Protein 4XVX (pdb70)

Structure (mmCIF, N/CA/C/O backbone):
data_4XVX
#
_entry.id   4XVX
#
_cell.length_a   139.104
_cell.length_b   139.104
_cell.length_c   253.093
_cell.angle_alpha   90.00
_cell.angle_beta   90.00
_cell.angle_gamma   120.00
#
_symmetry.space_group_name_H-M   'H 3 2'
#
loop_
_entity.id
_entity.type
_entity.pdbx_description
1 polymer 'Acyl-[acyl-carrier-protein] dehydrogenase MbtN'
2 non-polymer 3,6,9,12,15,18-HEXAOXAICOSANE-1,20-DIOL
3 non-polymer 'DIHYDROFLAVINE-ADENINE DINUCLEOTIDE'
4 non-polymer 'HEXAETHYLENE GLYCOL'
5 water water
#
loop_
_atom_site.group_PDB
_atom_site.id
_atom_site.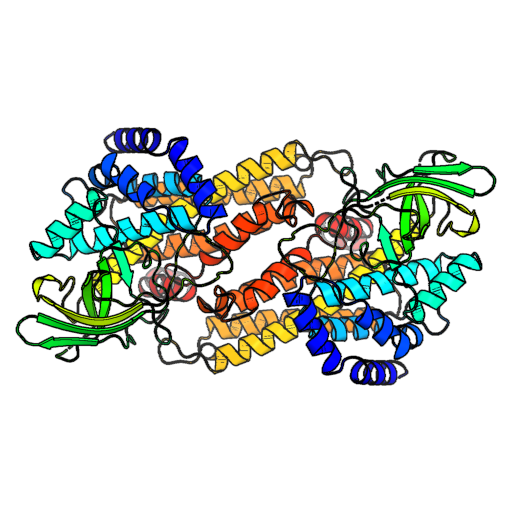type_symbol
_atom_site.label_atom_id
_atom_site.label_alt_id
_atom_site.label_comp_id
_atom_site.label_asym_id
_atom_site.label_entity_id
_atom_site.label_seq_id
_atom_site.pdbx_PDB_ins_code
_atom_site.Cartn_x
_atom_site.Cartn_y
_atom_site.Cartn_z
_atom_site.occupancy
_atom_site.B_iso_or_equiv
_atom_site.auth_seq_id
_atom_site.auth_comp_id
_atom_site.auth_asym_id
_atom_site.auth_atom_id
_atom_site.pdbx_PDB_model_num
ATOM 1 N N . SER A 1 8 ? 75.883 27.651 47.097 1.00 61.42 5 SER A N 1
ATOM 2 C CA . SER A 1 8 ? 76.767 28.664 46.515 1.00 61.17 5 SER A CA 1
ATOM 3 C C . SER A 1 8 ? 77.484 28.167 45.263 1.00 63.42 5 SER A C 1
ATOM 4 O O . SER A 1 8 ? 77.490 28.891 44.274 1.00 62.57 5 SER A O 1
ATOM 7 N N . ASP A 1 9 ? 78.062 26.939 45.280 1.00 58.58 6 ASP A N 1
ATOM 8 C CA . ASP A 1 9 ? 78.616 26.326 44.070 1.00 57.21 6 ASP A CA 1
ATOM 9 C C . ASP A 1 9 ? 77.377 25.976 43.219 1.00 58.76 6 ASP A C 1
ATOM 10 O O . ASP A 1 9 ? 77.395 26.165 42.003 1.00 58.29 6 ASP A O 1
ATOM 15 N N . LEU A 1 10 ? 76.271 25.585 43.901 1.00 53.99 7 LEU A N 1
ATOM 16 C CA . LEU A 1 10 ? 74.960 25.303 43.326 1.00 53.54 7 LEU A CA 1
ATOM 17 C C . LEU A 1 10 ? 74.328 26.576 42.746 1.00 57.94 7 LEU A C 1
ATOM 18 O O . LEU A 1 10 ? 73.808 26.524 41.631 1.00 57.82 7 LEU A O 1
ATOM 23 N N . ASP A 1 11 ? 74.400 27.720 43.473 1.00 55.09 8 ASP A N 1
ATOM 24 C CA . ASP A 1 11 ? 73.885 29.012 42.980 1.00 55.49 8 ASP A CA 1
ATOM 25 C C . ASP A 1 11 ? 74.598 29.425 41.678 1.00 56.86 8 ASP A C 1
ATOM 26 O O . ASP A 1 11 ? 73.960 29.961 40.772 1.00 56.40 8 ASP A O 1
ATOM 31 N N . ASP A 1 12 ? 75.914 29.125 41.585 1.00 51.95 9 ASP A N 1
ATOM 32 C CA . ASP A 1 12 ? 76.749 29.361 40.410 1.00 51.71 9 ASP A CA 1
ATOM 33 C C . ASP A 1 12 ? 76.352 28.377 39.294 1.00 54.45 9 ASP A C 1
ATOM 34 O O . ASP A 1 12 ? 76.279 28.776 38.136 1.00 54.81 9 ASP A O 1
ATOM 39 N N . PHE A 1 13 ? 76.069 27.104 39.649 1.00 49.51 10 PHE A N 1
ATOM 40 C CA . PHE A 1 13 ? 75.599 26.101 38.691 1.00 47.77 10 PHE A CA 1
ATOM 41 C C . PHE A 1 13 ? 74.251 26.527 38.097 1.00 50.32 10 PHE A C 1
ATOM 42 O O . PHE A 1 13 ? 74.106 26.510 36.880 1.00 50.64 10 PHE A O 1
ATOM 50 N N . ARG A 1 14 ? 73.322 27.013 38.935 1.00 46.33 11 ARG A N 1
ATOM 51 C CA . ARG A 1 14 ? 72.022 27.528 38.472 1.00 46.96 11 ARG A CA 1
ATOM 52 C C . ARG A 1 14 ? 72.208 28.706 37.502 1.00 53.59 11 ARG A C 1
ATOM 53 O O . ARG A 1 14 ? 71.518 28.768 36.481 1.00 54.43 11 ARG A O 1
ATOM 61 N N . GLY A 1 15 ? 73.131 29.624 37.855 1.00 49.85 12 GLY A N 1
ATOM 62 C CA . GLY A 1 15 ? 73.504 30.792 37.057 1.00 47.93 12 GLY A CA 1
ATOM 63 C C . GLY A 1 15 ? 74.049 30.358 35.716 1.00 49.15 12 GLY A C 1
ATOM 64 O O . GLY A 1 15 ? 73.668 30.912 34.676 1.00 49.07 12 GLY A O 1
ATOM 65 N N . LEU A 1 16 ? 74.879 29.289 35.727 1.00 44.46 13 LEU A N 1
ATOM 66 C CA . LEU A 1 16 ? 75.430 28.694 34.506 1.00 44.10 13 LEU A CA 1
ATOM 67 C C . LEU A 1 16 ? 74.314 28.082 33.611 1.00 48.71 13 LEU A C 1
ATOM 68 O O . LEU A 1 16 ? 74.299 28.318 32.392 1.00 49.97 13 LEU A O 1
ATOM 73 N N . LEU A 1 17 ? 73.384 27.317 34.222 1.00 43.37 14 LEU A N 1
ATOM 74 C CA . LEU A 1 17 ? 72.242 26.713 33.525 1.00 42.37 14 LEU A CA 1
ATOM 75 C C . LEU A 1 17 ? 71.366 27.788 32.877 1.00 46.27 14 LEU A C 1
ATOM 76 O O . LEU A 1 17 ? 70.973 27.633 31.723 1.00 45.87 14 LEU A O 1
ATOM 81 N N . ALA A 1 18 ? 71.118 28.900 33.592 1.00 42.98 15 ALA A N 1
ATOM 82 C CA . ALA A 1 18 ? 70.321 30.031 33.098 1.00 43.52 15 ALA A CA 1
ATOM 83 C C . ALA A 1 18 ? 70.931 30.696 31.826 1.00 48.86 15 ALA A C 1
ATOM 84 O O . ALA A 1 18 ? 70.200 31.194 30.962 1.00 47.36 15 ALA A O 1
ATOM 86 N N . LYS A 1 19 ? 72.270 30.673 31.727 1.00 46.93 16 LYS A N 1
ATOM 87 C CA . LYS A 1 19 ? 73.051 31.227 30.621 1.00 46.79 16 LYS A CA 1
ATOM 88 C C . LYS A 1 19 ? 73.065 30.248 29.437 1.00 49.57 16 LYS A C 1
ATOM 89 O O . LYS A 1 19 ? 72.935 30.679 28.291 1.00 48.10 16 LYS A O 1
ATOM 95 N N . ALA A 1 20 ? 73.232 28.937 29.715 1.00 46.85 17 ALA A N 1
ATOM 96 C CA . ALA A 1 20 ? 73.270 27.907 28.682 1.00 46.94 17 ALA A CA 1
ATOM 97 C C . ALA A 1 20 ? 71.899 27.600 28.083 1.00 53.98 17 ALA A C 1
ATOM 98 O O . ALA A 1 20 ? 71.794 27.436 26.869 1.00 55.01 17 ALA A O 1
ATOM 100 N N . PHE A 1 21 ? 70.847 27.544 28.916 1.00 52.46 18 PHE A N 1
ATOM 101 C CA . PHE A 1 21 ? 69.467 27.273 28.482 1.00 52.28 18 PHE A CA 1
ATOM 102 C C . PHE A 1 21 ? 68.806 28.571 28.031 1.00 60.65 18 PHE A C 1
ATOM 103 O O . PHE A 1 21 ? 67.953 29.133 28.732 1.00 60.44 18 PHE A O 1
ATOM 111 N N A ASP A 1 22 ? 69.230 29.057 26.854 0.50 59.03 19 ASP A N 1
ATOM 112 N N B ASP A 1 22 ? 69.232 29.056 26.853 0.50 59.06 19 ASP A N 1
ATOM 113 C CA A ASP A 1 22 ? 68.760 30.308 26.250 0.50 59.53 19 ASP A CA 1
ATOM 114 C CA B ASP A 1 22 ? 68.770 30.306 26.242 0.50 59.58 19 ASP A CA 1
ATOM 115 C C A ASP A 1 22 ? 67.751 30.072 25.112 0.50 64.80 19 ASP A C 1
ATOM 116 C C B ASP A 1 22 ? 67.759 30.070 25.106 0.50 64.82 19 ASP A C 1
ATOM 117 O O A ASP A 1 22 ? 67.354 28.929 24.876 0.50 64.59 19 ASP A O 1
ATOM 118 O O B ASP A 1 22 ? 67.368 28.926 24.866 0.50 64.60 19 ASP A O 1
ATOM 127 N N . GLU A 1 23 ? 67.348 31.154 24.412 1.00 62.04 20 GLU A N 1
ATOM 128 C CA . GLU A 1 23 ? 66.395 31.137 23.287 1.00 62.37 20 GLU A CA 1
ATOM 129 C C . GLU A 1 23 ? 66.797 30.209 22.122 1.00 65.42 20 GLU A C 1
ATOM 130 O O . GLU A 1 23 ? 65.902 29.642 21.488 1.00 65.68 20 GLU A O 1
ATOM 136 N N . ARG A 1 24 ? 68.110 30.024 21.861 1.00 60.59 21 ARG A N 1
ATOM 137 C CA . ARG A 1 24 ? 68.555 29.136 20.784 1.00 60.27 21 ARG A CA 1
ATOM 138 C C . ARG A 1 24 ? 68.391 27.662 21.154 1.00 61.41 21 ARG A C 1
ATOM 139 O O . ARG A 1 24 ? 68.242 26.832 20.261 1.00 60.86 21 ARG A O 1
ATOM 147 N N . VAL A 1 25 ? 68.425 27.344 22.464 1.00 55.81 22 VAL A N 1
ATOM 148 C CA . VAL A 1 25 ? 68.211 25.988 22.982 1.00 54.25 22 VAL A CA 1
ATOM 149 C C . VAL A 1 25 ? 66.719 25.684 22.836 1.00 56.80 22 VAL A C 1
ATOM 150 O O . VAL A 1 25 ? 66.367 24.602 22.365 1.00 55.24 22 VAL A O 1
ATOM 154 N N . VAL A 1 26 ? 65.856 26.678 23.163 1.00 54.20 23 VAL A N 1
ATOM 155 C CA . VAL A 1 26 ? 64.400 26.613 22.994 1.00 54.45 23 VAL A CA 1
ATOM 156 C C . VAL A 1 26 ? 64.088 26.413 21.480 1.00 59.39 23 VAL A C 1
ATOM 157 O O . VAL A 1 26 ? 63.279 25.537 21.132 1.00 58.67 23 VAL A O 1
ATOM 161 N N . ALA A 1 27 ? 64.805 27.161 20.596 1.00 56.64 24 ALA A N 1
ATOM 162 C CA . ALA A 1 27 ? 64.676 27.060 19.136 1.00 57.21 24 ALA A CA 1
ATOM 163 C C . ALA A 1 27 ? 65.173 25.703 18.616 1.00 62.25 24 ALA A C 1
ATOM 164 O O . ALA A 1 27 ? 64.538 25.134 17.733 1.00 62.03 24 ALA A O 1
ATOM 166 N N . TRP A 1 28 ? 66.263 25.160 19.195 1.00 59.47 25 TRP A N 1
ATOM 167 C CA . TRP A 1 28 ? 66.786 23.856 18.793 1.00 60.52 25 TRP A CA 1
ATOM 168 C C . TRP A 1 28 ? 65.806 22.749 19.146 1.00 62.53 25 TRP A C 1
ATOM 169 O O . TRP A 1 28 ? 65.676 21.784 18.392 1.00 61.55 25 TRP A O 1
ATOM 180 N N . THR A 1 29 ? 65.111 22.912 20.285 1.00 57.97 26 THR A N 1
ATOM 181 C CA . THR A 1 29 ? 64.127 21.982 20.821 1.00 57.25 26 THR A CA 1
ATOM 182 C C . THR A 1 29 ? 62.929 21.919 19.897 1.00 60.42 26 THR A C 1
ATOM 183 O O . THR A 1 29 ? 62.524 20.820 19.524 1.00 59.79 26 THR A O 1
ATOM 187 N N . ALA A 1 30 ? 62.393 23.093 19.513 1.00 57.14 27 ALA A N 1
ATOM 188 C CA . ALA A 1 30 ? 61.233 23.249 18.638 1.00 57.09 27 ALA A CA 1
ATOM 189 C C . ALA A 1 30 ? 61.474 22.629 17.269 1.00 60.72 27 ALA A C 1
ATOM 190 O O . ALA A 1 30 ? 60.579 21.965 16.734 1.00 60.30 27 ALA A O 1
ATOM 192 N N . GLU A 1 31 ? 62.692 22.820 16.722 1.00 57.24 28 GLU A N 1
ATOM 193 C CA . GLU A 1 31 ? 63.100 22.279 15.426 1.00 57.29 28 GLU A CA 1
ATOM 194 C C . GLU A 1 31 ? 63.302 20.787 15.524 1.00 61.16 28 GLU A C 1
ATOM 195 O O . GLU A 1 31 ? 62.913 20.067 14.602 1.00 62.20 28 GLU A O 1
ATOM 201 N N . ALA A 1 32 ? 63.860 20.309 16.658 1.00 55.93 29 ALA A N 1
ATOM 202 C CA . ALA A 1 32 ? 64.061 18.876 16.902 1.00 54.90 29 ALA A CA 1
ATOM 203 C C . ALA A 1 32 ? 62.729 18.152 16.936 1.00 56.11 29 ALA A C 1
ATOM 204 O O . ALA A 1 32 ? 62.641 17.055 16.397 1.00 57.11 29 ALA A O 1
ATOM 206 N N . GLU A 1 33 ? 61.694 18.770 17.546 1.00 49.73 30 GLU A N 1
ATOM 207 C CA . GLU A 1 33 ? 60.342 18.214 17.613 1.00 49.06 30 GLU A CA 1
ATOM 208 C C . GLU A 1 33 ? 59.729 18.062 16.214 1.00 53.31 30 GLU A C 1
ATOM 209 O O . GLU A 1 33 ? 59.173 16.999 15.908 1.00 52.20 30 GLU A O 1
ATOM 215 N N . ALA A 1 34 ? 59.878 19.109 15.367 1.00 49.86 31 ALA A N 1
ATOM 216 C CA . ALA A 1 34 ? 59.402 19.138 13.984 1.00 50.01 31 ALA A CA 1
ATOM 217 C C . ALA A 1 34 ? 60.104 18.100 13.099 1.00 54.10 31 ALA A C 1
ATOM 218 O O . ALA A 1 34 ? 59.452 17.451 12.277 1.00 54.86 31 ALA A O 1
ATOM 220 N N . GLN A 1 35 ? 61.409 17.913 13.303 1.00 49.85 32 GLN A N 1
ATOM 221 C CA . GLN A 1 35 ? 62.237 16.987 12.525 1.00 49.81 32 GLN A CA 1
ATOM 222 C C . GLN A 1 35 ? 62.286 15.562 13.060 1.00 53.15 32 GLN A C 1
ATOM 223 O O . GLN A 1 35 ? 62.693 14.650 12.331 1.00 51.95 32 GLN A O 1
ATOM 229 N N . GLU A 1 36 ? 61.920 15.378 14.341 1.00 49.77 33 GLU A N 1
ATOM 230 C CA . GLU A 1 36 ? 61.953 14.098 15.048 1.00 49.70 33 GLU A CA 1
ATOM 231 C C . GLU A 1 36 ? 63.3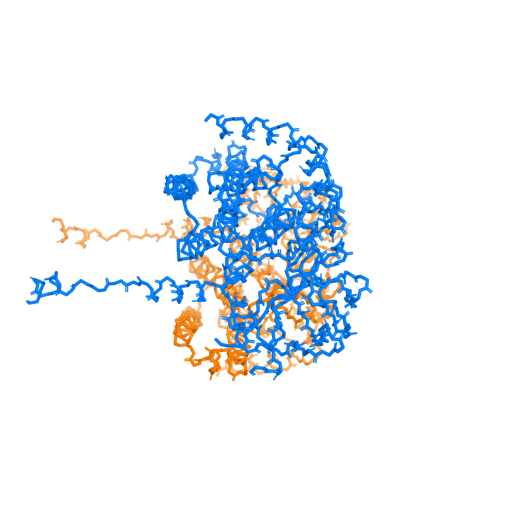62 13.517 15.078 1.00 52.82 33 GLU A C 1
ATOM 232 O O . GLU A 1 36 ? 63.577 12.342 14.772 1.00 51.90 33 GLU A O 1
ATOM 238 N N . ARG A 1 37 ? 64.336 14.382 15.421 1.00 50.53 34 ARG A N 1
ATOM 239 C CA . ARG A 1 37 ? 65.756 14.019 15.536 1.00 49.92 34 ARG A CA 1
ATOM 240 C C . ARG A 1 37 ? 66.472 14.856 16.581 1.00 52.17 34 ARG A C 1
ATOM 241 O O . ARG A 1 37 ? 66.188 16.055 16.735 1.00 49.89 34 ARG A O 1
ATOM 249 N N . PHE A 1 38 ? 67.385 14.208 17.316 1.00 48.82 35 PHE A N 1
ATOM 250 C CA . PHE A 1 38 ? 68.169 14.880 18.341 1.00 49.02 35 PHE A CA 1
ATOM 251 C C . PHE A 1 38 ? 69.198 15.849 17.729 1.00 53.75 35 PHE A C 1
ATOM 252 O O . PHE A 1 38 ? 70.022 15.434 16.913 1.00 50.75 35 PHE A O 1
ATOM 260 N N . PRO A 1 39 ? 69.163 17.132 18.160 1.00 53.62 36 PRO A N 1
ATOM 261 C CA . PRO A 1 39 ? 70.152 18.107 17.675 1.00 54.05 36 PRO A CA 1
ATOM 262 C C . PRO A 1 39 ? 71.488 17.919 18.401 1.00 59.73 36 PRO A C 1
ATOM 263 O O . PRO A 1 39 ? 71.621 18.298 19.564 1.00 59.93 36 PRO A O 1
ATOM 267 N N . ARG A 1 40 ? 72.475 17.320 17.724 1.00 57.05 37 ARG A N 1
ATOM 268 C CA . ARG A 1 40 ? 73.817 17.106 18.283 1.00 57.11 37 ARG A CA 1
ATOM 269 C C . ARG A 1 40 ? 74.436 18.412 18.864 1.00 61.88 37 ARG A C 1
ATOM 270 O O . ARG A 1 40 ? 75.107 18.373 19.903 1.00 61.35 37 ARG A O 1
ATOM 278 N N . GLN A 1 41 ? 74.160 19.560 18.207 1.00 58.40 38 GLN A N 1
ATOM 279 C CA . GLN A 1 41 ? 74.632 20.882 18.617 1.00 57.88 38 GLN A CA 1
ATOM 280 C C . GLN A 1 41 ? 74.251 21.249 20.060 1.00 60.42 38 GLN A C 1
ATOM 281 O O . GLN A 1 41 ? 74.969 22.045 20.651 1.00 59.83 38 GLN A O 1
ATOM 287 N N . LEU A 1 42 ? 73.148 20.673 20.624 1.00 55.95 39 LEU A N 1
ATOM 288 C CA . LEU A 1 42 ? 72.750 20.930 22.008 1.00 54.61 39 LEU A CA 1
ATOM 289 C C . LEU A 1 42 ? 73.791 20.384 22.982 1.00 53.85 39 LEU A C 1
ATOM 290 O O . LEU A 1 42 ? 74.206 21.132 23.865 1.00 53.51 39 LEU A O 1
ATOM 295 N N . ILE A 1 43 ? 74.219 19.105 22.813 1.00 46.77 40 ILE A N 1
ATOM 296 C CA . ILE A 1 43 ? 75.228 18.470 23.668 1.00 45.71 40 ILE A CA 1
ATOM 297 C C . ILE A 1 43 ? 76.571 19.254 23.555 1.00 52.30 40 ILE A C 1
ATOM 298 O O . ILE A 1 43 ? 77.200 19.569 24.571 1.00 50.34 40 ILE A O 1
ATOM 303 N N . GLU A 1 44 ? 76.950 19.624 22.312 1.00 51.69 41 GLU A N 1
ATOM 304 C CA . GLU A 1 44 ? 78.162 20.386 22.005 1.00 52.12 41 GLU A CA 1
ATOM 305 C C . GLU A 1 44 ? 78.091 21.749 22.690 1.00 54.32 41 GLU A C 1
ATOM 306 O O . GLU A 1 44 ? 79.062 22.135 23.337 1.00 53.71 41 GLU A O 1
ATOM 312 N N . HIS A 1 45 ? 76.925 22.438 22.598 1.00 49.16 42 HIS A N 1
ATOM 313 C CA . HIS A 1 45 ? 76.665 23.721 23.245 1.00 49.03 42 HIS A CA 1
ATOM 314 C C . HIS A 1 45 ? 76.751 23.590 24.759 1.00 53.42 42 HIS A C 1
ATOM 315 O O . HIS A 1 45 ? 77.402 24.431 25.375 1.00 54.71 42 HIS A O 1
ATOM 322 N N . LEU A 1 46 ? 76.115 22.552 25.359 1.00 48.47 43 LEU A N 1
ATOM 323 C CA . LEU A 1 46 ? 76.140 22.353 26.813 1.00 47.91 43 LEU A CA 1
ATOM 324 C C . LEU A 1 46 ? 77.547 22.063 27.284 1.00 51.66 43 LEU A C 1
ATOM 325 O O . LEU A 1 46 ? 77.948 22.570 28.333 1.00 50.45 43 LEU A O 1
ATOM 330 N N . GLY A 1 47 ? 78.299 21.322 26.461 1.00 49.66 44 GLY A N 1
ATOM 331 C CA . GLY A 1 47 ? 79.696 21.004 26.704 1.00 49.98 44 GLY A CA 1
ATOM 332 C C . GLY A 1 47 ? 80.547 22.261 26.685 1.00 54.93 44 GLY A C 1
ATOM 333 O O . GLY A 1 47 ? 81.210 22.591 27.671 1.00 55.83 44 GLY A O 1
ATOM 334 N N . VAL A 1 48 ? 80.472 23.005 25.581 1.00 50.62 45 VAL A N 1
ATOM 335 C CA . VAL A 1 48 ? 81.176 24.271 25.357 1.00 50.03 45 VAL A CA 1
ATOM 336 C C . VAL A 1 48 ? 80.884 25.284 26.488 1.00 53.94 45 VAL A C 1
ATOM 337 O O . VAL A 1 48 ? 81.807 25.948 26.963 1.00 53.45 45 VAL A O 1
ATOM 341 N N . CYS A 1 49 ? 79.623 25.339 26.959 1.00 49.77 46 CYS A N 1
ATOM 342 C CA . CYS A 1 49 ? 79.193 26.226 28.038 1.00 48.75 46 CYS A CA 1
ATOM 343 C C . CYS A 1 49 ? 79.785 25.868 29.394 1.00 46.45 46 CYS A C 1
ATOM 344 O O . CYS A 1 49 ? 79.743 26.706 30.295 1.00 44.47 46 CYS A O 1
ATOM 347 N N . GLY A 1 50 ? 80.330 24.649 29.517 1.00 40.42 47 GLY A N 1
ATOM 348 C CA . GLY A 1 50 ? 80.910 24.122 30.745 1.00 39.93 47 GLY A CA 1
ATOM 349 C C . GLY A 1 50 ? 79.902 23.503 31.705 1.00 46.09 47 GLY A C 1
ATOM 350 O O . GLY A 1 50 ? 80.217 23.287 32.878 1.00 44.20 47 GLY A O 1
ATOM 351 N N . VAL A 1 51 ? 78.679 23.167 31.198 1.00 44.38 48 VAL A N 1
ATOM 352 C CA . VAL A 1 51 ? 77.581 22.549 31.966 1.00 43.14 48 VAL A CA 1
ATOM 353 C C . VAL A 1 51 ? 77.987 21.190 32.543 1.00 45.57 48 VAL A C 1
ATOM 354 O O . VAL A 1 51 ? 77.855 20.995 33.746 1.00 45.36 48 VAL A O 1
ATOM 358 N N . PHE A 1 52 ? 78.491 20.266 31.710 1.00 41.31 49 PHE A N 1
ATOM 359 C CA . PHE A 1 52 ? 78.907 18.959 32.226 1.00 41.15 49 PHE A CA 1
ATOM 360 C C . PHE A 1 52 ? 80.140 19.104 33.096 1.00 47.78 49 PHE A C 1
ATOM 361 O O . PHE A 1 52 ? 80.228 18.446 34.126 1.00 48.63 49 PHE A O 1
ATOM 369 N N . ASP A 1 53 ? 81.064 20.011 32.714 1.00 45.64 50 ASP A N 1
ATOM 370 C CA . ASP A 1 53 ? 82.286 20.253 33.478 1.00 44.93 50 ASP A CA 1
ATOM 371 C C . ASP A 1 53 ? 81.998 20.795 34.878 1.00 45.38 50 ASP A C 1
ATOM 372 O O . ASP A 1 53 ? 82.534 20.276 35.857 1.00 44.93 50 ASP A O 1
ATOM 377 N N . ALA A 1 54 ? 81.115 21.790 34.977 1.00 39.87 51 ALA A N 1
ATOM 378 C CA . ALA A 1 54 ? 80.736 22.359 36.268 1.00 39.48 51 ALA A CA 1
ATOM 379 C C . ALA A 1 54 ? 79.995 21.314 37.120 1.00 44.73 51 ALA A C 1
ATOM 380 O O . ALA A 1 54 ? 80.164 21.292 38.343 1.00 42.93 51 ALA A O 1
ATOM 382 N N . LYS A 1 55 ? 79.188 20.433 36.468 1.00 41.96 52 LYS A N 1
ATOM 383 C CA . LYS A 1 55 ? 78.446 19.400 37.175 1.00 41.64 52 LYS A CA 1
ATOM 384 C C . LYS A 1 55 ? 79.386 18.363 37.753 1.00 46.63 52 LYS A C 1
ATOM 385 O O . LYS A 1 55 ? 79.230 17.984 38.919 1.00 46.42 52 LYS A O 1
ATOM 391 N N . TRP A 1 56 ? 80.346 17.888 36.930 1.00 42.78 53 TRP A N 1
ATOM 392 C CA . TRP A 1 56 ? 81.259 16.817 37.327 1.00 42.44 53 TRP A CA 1
ATOM 393 C C . TRP A 1 56 ? 82.481 17.241 38.116 1.00 47.34 53 TRP A C 1
ATOM 394 O O . TRP A 1 56 ? 83.002 16.425 38.902 1.00 45.53 53 TRP A O 1
ATOM 405 N N . ALA A 1 57 ? 82.982 18.482 37.855 1.00 45.19 54 ALA A N 1
ATOM 406 C CA . ALA A 1 57 ? 84.202 19.031 38.461 1.00 45.83 54 ALA A CA 1
ATOM 407 C C . ALA A 1 57 ? 85.301 17.952 38.391 1.00 50.70 54 ALA A C 1
ATOM 408 O O . ALA A 1 57 ? 85.524 17.400 37.305 1.00 49.62 54 ALA A O 1
ATOM 410 N N . THR A 1 58 ? 85.903 17.579 39.535 1.00 49.07 55 THR A N 1
ATOM 411 C CA . THR A 1 58 ? 86.950 16.544 39.602 1.00 49.21 55 THR A CA 1
ATOM 412 C C . THR A 1 58 ? 86.443 15.255 40.324 1.00 54.77 55 THR A C 1
ATOM 413 O O . THR A 1 58 ? 87.226 14.323 40.584 1.00 55.49 55 THR A O 1
ATOM 417 N N . ASP A 1 59 ? 85.129 15.206 40.610 1.00 50.95 56 ASP A N 1
ATOM 418 C CA . ASP A 1 59 ? 84.464 14.105 41.319 1.00 51.43 56 ASP A CA 1
ATOM 419 C C . ASP A 1 59 ? 84.233 12.874 40.449 1.00 54.79 56 ASP A C 1
ATOM 420 O O . ASP A 1 59 ? 83.791 12.997 39.301 1.00 55.54 56 ASP A O 1
ATOM 425 N N . ALA A 1 60 ? 84.480 11.689 41.018 1.00 49.73 57 ALA A N 1
ATOM 426 C CA . ALA A 1 60 ? 84.230 10.409 40.353 1.00 48.81 57 ALA A CA 1
ATOM 427 C C . ALA A 1 60 ? 82.748 10.040 40.579 1.00 53.36 57 ALA A C 1
ATOM 428 O O . ALA A 1 60 ? 82.175 9.283 39.797 1.00 52.68 57 ALA A O 1
ATOM 430 N N . ARG A 1 61 ? 82.149 10.560 41.674 1.00 49.82 58 ARG A N 1
ATOM 431 C CA . ARG A 1 61 ? 80.759 10.306 42.034 1.00 48.87 58 ARG A CA 1
ATOM 432 C C . ARG A 1 61 ? 79.937 11.590 41.901 1.00 50.87 58 ARG A C 1
ATOM 433 O O . ARG A 1 61 ? 80.485 12.673 42.125 1.00 49.85 58 ARG A O 1
ATOM 441 N N . PRO A 1 62 ? 78.667 11.502 41.417 1.00 45.81 59 PRO A N 1
ATOM 442 C CA . PRO A 1 62 ? 77.916 12.725 41.113 1.00 44.29 59 PRO A CA 1
ATOM 443 C C . PRO A 1 62 ? 77.428 13.534 42.297 1.00 44.27 59 PRO A C 1
ATOM 444 O O . PRO A 1 62 ? 77.105 12.993 43.352 1.00 42.61 59 PRO A O 1
ATOM 448 N N . ASP A 1 63 ? 77.331 14.847 42.075 1.00 39.72 60 ASP A N 1
ATOM 449 C CA . ASP A 1 63 ? 76.758 15.785 43.003 1.00 38.77 60 ASP A CA 1
ATOM 450 C C . ASP A 1 63 ? 75.276 15.717 42.641 1.00 41.44 60 ASP A C 1
ATOM 451 O O . ASP A 1 63 ? 74.891 16.135 41.530 1.00 41.97 60 ASP A O 1
ATOM 456 N N . VAL A 1 64 ? 74.456 15.136 43.552 1.00 34.70 61 VAL A N 1
ATOM 457 C CA . VAL A 1 64 ? 73.028 14.925 43.325 1.00 32.97 61 VAL A CA 1
ATOM 458 C C . VAL A 1 64 ? 72.295 16.260 43.201 1.00 36.37 61 VAL A C 1
ATOM 459 O O . VAL A 1 64 ? 71.419 16.368 42.349 1.00 38.44 61 VAL A O 1
ATOM 463 N N . GLY A 1 65 ? 72.722 17.281 43.945 1.00 30.98 62 GLY A N 1
ATOM 464 C CA . GLY A 1 65 ? 72.130 18.611 43.855 1.00 31.41 62 GLY A CA 1
ATOM 465 C C . GLY A 1 65 ? 72.246 19.213 42.463 1.00 39.14 62 GLY A C 1
ATOM 466 O O . GLY A 1 65 ? 71.256 19.720 41.917 1.00 39.87 62 GLY A O 1
ATOM 467 N N . LYS A 1 66 ? 73.446 19.086 41.846 1.00 36.72 63 LYS A N 1
ATOM 468 C CA . LYS A 1 66 ? 73.690 19.622 40.508 1.00 36.07 63 LYS A CA 1
ATOM 469 C C . LYS A 1 66 ? 72.953 18.785 39.444 1.00 40.53 63 LYS A C 1
ATOM 470 O O . LYS A 1 66 ? 72.317 19.360 38.544 1.00 40.00 63 LYS A O 1
ATOM 476 N N . LEU A 1 67 ? 72.939 17.437 39.636 1.00 37.01 64 LEU A N 1
ATOM 477 C CA . LEU A 1 67 ? 72.214 16.469 38.813 1.00 36.91 64 LEU A CA 1
ATOM 478 C C . LEU A 1 67 ? 70.740 16.872 38.758 1.00 39.26 64 LEU A C 1
ATOM 479 O O . LEU A 1 67 ? 70.184 17.000 37.674 1.00 39.86 64 LEU A O 1
ATOM 484 N N . VAL A 1 68 ? 70.155 17.162 39.923 1.00 33.87 65 VAL A N 1
ATOM 485 C CA . VAL A 1 68 ? 68.758 17.560 40.060 1.00 33.40 65 VAL A CA 1
ATOM 486 C C . VAL A 1 68 ? 68.480 18.928 39.400 1.00 35.22 65 VAL A C 1
ATOM 487 O O . VAL A 1 68 ? 67.480 19.046 38.685 1.00 34.09 65 VAL A O 1
ATOM 491 N N . GLU A 1 69 ? 69.374 19.937 39.591 1.00 31.20 66 GLU A N 1
ATOM 492 C CA . GLU A 1 69 ? 69.193 21.263 38.970 1.00 31.39 66 GLU A CA 1
ATOM 493 C C . GLU A 1 69 ? 69.245 21.219 37.453 1.00 34.37 66 GLU A C 1
ATOM 494 O O . GLU A 1 69 ? 68.495 21.941 36.807 1.00 33.40 66 GLU A O 1
ATOM 500 N N . LEU A 1 70 ? 70.106 20.347 36.891 1.00 31.86 67 LEU A N 1
ATOM 501 C CA . LEU A 1 70 ? 70.212 20.163 35.444 1.00 31.99 67 LEU A CA 1
ATOM 502 C C . LEU A 1 70 ? 68.929 19.492 34.933 1.00 36.98 67 LEU A C 1
ATOM 503 O O . LEU A 1 70 ? 68.404 19.911 33.908 1.00 37.11 67 LEU A O 1
ATOM 508 N N . ALA A 1 71 ? 68.397 18.507 35.692 1.00 33.51 68 ALA A N 1
ATOM 509 C CA . ALA A 1 71 ? 67.155 17.803 35.348 1.00 33.28 68 ALA A CA 1
ATOM 510 C C . ALA A 1 71 ? 65.984 18.782 35.263 1.00 35.75 68 ALA A C 1
ATOM 511 O O . ALA A 1 71 ? 65.161 18.644 34.360 1.00 36.39 68 ALA A O 1
ATOM 513 N N . PHE A 1 72 ? 65.929 19.794 36.167 1.00 32.06 69 PHE A N 1
ATOM 514 C CA . PHE A 1 72 ? 64.869 20.803 36.150 1.00 31.42 69 PHE A CA 1
ATOM 515 C C . PHE A 1 72 ? 64.999 21.659 34.903 1.00 37.46 69 PHE A C 1
ATOM 516 O O . PHE A 1 72 ? 63.992 21.912 34.261 1.00 37.58 69 PHE A O 1
ATOM 524 N N . ALA A 1 73 ? 66.238 22.084 34.538 1.00 35.75 70 ALA A N 1
ATOM 525 C CA . ALA A 1 73 ? 66.503 22.885 33.323 1.00 35.02 70 ALA A CA 1
ATOM 526 C C . ALA A 1 73 ? 65.985 22.114 32.084 1.00 38.24 70 ALA A C 1
ATOM 527 O O . ALA A 1 73 ? 65.221 22.665 31.293 1.00 37.12 70 ALA A O 1
ATOM 529 N N . LEU A 1 74 ? 66.345 20.815 31.972 1.00 35.13 71 LEU A N 1
ATOM 530 C CA . LEU A 1 74 ? 65.912 19.950 30.873 1.00 35.23 71 LEU A CA 1
ATOM 531 C C . LEU A 1 74 ? 64.379 19.783 30.865 1.00 42.05 71 LEU A C 1
ATOM 532 O O . LEU A 1 74 ? 63.756 19.930 29.817 1.00 42.12 71 LEU A O 1
ATOM 537 N N . GLY A 1 75 ? 63.793 19.569 32.049 1.00 40.23 72 GLY A N 1
ATOM 538 C CA . GLY A 1 75 ? 62.357 19.421 32.248 1.00 39.75 72 GLY A CA 1
ATOM 539 C C . GLY A 1 75 ? 61.553 20.627 31.818 1.00 43.65 72 GLY A C 1
ATOM 540 O O . GLY A 1 75 ? 60.444 20.453 31.318 1.00 43.61 72 GLY A O 1
ATOM 541 N N . GLN A 1 76 ? 62.123 21.848 31.961 1.00 42.36 73 GLN A N 1
ATOM 542 C CA . GLN A 1 76 ? 61.486 23.114 31.576 1.00 44.38 73 GLN A CA 1
ATOM 543 C C . GLN A 1 76 ? 61.240 23.227 30.082 1.00 50.66 73 GLN A C 1
ATOM 544 O O . GLN A 1 76 ? 60.289 23.896 29.677 1.00 51.19 73 GLN A O 1
ATOM 550 N N . LEU A 1 77 ? 62.055 22.536 29.267 1.00 47.69 74 LEU A N 1
ATOM 551 C CA . LEU A 1 77 ? 61.893 22.486 27.807 1.00 47.53 74 LEU A CA 1
ATOM 552 C C . LEU A 1 77 ? 60.618 21.740 27.328 1.00 52.05 74 LEU A C 1
ATOM 553 O O . LEU A 1 77 ? 60.234 21.912 26.177 1.00 51.13 74 LEU A O 1
ATOM 558 N N . ALA A 1 78 ? 59.960 20.940 28.223 1.00 51.27 75 ALA A N 1
ATOM 559 C CA . ALA A 1 78 ? 58.746 20.110 27.994 1.00 50.97 75 ALA A CA 1
ATOM 560 C C . ALA A 1 78 ? 58.883 19.175 26.750 1.00 53.19 75 ALA A C 1
ATOM 561 O O . ALA A 1 78 ? 57.942 18.982 25.965 1.00 52.76 75 ALA A O 1
ATOM 563 N N . SER A 1 79 ? 60.088 18.586 26.605 1.00 47.33 76 SER A N 1
ATOM 564 C CA . SER A 1 79 ? 60.443 17.715 25.496 1.00 45.54 76 SER A CA 1
ATOM 565 C C . SER A 1 79 ? 61.197 16.500 25.994 1.00 45.73 76 SER A C 1
ATOM 566 O O . SER A 1 79 ? 62.386 16.600 26.270 1.00 44.63 76 SER A O 1
ATOM 569 N N . ALA A 1 80 ? 60.517 15.352 26.104 1.00 41.40 77 ALA A N 1
ATOM 570 C CA . ALA A 1 80 ? 61.134 14.111 26.563 1.00 41.39 77 ALA A CA 1
ATOM 571 C C . ALA A 1 80 ? 62.378 13.729 25.752 1.00 46.51 77 ALA A C 1
ATOM 572 O O . ALA A 1 80 ? 63.341 13.273 26.342 1.00 46.23 77 ALA A O 1
ATOM 574 N N . GLY A 1 81 ? 62.360 13.949 24.427 1.00 43.76 78 GLY A N 1
ATOM 575 C CA . GLY A 1 81 ? 63.470 13.590 23.546 1.00 43.16 78 GLY A CA 1
ATOM 576 C C . GLY A 1 81 ? 64.752 14.328 23.862 1.00 43.91 78 GLY A C 1
ATOM 577 O O . GLY A 1 81 ? 65.809 13.713 24.064 1.00 41.61 78 GLY A O 1
ATOM 578 N N . ILE A 1 82 ? 64.631 15.654 23.942 1.00 39.13 79 ILE A N 1
ATOM 579 C CA . ILE A 1 82 ? 65.730 16.552 24.257 1.00 39.12 79 ILE A CA 1
ATOM 580 C C . ILE A 1 82 ? 66.296 16.277 25.653 1.00 42.64 79 ILE A C 1
ATOM 581 O O . ILE A 1 82 ? 67.494 16.004 25.788 1.00 43.82 79 ILE A O 1
ATOM 586 N N . GLY A 1 83 ? 65.421 16.301 26.647 1.00 36.86 80 GLY A N 1
ATOM 587 C CA . GLY A 1 83 ? 65.787 16.106 28.036 1.00 36.51 80 GLY A CA 1
ATOM 588 C C . GLY A 1 83 ? 66.377 14.750 28.309 1.00 40.18 80 GLY A C 1
ATOM 589 O O . GLY A 1 83 ? 67.408 14.651 28.983 1.00 40.13 80 GLY A O 1
ATOM 590 N N . VAL A 1 84 ? 65.714 13.694 27.794 1.00 37.41 81 VAL A N 1
ATOM 591 C CA . VAL A 1 84 ? 66.187 12.320 27.981 1.00 36.94 81 VAL A CA 1
ATOM 592 C C . VAL A 1 84 ? 67.528 12.115 27.271 1.00 38.23 81 VAL A C 1
ATOM 593 O O . VAL A 1 84 ? 68.439 11.522 27.876 1.00 36.96 81 VAL A O 1
ATOM 597 N N . GLY A 1 85 ? 67.640 12.646 26.050 1.00 34.73 82 GLY A N 1
ATOM 598 C CA . GLY A 1 85 ? 68.862 12.602 25.253 1.00 35.89 82 GLY A CA 1
ATOM 599 C C . GLY A 1 85 ? 70.081 13.119 26.006 1.00 39.91 82 GLY A C 1
ATOM 600 O O . GLY A 1 85 ? 71.060 12.386 26.196 1.00 39.22 82 GLY A O 1
ATOM 601 N N . VAL A 1 86 ? 69.987 14.352 26.518 1.00 36.90 83 VAL A N 1
ATOM 602 C CA . VAL A 1 86 ? 71.065 14.957 27.320 1.00 37.63 83 VAL A CA 1
ATOM 603 C C . VAL A 1 86 ? 71.393 14.123 28.583 1.00 42.21 83 VAL A C 1
ATOM 604 O O . VAL A 1 86 ? 72.572 13.884 28.882 1.00 41.03 83 VAL A O 1
ATOM 608 N N . SER A 1 87 ? 70.343 13.698 29.314 1.00 38.68 84 SER A N 1
ATOM 609 C CA . SER A 1 87 ? 70.513 12.930 30.542 1.00 38.37 84 SER A CA 1
ATOM 610 C C . SER A 1 87 ? 71.179 11.606 30.305 1.00 40.70 84 SER A C 1
ATOM 611 O O . SER A 1 87 ? 71.939 11.169 31.161 1.00 40.74 84 SER A O 1
ATOM 614 N N . LEU A 1 88 ? 70.919 10.972 29.148 1.00 37.59 85 LEU A N 1
ATOM 615 C CA . LEU A 1 88 ? 71.539 9.694 28.804 1.00 37.66 85 LEU A CA 1
ATOM 616 C C . LEU A 1 88 ? 73.038 9.858 28.574 1.00 39.51 85 LEU A C 1
ATOM 617 O O . LEU A 1 88 ? 73.825 9.033 29.043 1.00 38.00 85 LEU A O 1
ATOM 622 N N . HIS A 1 89 ? 73.418 10.939 27.867 1.00 37.08 86 HIS A N 1
ATOM 623 C CA . HIS A 1 89 ? 74.811 11.279 27.582 1.00 38.45 86 HIS A CA 1
ATOM 624 C C . HIS A 1 89 ? 75.545 11.428 28.919 1.00 42.31 86 HIS A C 1
ATOM 625 O O . HIS A 1 89 ? 76.562 10.748 29.156 1.00 43.05 86 HIS A O 1
ATOM 632 N N . ASP A 1 90 ? 74.934 12.220 29.829 1.00 34.83 87 ASP A N 1
ATOM 633 C CA . ASP A 1 90 ? 75.435 12.499 31.159 1.00 33.85 87 ASP A CA 1
ATOM 634 C C . ASP A 1 90 ? 75.508 11.264 32.068 1.00 36.78 87 ASP A C 1
ATOM 635 O O . ASP A 1 90 ? 76.410 11.166 32.902 1.00 37.14 87 ASP A O 1
ATOM 640 N N . SER A 1 91 ? 74.602 10.304 31.886 1.00 33.99 88 SER A N 1
ATOM 641 C CA . SER A 1 91 ? 74.597 9.062 32.686 1.00 33.91 88 SER A CA 1
ATOM 642 C C . SER A 1 91 ? 75.727 8.120 32.246 1.00 38.87 88 SER A C 1
ATOM 643 O O . SER A 1 91 ? 76.260 7.375 33.068 1.00 38.49 88 SER A O 1
ATOM 646 N N . ALA A 1 92 ? 76.072 8.149 30.932 1.00 36.04 89 ALA A N 1
ATOM 647 C CA . ALA A 1 92 ? 77.158 7.379 30.340 1.00 35.39 89 ALA A CA 1
ATOM 648 C C . ALA A 1 92 ? 78.452 7.958 30.892 1.00 40.62 89 ALA A C 1
ATOM 649 O O . ALA A 1 92 ? 79.302 7.189 31.343 1.00 41.89 89 ALA A O 1
ATOM 651 N N . ILE A 1 93 ? 78.536 9.314 31.006 1.00 37.71 90 ILE A N 1
ATOM 652 C CA . ILE A 1 93 ? 79.656 10.014 31.655 1.00 36.94 90 ILE A CA 1
ATOM 653 C C . ILE A 1 93 ? 79.808 9.496 33.084 1.00 43.19 90 ILE A C 1
ATOM 654 O O . ILE A 1 93 ? 80.936 9.203 33.475 1.00 43.47 90 ILE A O 1
ATOM 659 N N . ALA A 1 94 ? 78.671 9.352 33.849 1.00 40.64 91 ALA A N 1
ATOM 660 C CA . ALA A 1 94 ? 78.691 8.854 35.234 1.00 40.38 91 ALA A CA 1
ATOM 661 C C . ALA A 1 94 ? 79.317 7.459 35.332 1.00 45.61 91 ALA A C 1
ATOM 662 O O . ALA A 1 94 ? 80.073 7.206 36.274 1.00 44.73 91 ALA A O 1
ATOM 664 N N . ILE A 1 95 ? 79.018 6.568 34.342 1.00 42.80 92 ILE A N 1
ATOM 665 C CA . ILE A 1 95 ? 79.561 5.209 34.303 1.00 42.20 92 ILE A CA 1
ATOM 666 C C . ILE A 1 95 ? 81.074 5.319 34.098 1.00 46.74 92 ILE A C 1
ATOM 667 O O . ILE A 1 95 ? 81.832 4.687 34.847 1.00 44.57 92 ILE A O 1
ATOM 672 N N . LEU A 1 96 ? 81.505 6.117 33.092 1.00 45.27 93 LEU A N 1
ATOM 673 C CA . LEU A 1 96 ? 82.948 6.295 32.803 1.00 46.42 93 LEU A CA 1
ATOM 674 C C . LEU A 1 96 ? 83.746 6.887 33.992 1.00 51.63 93 LEU A C 1
ATOM 675 O O . LEU A 1 96 ? 84.791 6.352 34.352 1.00 51.43 93 LEU A O 1
ATOM 680 N N . ARG A 1 97 ? 83.199 7.917 34.649 1.00 47.52 94 ARG A N 1
ATOM 681 C CA . ARG A 1 97 ? 83.815 8.570 35.799 1.00 46.68 94 ARG A CA 1
ATOM 682 C C . ARG A 1 97 ? 84.081 7.630 36.944 1.00 51.91 94 ARG A C 1
ATOM 683 O O . ARG A 1 97 ? 85.131 7.720 37.584 1.00 52.43 94 ARG A O 1
ATOM 691 N N . ARG A 1 98 ? 83.169 6.702 37.191 1.00 48.37 95 ARG A N 1
ATOM 692 C CA . ARG A 1 98 ? 83.357 5.771 38.292 1.00 47.37 95 ARG A CA 1
ATOM 693 C C . ARG A 1 98 ? 84.043 4.451 37.895 1.00 53.10 95 ARG A C 1
ATOM 694 O O . ARG A 1 98 ? 84.759 3.867 38.720 1.00 53.27 95 ARG A O 1
ATOM 702 N N . PHE A 1 99 ? 83.821 3.970 36.662 1.00 49.77 96 PHE A N 1
ATOM 703 C CA . PHE A 1 99 ? 84.301 2.644 36.267 1.00 50.08 96 PHE A CA 1
ATOM 704 C C . PHE A 1 99 ? 85.392 2.611 35.175 1.00 55.02 96 PHE A C 1
ATOM 705 O O . PHE A 1 99 ? 86.107 1.608 35.099 1.00 55.02 96 PHE A O 1
ATOM 713 N N . GLY A 1 100 ? 85.505 3.663 34.362 1.00 52.11 97 GLY A N 1
ATOM 714 C CA . GLY A 1 100 ? 86.520 3.759 33.311 1.00 53.73 97 GLY A CA 1
ATOM 715 C C . GLY A 1 100 ? 87.923 3.983 33.866 1.00 61.36 97 GLY A C 1
ATOM 716 O O . GLY A 1 100 ? 88.246 5.094 34.293 1.00 62.27 97 GLY A O 1
ATOM 717 N N . LYS A 1 101 ? 88.763 2.923 33.885 1.00 58.52 98 LYS A N 1
ATOM 718 C CA . LYS A 1 101 ? 90.117 2.974 34.457 1.00 58.33 98 LYS A CA 1
ATOM 719 C C . LYS A 1 101 ? 91.237 3.324 33.452 1.00 63.44 98 LYS A C 1
ATOM 720 O O . LYS A 1 101 ? 92.171 4.042 33.811 1.00 65.01 98 LYS A O 1
ATOM 726 N N . SER A 1 102 ? 91.144 2.824 32.216 1.00 58.22 99 SER A N 1
ATOM 727 C CA . SER A 1 102 ? 92.129 3.063 31.161 1.00 56.98 99 SER A CA 1
ATOM 728 C C . SER A 1 102 ? 92.184 4.535 30.739 1.00 59.71 99 SER A C 1
ATOM 729 O O . SER A 1 102 ? 91.177 5.232 30.843 1.00 58.35 99 SER A O 1
ATOM 732 N N . ASP A 1 103 ? 93.347 4.981 30.208 1.00 56.77 100 ASP A N 1
ATOM 733 C CA . ASP A 1 103 ? 93.543 6.338 29.683 1.00 56.80 100 ASP A CA 1
ATOM 734 C C . ASP A 1 103 ? 92.631 6.601 28.490 1.00 58.28 100 ASP A C 1
ATOM 735 O O . ASP A 1 103 ? 92.156 7.725 28.313 1.00 57.11 100 ASP A O 1
ATOM 740 N N . TYR A 1 104 ? 92.384 5.549 27.684 1.00 54.82 101 TYR A N 1
ATOM 741 C CA . TYR A 1 104 ? 91.479 5.556 26.538 1.00 54.38 101 TYR A CA 1
ATOM 742 C C . TYR A 1 104 ? 90.063 5.998 26.999 1.00 54.54 101 TYR A C 1
ATOM 743 O O . TYR A 1 104 ? 89.477 6.910 26.407 1.00 54.12 101 TYR A O 1
ATOM 752 N N . LEU A 1 105 ? 89.556 5.381 28.087 1.00 48.26 102 LEU A N 1
ATOM 753 C CA . LEU A 1 105 ? 88.221 5.669 28.647 1.00 47.62 102 LEU A CA 1
ATOM 754 C C . LEU A 1 105 ? 88.135 7.053 29.299 1.00 49.68 102 LEU A C 1
ATOM 755 O O . LEU A 1 105 ? 87.182 7.783 29.026 1.00 48.18 102 LEU A O 1
ATOM 760 N N . ARG A 1 106 ? 89.162 7.441 30.095 1.00 45.75 103 ARG A N 1
ATOM 761 C CA . ARG A 1 106 ? 89.237 8.776 30.704 1.00 45.31 103 ARG A CA 1
ATOM 762 C C . ARG A 1 106 ? 89.273 9.874 29.613 1.00 50.18 103 ARG A C 1
ATOM 763 O O . ARG A 1 106 ? 88.690 10.946 29.812 1.00 49.20 103 ARG A O 1
ATOM 771 N N . ASP A 1 107 ? 89.889 9.584 28.444 1.00 47.43 104 ASP A N 1
ATOM 772 C CA . ASP A 1 107 ? 89.921 10.543 27.355 1.00 48.37 104 ASP A CA 1
ATOM 773 C C . ASP A 1 107 ? 88.561 10.651 26.659 1.00 51.56 104 ASP A C 1
ATOM 774 O O . ASP A 1 107 ? 88.124 11.776 26.396 1.00 50.37 104 ASP A O 1
ATOM 779 N N . ILE A 1 108 ? 87.878 9.510 26.377 1.00 49.94 105 ILE A N 1
ATOM 780 C CA . ILE A 1 108 ? 86.538 9.582 25.769 1.00 51.16 105 ILE A CA 1
ATOM 781 C C . ILE A 1 108 ? 85.555 10.281 26.775 1.00 52.42 105 ILE A C 1
ATOM 782 O O . ILE A 1 108 ? 84.777 11.152 26.367 1.00 51.11 105 ILE A O 1
ATOM 787 N N . CYS A 1 109 ? 85.703 9.991 28.090 1.00 46.79 106 CYS A N 1
ATOM 788 C CA . CYS A 1 109 ? 84.961 10.658 29.160 1.00 47.37 106 CYS A CA 1
ATOM 789 C C . CYS A 1 109 ? 85.167 12.214 29.127 1.00 54.54 106 CYS A C 1
ATOM 790 O O . CYS A 1 109 ? 84.177 12.959 29.165 1.00 54.69 106 CYS A O 1
ATOM 793 N N . ASP A 1 110 ? 86.445 12.692 28.994 1.00 51.50 107 ASP A N 1
ATOM 794 C CA . ASP A 1 110 ? 86.781 14.125 28.895 1.00 51.09 107 ASP A CA 1
ATOM 795 C C . ASP A 1 110 ? 86.176 14.743 27.629 1.00 50.82 107 ASP A C 1
ATOM 796 O O . ASP A 1 110 ? 85.662 15.862 27.657 1.00 47.66 107 ASP A O 1
ATOM 801 N N . GLN A 1 111 ? 86.220 13.996 26.515 1.00 49.37 108 GLN A N 1
ATOM 802 C CA . GLN A 1 111 ? 85.616 14.410 25.238 1.00 49.61 108 GLN A CA 1
ATOM 803 C C . GLN A 1 111 ? 84.091 14.604 25.410 1.00 52.69 108 GLN A C 1
ATOM 804 O O . GLN A 1 111 ? 83.530 15.583 24.911 1.00 51.50 108 GLN A O 1
ATOM 810 N N . ALA A 1 112 ? 83.446 13.668 26.141 1.00 49.43 109 ALA A N 1
ATOM 811 C CA . ALA A 1 112 ? 82.021 13.689 26.461 1.00 48.80 109 ALA A CA 1
ATOM 812 C C . ALA A 1 112 ? 81.658 14.885 27.338 1.00 51.27 109 ALA A C 1
ATOM 813 O O . ALA A 1 112 ? 80.682 15.567 27.021 1.00 51.42 109 ALA A O 1
ATOM 815 N N . ILE A 1 113 ? 82.473 15.197 28.378 1.00 46.01 110 ILE A N 1
ATOM 816 C CA . ILE A 1 113 ? 82.255 16.367 29.242 1.00 45.44 110 ILE A CA 1
ATOM 817 C C . ILE A 1 113 ? 82.372 17.675 28.437 1.00 51.09 110 ILE A C 1
ATOM 818 O O . ILE A 1 113 ? 81.598 18.597 28.684 1.00 50.16 110 ILE A O 1
ATOM 823 N N . ARG A 1 114 ? 83.282 17.719 27.431 1.00 50.31 111 ARG A N 1
ATOM 824 C CA . ARG A 1 114 ? 83.482 18.872 26.533 1.00 51.23 111 ARG A CA 1
ATOM 825 C C . ARG A 1 114 ? 82.360 19.005 25.489 1.00 54.55 111 ARG A C 1
ATOM 826 O O . ARG A 1 114 ? 82.181 20.075 24.915 1.00 54.06 111 ARG A O 1
ATOM 834 N N . GLY A 1 115 ? 81.669 17.901 25.210 1.00 51.58 112 GLY A N 1
ATOM 835 C CA . GLY A 1 115 ? 80.636 17.837 24.184 1.00 51.38 112 GLY A CA 1
ATOM 836 C C . GLY A 1 115 ? 81.239 17.578 22.816 1.00 55.48 112 GLY A C 1
ATOM 837 O O . GLY A 1 115 ? 80.633 17.922 21.802 1.00 55.22 112 GLY A O 1
ATOM 838 N N . ALA A 1 116 ? 82.452 16.983 22.786 1.00 52.03 113 ALA A N 1
ATOM 839 C CA . ALA A 1 116 ? 83.202 16.611 21.581 1.00 52.00 113 ALA A CA 1
ATOM 840 C C . ALA A 1 116 ? 82.808 15.201 21.145 1.00 56.92 113 ALA A C 1
ATOM 841 O O . ALA A 1 116 ? 82.948 14.876 19.968 1.00 59.61 113 ALA A O 1
ATOM 843 N N . ALA A 1 117 ? 82.357 14.357 22.091 1.00 50.45 114 ALA A N 1
ATOM 844 C CA . ALA A 1 117 ? 81.905 12.995 21.824 1.00 48.93 114 ALA A CA 1
ATOM 845 C C . ALA A 1 117 ? 80.535 12.786 22.485 1.00 52.68 114 ALA A C 1
ATOM 846 O O . ALA A 1 117 ? 80.354 13.140 23.654 1.00 52.45 114 ALA A O 1
ATOM 848 N N . VAL A 1 118 ? 79.572 12.234 21.728 1.00 47.39 115 VAL A N 1
ATOM 849 C CA . VAL A 1 118 ? 78.247 11.933 22.231 1.00 46.37 115 VAL A CA 1
ATOM 850 C C . VAL A 1 118 ? 78.271 10.473 22.669 1.00 51.14 115 VAL A C 1
ATOM 851 O O . VAL A 1 118 ? 78.680 9.604 21.894 1.00 51.26 115 VAL A O 1
ATOM 855 N N . LEU A 1 119 ? 77.892 10.206 23.926 1.00 48.00 116 LEU A N 1
ATOM 856 C CA . LEU A 1 119 ? 77.808 8.829 24.434 1.00 47.18 116 LEU A CA 1
ATOM 857 C C . LEU A 1 119 ? 76.343 8.382 24.525 1.00 49.54 116 LEU A C 1
ATOM 858 O O . LEU A 1 119 ? 75.439 9.219 24.595 1.00 48.50 116 LEU A O 1
ATOM 863 N N . CYS A 1 120 ? 76.123 7.062 24.532 1.00 46.37 117 CYS A N 1
ATOM 864 C CA . CYS A 1 120 ? 74.808 6.450 24.643 1.00 46.45 117 CYS A CA 1
ATOM 865 C C . CYS A 1 120 ? 74.935 5.092 25.284 1.00 49.13 117 CYS A C 1
ATOM 866 O O . CYS A 1 120 ? 76.057 4.615 25.475 1.00 47.87 117 CYS A O 1
ATOM 869 N N . ILE A 1 121 ? 73.791 4.520 25.715 1.00 47.17 118 ILE A N 1
ATOM 870 C CA . ILE A 1 121 ? 73.710 3.246 26.443 1.00 47.01 118 ILE A CA 1
ATOM 871 C C . ILE A 1 121 ? 73.155 2.153 25.550 1.00 50.70 118 ILE A C 1
ATOM 872 O O . ILE A 1 121 ? 72.121 2.340 24.905 1.00 51.05 118 ILE A O 1
ATOM 877 N N . GLY A 1 122 ? 73.837 1.021 25.547 1.00 47.23 119 GLY A N 1
ATOM 878 C CA . GLY A 1 122 ? 73.433 -0.169 24.814 1.00 47.85 119 GLY A CA 1
ATOM 879 C C . GLY A 1 122 ? 73.232 -1.301 25.788 1.00 53.85 119 GLY A C 1
ATOM 880 O O . GLY A 1 122 ? 74.123 -2.125 25.967 1.00 53.84 119 GLY A O 1
ATOM 881 N N . ALA A 1 123 ? 72.090 -1.306 26.481 1.00 52.11 120 ALA A N 1
ATOM 882 C CA . ALA A 1 123 ? 71.780 -2.321 27.486 1.00 52.13 120 ALA A CA 1
ATOM 883 C C . ALA A 1 123 ? 70.669 -3.271 27.035 1.00 57.17 120 ALA A C 1
ATOM 884 O O . ALA A 1 123 ? 70.907 -4.481 26.937 1.00 58.77 120 ALA A O 1
ATOM 886 N N . SER A 1 124 ? 69.480 -2.732 26.723 1.00 52.79 121 SER A N 1
ATOM 887 C CA . SER A 1 124 ? 68.293 -3.491 26.334 1.00 52.02 121 SER A CA 1
ATOM 888 C C . SER A 1 124 ? 68.376 -4.235 25.008 1.00 55.52 121 SER A C 1
ATOM 889 O O . SER A 1 124 ? 68.940 -3.753 24.016 1.00 55.13 121 SER A O 1
ATOM 892 N N . GLU A 1 125 ? 67.768 -5.422 25.011 1.00 50.80 122 GLU A N 1
ATOM 893 C CA . GLU A 1 125 ? 67.675 -6.313 23.866 1.00 50.27 122 GLU A CA 1
ATOM 894 C C . GLU A 1 125 ? 66.241 -6.782 23.686 1.00 52.67 122 GLU A C 1
ATOM 895 O O . GLU A 1 125 ? 65.407 -6.565 24.570 1.00 50.33 122 GLU A O 1
ATOM 901 N N . GLU A 1 126 ? 65.978 -7.460 22.549 1.00 50.41 123 GLU A N 1
ATOM 902 C CA . GLU A 1 126 ? 64.696 -8.054 22.152 1.00 50.34 123 GLU A CA 1
ATOM 903 C C . GLU A 1 126 ? 64.176 -9.026 23.215 1.00 54.60 123 GLU A C 1
ATOM 904 O O . GLU A 1 126 ? 63.022 -8.911 23.614 1.00 52.60 123 GLU A O 1
ATOM 910 N N . SER A 1 127 ? 65.041 -9.932 23.710 1.00 54.27 124 SER A N 1
ATOM 911 C CA . SER A 1 127 ? 64.686 -10.916 24.739 1.00 55.83 124 SER A CA 1
ATOM 912 C C . SER A 1 127 ? 64.844 -10.349 26.141 1.00 63.41 124 SER A C 1
ATOM 913 O O . SER A 1 127 ? 63.891 -10.367 26.914 1.00 62.60 124 SER A O 1
ATOM 916 N N . GLY A 1 128 ? 66.043 -9.855 26.453 1.00 64.03 125 GLY A N 1
ATOM 917 C CA . GLY A 1 128 ? 66.350 -9.277 27.757 1.00 65.33 125 GLY A CA 1
ATOM 918 C C . GLY A 1 128 ? 66.215 -7.763 27.798 1.00 70.29 125 GLY A C 1
ATOM 919 O O . GLY A 1 128 ? 67.211 -7.052 27.621 1.00 70.12 125 GLY A O 1
ATOM 920 N N . GLY A 1 129 ? 64.988 -7.276 28.021 1.00 65.46 126 GLY A N 1
ATOM 921 C CA . GLY A 1 129 ? 64.716 -5.847 28.136 1.00 64.66 126 GLY A CA 1
ATOM 922 C C . GLY A 1 129 ? 64.892 -5.361 29.561 1.00 67.30 126 GLY A C 1
ATOM 923 O O . GLY A 1 129 ? 65.781 -4.551 29.840 1.00 66.27 126 GLY A O 1
ATOM 924 N N . SER A 1 130 ? 64.049 -5.878 30.482 1.00 62.97 127 SER A N 1
ATOM 925 C CA . SER A 1 130 ? 64.085 -5.554 31.912 1.00 62.36 127 SER A CA 1
ATOM 926 C C . SER A 1 130 ? 65.162 -6.376 32.642 1.00 67.04 127 SER A C 1
ATOM 927 O O . SER A 1 130 ? 65.794 -5.879 33.576 1.00 66.47 127 SER A O 1
ATOM 930 N N . ASP A 1 131 ? 65.324 -7.652 32.242 1.00 64.09 128 ASP A N 1
ATOM 931 C CA . ASP A 1 131 ? 66.285 -8.595 32.796 1.00 63.67 128 ASP A CA 1
ATOM 932 C C . ASP A 1 131 ? 67.574 -8.498 31.982 1.00 67.45 128 ASP A C 1
ATOM 933 O O . ASP A 1 131 ? 67.661 -9.051 30.888 1.00 67.56 128 ASP A O 1
ATOM 938 N N . LEU A 1 132 ? 68.555 -7.751 32.493 1.00 64.79 129 LEU A N 1
ATOM 939 C CA . LEU A 1 132 ? 69.836 -7.559 31.803 1.00 64.96 129 LEU A CA 1
ATOM 940 C C . LEU A 1 132 ? 70.810 -8.736 32.016 1.00 70.56 129 LEU A C 1
ATOM 941 O O . LEU A 1 132 ? 71.791 -8.846 31.280 1.00 70.01 129 LEU A O 1
ATOM 946 N N . GLN A 1 133 ? 70.496 -9.647 32.969 1.00 68.74 130 GLN A N 1
ATOM 947 C CA . GLN A 1 133 ? 71.261 -10.867 33.248 1.00 69.33 130 GLN A CA 1
ATOM 948 C C . GLN A 1 133 ? 71.179 -11.859 32.084 1.00 74.80 130 GLN A C 1
ATOM 949 O O . GLN A 1 133 ? 72.143 -12.591 31.845 1.00 74.43 130 GLN A O 1
ATOM 955 N N . ILE A 1 134 ? 70.040 -11.859 31.343 1.00 72.42 131 ILE A N 1
ATOM 956 C CA . ILE A 1 134 ? 69.811 -12.743 30.187 1.00 72.20 131 ILE A CA 1
ATOM 957 C C . ILE A 1 134 ? 70.223 -12.070 28.856 1.00 76.14 131 ILE A C 1
ATOM 958 O O . ILE A 1 134 ? 69.614 -12.321 27.806 1.00 76.45 131 ILE A O 1
ATOM 963 N N . VAL A 1 135 ? 71.300 -11.260 28.901 1.00 72.01 132 VAL A N 1
ATOM 964 C CA . VAL A 1 135 ? 71.863 -10.564 27.737 1.00 71.23 132 VAL A CA 1
ATOM 965 C C . VAL A 1 135 ? 72.513 -11.580 26.751 1.00 71.83 132 VAL A C 1
ATOM 966 O O . VAL A 1 135 ? 73.254 -12.471 27.170 1.00 70.41 132 VAL A O 1
ATOM 970 N N . GLU A 1 136 ? 72.168 -11.467 25.465 1.00 67.50 133 GLU A N 1
ATOM 971 C CA . GLU A 1 136 ? 72.674 -12.318 24.389 1.00 67.44 133 GLU A CA 1
ATOM 972 C C . GLU A 1 136 ? 73.976 -11.779 23.768 1.00 71.65 133 GLU A C 1
ATOM 973 O O . GLU A 1 136 ? 74.746 -12.571 23.212 1.00 71.79 133 GLU A O 1
ATOM 979 N N . THR A 1 137 ? 74.218 -10.439 23.863 1.00 66.73 134 THR A N 1
ATOM 980 C CA . THR A 1 137 ? 75.434 -9.779 23.386 1.00 65.19 134 THR A CA 1
ATOM 981 C C . THR A 1 137 ? 76.612 -10.382 24.133 1.00 66.92 134 THR A C 1
ATOM 982 O O . THR A 1 137 ? 76.601 -10.468 25.369 1.00 65.25 134 THR A O 1
ATOM 986 N N . GLU A 1 138 ? 77.585 -10.871 23.361 1.00 63.21 135 GLU A N 1
ATOM 987 C CA . GLU A 1 138 ? 78.756 -11.555 23.892 1.00 63.27 135 GLU A CA 1
ATOM 988 C C . GLU A 1 138 ? 80.050 -10.761 23.760 1.00 66.71 135 GLU A C 1
ATOM 989 O O . GLU A 1 138 ? 80.252 -10.047 22.766 1.00 65.04 135 GLU A O 1
ATOM 995 N N . ILE A 1 139 ? 80.933 -10.922 24.773 1.00 63.37 136 ILE A N 1
ATOM 996 C CA . ILE A 1 139 ? 82.271 -10.339 24.813 1.00 63.43 136 ILE A CA 1
ATOM 997 C C . ILE A 1 139 ? 83.328 -11.468 24.999 1.00 68.31 136 ILE A C 1
ATOM 998 O O . ILE A 1 139 ? 83.260 -12.249 25.959 1.00 67.07 136 ILE A O 1
ATOM 1003 N N . ARG A 1 140 ? 84.266 -11.574 24.040 1.00 66.43 137 ARG A N 1
ATOM 1004 C CA . ARG A 1 140 ? 85.320 -12.598 24.073 1.00 67.22 137 ARG A CA 1
ATOM 1005 C C . ARG A 1 140 ? 86.720 -12.022 23.835 1.00 70.05 137 ARG A C 1
ATOM 1006 O O . ARG A 1 140 ? 86.926 -11.274 22.879 1.00 67.22 137 ARG A O 1
ATOM 1014 N N . SER A 1 141 ? 87.680 -12.413 24.701 1.00 68.46 138 SER A N 1
ATOM 1015 C CA . SER A 1 141 ? 89.083 -12.027 24.622 1.00 69.45 138 SER A CA 1
ATOM 1016 C C . SER A 1 141 ? 89.746 -12.727 23.425 1.00 75.68 138 SER A C 1
ATOM 1017 O O . SER A 1 141 ? 89.713 -13.961 23.316 1.00 74.71 138 SER A O 1
ATOM 1020 N N . ARG A 1 142 ? 90.268 -11.910 22.491 1.00 74.21 139 ARG A N 1
ATOM 1021 C CA . ARG A 1 142 ? 90.940 -12.345 21.270 1.00 74.72 139 ARG A CA 1
ATOM 1022 C C . ARG A 1 142 ? 91.936 -11.270 20.818 1.00 79.14 139 ARG A C 1
ATOM 1023 O O . ARG A 1 142 ? 91.551 -10.108 20.648 1.00 79.19 139 ARG A O 1
ATOM 1031 N N . ASP A 1 143 ? 93.219 -11.681 20.644 1.00 74.93 140 ASP A N 1
ATOM 1032 C CA . ASP A 1 143 ? 94.365 -10.878 20.195 1.00 73.94 140 ASP A CA 1
ATOM 1033 C C . ASP A 1 143 ? 94.626 -9.637 21.066 1.00 75.56 140 ASP A C 1
ATOM 1034 O O . ASP A 1 143 ? 94.833 -8.535 20.542 1.00 73.88 140 ASP A O 1
ATOM 1039 N N . GLY A 1 144 ? 94.615 -9.840 22.386 1.00 71.95 141 GLY A N 1
ATOM 1040 C CA . GLY A 1 144 ? 94.850 -8.787 23.366 1.00 71.74 141 GLY A CA 1
ATOM 1041 C C . GLY A 1 14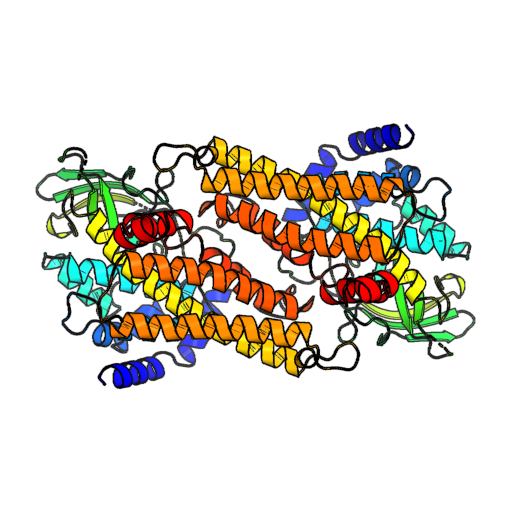4 ? 93.753 -7.747 23.450 1.00 75.80 141 GLY A C 1
ATOM 1042 O O . GLY A 1 144 ? 93.941 -6.711 24.091 1.00 75.97 141 GLY A O 1
ATOM 1043 N N . GLY A 1 145 ? 92.627 -8.024 22.786 1.00 71.47 142 GLY A N 1
ATOM 1044 C CA . GLY A 1 145 ? 91.445 -7.170 22.765 1.00 70.28 142 GLY A CA 1
ATOM 1045 C C . GLY A 1 145 ? 90.176 -7.951 23.035 1.00 70.49 142 GLY A C 1
ATOM 1046 O O . GLY A 1 145 ? 90.218 -9.008 23.676 1.00 69.50 142 GLY A O 1
ATOM 1047 N N . PHE A 1 146 ? 89.038 -7.436 22.537 1.00 64.37 143 PHE A N 1
ATOM 1048 C CA . PHE A 1 146 ? 87.728 -8.067 22.700 1.00 62.62 143 PHE A CA 1
ATOM 1049 C C . PHE A 1 146 ? 86.941 -8.149 21.417 1.00 66.13 143 PHE A C 1
ATOM 1050 O O . PHE A 1 146 ? 87.015 -7.267 20.569 1.00 65.24 143 PHE A O 1
ATOM 1058 N N . GLU A 1 147 ? 86.207 -9.234 21.268 1.00 63.03 144 GLU A N 1
ATOM 1059 C CA . GLU A 1 147 ? 85.317 -9.448 20.144 1.00 63.22 144 GLU A CA 1
ATOM 1060 C C . GLU A 1 147 ? 83.921 -9.253 20.742 1.00 66.21 144 GLU A C 1
ATOM 1061 O O . GLU A 1 147 ? 83.588 -9.872 21.761 1.00 65.02 144 GLU A O 1
ATOM 1067 N N . VAL A 1 148 ? 83.156 -8.314 20.186 1.00 62.43 145 VAL A N 1
ATOM 1068 C CA . VAL A 1 148 ? 81.822 -8.048 20.707 1.00 61.98 145 VAL A CA 1
ATOM 1069 C C . VAL A 1 148 ? 80.805 -8.251 19.586 1.00 65.55 145 VAL A C 1
ATOM 1070 O O . VAL A 1 148 ? 80.918 -7.688 18.486 1.00 64.14 145 VAL A O 1
ATOM 1074 N N . ARG A 1 149 ? 79.862 -9.149 19.863 1.00 62.66 146 ARG A N 1
ATOM 1075 C CA . ARG A 1 149 ? 78.824 -9.551 18.922 1.00 62.08 146 ARG A CA 1
ATOM 1076 C C . ARG A 1 149 ? 77.461 -9.579 19.599 1.00 60.93 146 ARG A C 1
ATOM 1077 O O . ARG A 1 149 ? 77.283 -10.231 20.637 1.00 59.86 146 ARG A O 1
ATOM 1085 N N . GLY A 1 150 ? 76.509 -8.900 18.979 1.00 53.68 147 GLY A N 1
ATOM 1086 C CA . GLY A 1 150 ? 75.145 -8.843 19.476 1.00 52.29 147 GLY A CA 1
ATOM 1087 C C . GLY A 1 150 ? 74.298 -7.786 18.808 1.00 54.31 147 GLY A C 1
ATOM 1088 O O . GLY A 1 150 ? 74.742 -7.080 17.890 1.00 51.55 147 GLY A O 1
ATOM 1089 N N . VAL A 1 151 ? 73.037 -7.706 19.252 1.00 50.50 148 VAL A N 1
ATOM 1090 C CA . VAL A 1 151 ? 72.063 -6.732 18.759 1.00 48.98 148 VAL A CA 1
ATOM 1091 C C . VAL A 1 151 ? 71.423 -6.052 19.973 1.00 52.97 148 VAL A C 1
ATOM 1092 O O . VAL A 1 151 ? 71.035 -6.721 20.937 1.00 52.12 148 VAL A O 1
ATOM 1096 N N . LYS A 1 152 ? 71.383 -4.721 19.958 1.00 48.95 149 LYS A N 1
ATOM 1097 C CA . LYS A 1 152 ? 70.744 -3.961 21.032 1.00 47.40 149 LYS A CA 1
ATOM 1098 C C . LYS A 1 152 ? 69.492 -3.346 20.455 1.00 49.04 149 LYS A C 1
ATOM 1099 O O . LYS A 1 152 ? 69.539 -2.799 19.354 1.00 49.46 149 LYS A O 1
ATOM 1105 N N . LYS A 1 153 ? 68.352 -3.537 21.131 1.00 44.23 150 LYS A N 1
ATOM 1106 C CA . LYS A 1 153 ? 67.065 -3.086 20.608 1.00 43.48 150 LYS A CA 1
ATOM 1107 C C . LYS A 1 153 ? 66.823 -1.602 20.695 1.00 45.49 150 LYS A C 1
ATOM 1108 O O . LYS A 1 153 ? 66.449 -1.003 19.689 1.00 45.29 150 LYS A O 1
ATOM 1114 N N . PHE A 1 154 ? 66.941 -1.019 21.885 1.00 41.00 151 PHE A N 1
ATOM 1115 C CA . PHE A 1 154 ? 66.580 0.385 22.047 1.00 40.73 151 PHE A CA 1
ATOM 1116 C C . PHE A 1 154 ? 67.786 1.193 22.387 1.00 46.73 151 PHE A C 1
ATOM 1117 O O . PHE A 1 154 ? 68.135 1.263 23.554 1.00 47.16 151 PHE A O 1
ATOM 1125 N N . VAL A 1 155 ? 68.461 1.766 21.389 1.00 43.02 152 VAL A N 1
ATOM 1126 C CA . VAL A 1 155 ? 69.656 2.560 21.685 1.00 41.78 152 VAL A CA 1
ATOM 1127 C C . VAL A 1 155 ? 69.331 3.983 21.321 1.00 42.26 152 VAL A C 1
ATOM 1128 O O . VAL A 1 155 ? 69.320 4.328 20.138 1.00 39.62 152 VAL A O 1
ATOM 1132 N N . SER A 1 156 ? 69.026 4.808 22.333 1.00 39.80 153 SER A N 1
ATOM 1133 C CA . SER A 1 156 ? 68.710 6.217 22.079 1.00 39.91 153 SER A CA 1
ATOM 1134 C C . SER A 1 156 ? 69.998 6.978 21.793 1.00 44.67 153 SER A C 1
ATOM 1135 O O . SER A 1 156 ? 71.051 6.665 22.353 1.00 43.59 153 SER A O 1
ATOM 1138 N N . LEU A 1 157 ? 69.913 7.956 20.893 1.00 43.52 154 LEU A N 1
ATOM 1139 C CA . LEU A 1 157 ? 71.030 8.759 20.387 1.00 44.55 154 LEU A CA 1
ATOM 1140 C C . LEU A 1 157 ? 71.996 7.985 19.444 1.00 48.20 154 LEU A C 1
ATOM 1141 O O . LEU A 1 157 ? 72.891 8.613 18.899 1.00 47.24 154 LEU A O 1
ATOM 1146 N N . SER A 1 158 ? 71.827 6.651 19.254 1.00 46.36 155 SER A N 1
ATOM 1147 C CA . SER A 1 158 ? 72.682 5.827 18.372 1.00 46.52 155 SER A CA 1
ATOM 1148 C C . SER A 1 158 ? 72.932 6.453 16.982 1.00 52.32 155 SER A C 1
ATOM 1149 O O . SER A 1 158 ? 74.096 6.450 16.589 1.00 53.12 155 SER A O 1
ATOM 1152 N N . PRO A 1 159 ? 71.950 7.100 16.277 1.00 48.26 156 PRO A N 1
ATOM 1153 C CA . PRO A 1 159 ? 72.274 7.745 14.993 1.00 48.10 156 PRO A CA 1
ATOM 1154 C C . PRO A 1 159 ? 73.310 8.882 15.054 1.00 53.96 156 PRO A C 1
ATOM 1155 O O . PRO A 1 159 ? 73.889 9.225 14.018 1.00 54.81 156 PRO A O 1
ATOM 1159 N N . ILE A 1 160 ? 73.533 9.486 16.246 1.00 49.27 157 ILE A N 1
ATOM 1160 C CA . ILE A 1 160 ? 74.491 10.595 16.408 1.00 48.25 157 ILE A CA 1
ATOM 1161 C C . ILE A 1 160 ? 75.634 10.292 17.401 1.00 52.63 157 ILE A C 1
ATOM 1162 O O . ILE A 1 160 ? 76.575 11.090 17.510 1.00 52.35 157 ILE A O 1
ATOM 1167 N N . ALA A 1 161 ? 75.550 9.169 18.133 1.00 49.42 158 ALA A N 1
ATOM 1168 C CA . ALA A 1 161 ? 76.557 8.814 19.130 1.00 49.35 158 ALA A CA 1
ATOM 1169 C C . ALA A 1 161 ? 77.939 8.516 18.530 1.00 54.49 158 ALA A C 1
ATOM 1170 O O . ALA A 1 161 ? 78.041 8.204 17.351 1.00 55.05 158 ALA A O 1
ATOM 1172 N N . ASP A 1 162 ? 78.998 8.673 19.338 1.00 50.11 159 ASP A N 1
ATOM 1173 C CA . ASP A 1 162 ? 80.377 8.425 18.938 1.00 49.00 159 ASP A CA 1
ATOM 1174 C C . ASP A 1 162 ? 80.824 7.159 19.605 1.00 51.71 159 ASP A C 1
ATOM 1175 O O . ASP A 1 162 ? 81.613 6.416 19.031 1.00 51.19 159 ASP A O 1
ATOM 1180 N N . HIS A 1 163 ? 80.294 6.885 20.802 1.00 48.74 160 HIS A N 1
ATOM 1181 C CA . HIS A 1 163 ? 80.570 5.649 21.546 1.00 49.21 160 HIS A CA 1
ATOM 1182 C C . HIS A 1 163 ? 79.292 5.138 22.226 1.00 52.50 160 HIS A C 1
ATOM 1183 O O . HIS A 1 163 ? 78.432 5.927 22.624 1.00 51.41 160 HIS A O 1
ATOM 1190 N N . ILE A 1 164 ? 79.176 3.808 22.327 1.00 49.02 161 ILE A N 1
ATOM 1191 C CA . ILE A 1 164 ? 78.049 3.100 22.927 1.00 47.99 161 ILE A CA 1
ATOM 1192 C C . ILE A 1 164 ? 78.584 2.283 24.101 1.00 52.19 161 ILE A C 1
ATOM 1193 O O . ILE A 1 164 ? 79.565 1.544 23.949 1.00 50.89 161 ILE A O 1
ATOM 1198 N N . MET A 1 165 ? 77.929 2.427 25.276 1.00 48.85 162 MET A N 1
ATOM 1199 C CA . MET A 1 165 ? 78.272 1.691 26.489 1.00 48.62 162 MET A CA 1
ATOM 1200 C C . MET A 1 165 ? 77.486 0.390 26.367 1.00 55.49 162 MET A C 1
ATOM 1201 O O . MET A 1 165 ? 76.283 0.369 26.613 1.00 56.71 162 MET A O 1
ATOM 1206 N N . VAL A 1 166 ? 78.152 -0.674 25.910 1.00 51.60 163 VAL A N 1
ATOM 1207 C CA . VAL A 1 166 ? 77.517 -1.957 25.630 1.00 50.77 163 VAL A CA 1
ATOM 1208 C C . VAL A 1 166 ? 77.587 -2.939 26.801 1.00 54.40 163 VAL A C 1
ATOM 1209 O O . VAL A 1 166 ? 78.677 -3.314 27.242 1.00 54.33 163 VAL A O 1
ATOM 1213 N N . VAL A 1 167 ? 76.406 -3.396 27.261 1.00 50.20 164 VAL A N 1
ATOM 1214 C CA . VAL A 1 167 ? 76.283 -4.415 28.306 1.00 49.84 164 VAL A CA 1
ATOM 1215 C C . VAL A 1 167 ? 76.431 -5.768 27.602 1.00 55.15 164 VAL A C 1
ATOM 1216 O O . VAL A 1 167 ? 75.733 -6.031 26.625 1.00 53.94 164 VAL A O 1
ATOM 1220 N N . ALA A 1 168 ? 77.415 -6.566 28.017 1.00 54.27 165 ALA A N 1
ATOM 1221 C CA . ALA A 1 168 ? 77.704 -7.837 27.362 1.00 55.70 165 ALA A CA 1
ATOM 1222 C C . ALA A 1 168 ? 77.963 -8.945 28.356 1.00 66.49 165 ALA A C 1
ATOM 1223 O O . ALA A 1 168 ? 78.279 -8.683 29.519 1.00 66.50 165 ALA A O 1
ATOM 1225 N N . ARG A 1 169 ? 77.802 -10.190 27.899 1.00 68.11 166 ARG A N 1
ATOM 1226 C CA . ARG A 1 169 ? 78.024 -11.393 28.695 1.00 69.88 166 ARG A CA 1
ATOM 1227 C C . ARG A 1 169 ? 79.357 -11.994 28.217 1.00 77.30 166 ARG A C 1
ATOM 1228 O O . ARG A 1 169 ? 79.513 -12.242 27.016 1.00 77.40 166 ARG A O 1
ATOM 1236 N N . SER A 1 170 ? 80.333 -12.171 29.128 1.00 75.72 167 SER A N 1
ATOM 1237 C CA . SER A 1 170 ? 81.640 -12.724 28.740 1.00 76.35 167 SER A CA 1
ATOM 1238 C C . SER A 1 170 ? 81.614 -14.221 28.491 1.00 81.01 167 SER A C 1
ATOM 1239 O O . SER A 1 170 ? 81.140 -14.985 29.331 1.00 79.84 167 SER A O 1
ATOM 1242 N N . VAL A 1 171 ? 82.130 -14.640 27.331 1.00 79.19 168 VAL A N 1
ATOM 1243 C CA . VAL A 1 171 ? 82.196 -16.059 26.958 1.00 79.72 168 VAL A CA 1
ATOM 1244 C C . VAL A 1 171 ? 83.296 -16.740 27.804 1.00 84.59 168 VAL A C 1
ATOM 1245 O O . VAL A 1 171 ? 83.087 -17.848 28.307 1.00 85.03 168 VAL A O 1
ATOM 1249 N N . ASP A 1 172 ? 84.417 -16.021 28.036 1.00 80.60 169 ASP A N 1
ATOM 1250 C CA . ASP A 1 172 ? 85.585 -16.483 28.797 1.00 80.21 169 ASP A CA 1
ATOM 1251 C C . ASP A 1 172 ? 85.367 -16.639 30.314 1.00 83.86 169 ASP A C 1
ATOM 1252 O O . ASP A 1 172 ? 86.281 -17.104 30.997 1.00 84.35 169 ASP A O 1
ATOM 1257 N N . HIS A 1 173 ? 84.193 -16.251 30.849 1.00 79.42 170 HIS A N 1
ATOM 1258 C CA . HIS A 1 173 ? 83.915 -16.354 32.288 1.00 92.75 170 HIS A CA 1
ATOM 1259 C C . HIS A 1 173 ? 82.682 -17.192 32.613 1.00 110.23 170 HIS A C 1
ATOM 1260 O O . HIS A 1 173 ? 81.923 -17.545 31.716 1.00 72.82 170 HIS A O 1
ATOM 1267 N N . GLY A 1 180 ? 78.633 -12.297 38.943 1.00 66.36 177 GLY A N 1
ATOM 1268 C CA . GLY A 1 180 ? 78.119 -12.957 37.749 1.00 66.40 177 GLY A CA 1
ATOM 1269 C C . GLY A 1 180 ? 79.091 -13.038 36.583 1.00 70.93 177 GLY A C 1
ATOM 1270 O O . GLY A 1 180 ? 80.278 -13.321 36.773 1.00 70.75 177 GLY A O 1
ATOM 1271 N N . ASN A 1 181 ? 78.584 -12.752 35.362 1.00 66.90 178 ASN A N 1
ATOM 1272 C CA . ASN A 1 181 ? 79.300 -12.822 34.085 1.00 66.07 178 ASN A CA 1
ATOM 1273 C C . ASN A 1 181 ? 79.132 -11.546 33.191 1.00 66.41 178 ASN A C 1
ATOM 1274 O O . ASN A 1 181 ? 79.693 -11.482 32.080 1.00 65.86 178 ASN A O 1
ATOM 1279 N N . VAL A 1 182 ? 78.354 -10.547 33.662 1.00 59.52 179 VAL A N 1
ATOM 1280 C CA . VAL A 1 182 ? 78.077 -9.334 32.873 1.00 57.47 179 VAL A CA 1
ATOM 1281 C C . VAL A 1 182 ? 79.263 -8.356 32.915 1.00 58.63 179 VAL A C 1
ATOM 1282 O O . VAL A 1 182 ? 79.877 -8.163 33.968 1.00 57.06 179 VAL A O 1
ATOM 1286 N N . ALA A 1 183 ? 79.560 -7.746 31.750 1.00 53.93 180 ALA A N 1
ATOM 1287 C CA . ALA A 1 183 ? 80.607 -6.752 31.530 1.00 53.64 180 ALA A CA 1
ATOM 1288 C C . ALA A 1 183 ? 80.044 -5.550 30.771 1.00 57.66 180 ALA A C 1
ATOM 1289 O O . ALA A 1 183 ? 78.993 -5.657 30.143 1.00 58.19 180 ALA A O 1
ATOM 1291 N N . VAL A 1 184 ? 80.739 -4.408 30.820 1.00 53.42 181 VAL A N 1
ATOM 1292 C CA . VAL A 1 184 ? 80.384 -3.223 30.039 1.00 52.71 181 VAL A CA 1
ATOM 1293 C C . VAL A 1 184 ? 81.624 -2.888 29.193 1.00 55.90 181 VAL A C 1
ATOM 1294 O O . VAL A 1 184 ? 82.742 -2.880 29.709 1.00 55.78 181 VAL A O 1
ATOM 1298 N N . VAL A 1 185 ? 81.419 -2.662 27.893 1.00 51.87 182 VAL A N 1
ATOM 1299 C CA . VAL A 1 185 ? 82.477 -2.352 26.947 1.00 50.80 182 VAL A CA 1
ATOM 1300 C C . VAL A 1 185 ? 82.090 -1.140 26.086 1.00 53.96 182 VAL A C 1
ATOM 1301 O O . VAL A 1 185 ? 80.952 -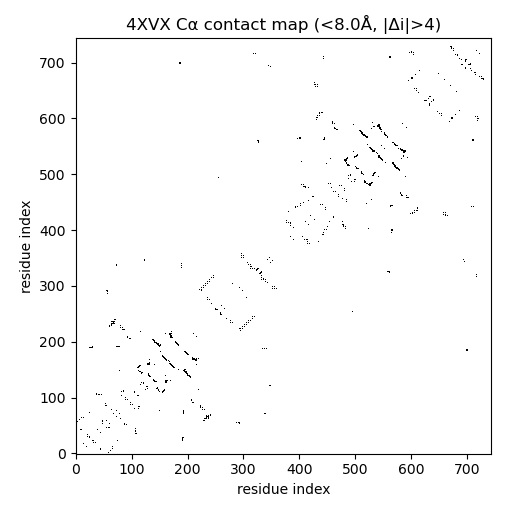1.041 25.619 1.00 52.93 182 VAL A O 1
ATOM 1305 N N . ALA A 1 186 ? 83.028 -0.209 25.900 1.00 51.53 183 ALA A N 1
ATOM 1306 C CA . ALA A 1 186 ? 82.771 0.969 25.071 1.00 52.27 183 ALA A CA 1
ATOM 1307 C C . ALA A 1 186 ? 83.124 0.630 23.611 1.00 58.10 183 ALA A C 1
ATOM 1308 O O . ALA A 1 186 ? 84.217 0.129 23.340 1.00 58.88 183 ALA A O 1
ATOM 1310 N N . VAL A 1 187 ? 82.174 0.834 22.687 1.00 54.77 184 VAL A N 1
ATOM 1311 C CA . VAL A 1 187 ? 82.364 0.525 21.276 1.00 54.18 184 VAL A CA 1
ATOM 1312 C C . VAL A 1 187 ? 82.198 1.801 20.448 1.00 58.83 184 VAL A C 1
ATOM 1313 O O . VAL A 1 187 ? 81.144 2.436 20.557 1.00 59.01 184 VAL A O 1
ATOM 1317 N N . PRO A 1 188 ? 83.171 2.159 19.569 1.00 55.18 185 PRO A N 1
ATOM 1318 C CA . PRO A 1 188 ? 82.986 3.354 18.708 1.00 55.27 185 PRO A CA 1
ATOM 1319 C C . PRO A 1 188 ? 81.882 3.148 17.660 1.00 61.68 185 PRO A C 1
ATOM 1320 O O . PRO A 1 188 ? 81.667 2.017 17.213 1.00 61.83 185 PRO A O 1
ATOM 1324 N N . ALA A 1 189 ? 81.183 4.238 17.296 1.00 59.85 186 ALA A N 1
ATOM 1325 C CA . ALA A 1 189 ? 80.060 4.286 16.347 1.00 60.74 186 ALA A CA 1
ATOM 1326 C C . ALA A 1 189 ? 80.378 3.714 14.965 1.00 65.81 186 ALA A C 1
ATOM 1327 O O . ALA A 1 189 ? 79.509 3.081 14.349 1.00 66.84 186 ALA A O 1
ATOM 1329 N N . ALA A 1 190 ? 81.612 3.956 14.476 1.00 61.21 187 ALA A N 1
ATOM 1330 C CA . ALA A 1 190 ? 82.121 3.477 13.195 1.00 60.69 187 ALA A CA 1
ATOM 1331 C C . ALA A 1 190 ? 82.209 1.950 13.151 1.00 63.81 187 ALA A C 1
ATOM 1332 O O . ALA A 1 190 ? 82.204 1.376 12.062 1.00 65.39 187 ALA A O 1
ATOM 1334 N N . GLN A 1 191 ? 82.293 1.302 14.326 1.00 57.46 188 GLN A N 1
ATOM 1335 C CA . GLN A 1 191 ? 82.390 -0.148 14.457 1.00 56.60 188 GLN A CA 1
ATOM 1336 C C . GLN A 1 191 ? 81.045 -0.869 14.721 1.00 59.69 188 GLN A C 1
ATOM 1337 O O . GLN A 1 191 ? 81.049 -2.065 15.051 1.00 58.60 188 GLN A O 1
ATOM 1343 N N . VAL A 1 192 ? 79.901 -0.144 14.576 1.00 55.36 189 VAL A N 1
ATOM 1344 C CA . VAL A 1 192 ? 78.543 -0.691 14.778 1.00 54.24 189 VAL A CA 1
ATOM 1345 C C . VAL A 1 192 ? 77.629 -0.355 13.593 1.00 57.39 189 VAL A C 1
ATOM 1346 O O . VAL A 1 192 ? 77.856 0.627 12.858 1.00 56.64 189 VAL A O 1
ATOM 1350 N N . SER A 1 193 ? 76.562 -1.153 13.444 1.00 52.64 190 SER A N 1
ATOM 1351 C CA . SER A 1 193 ? 75.579 -0.935 12.397 1.00 52.25 190 SER A CA 1
ATOM 1352 C C . SER A 1 193 ? 74.277 -0.417 13.029 1.00 55.10 190 SER A C 1
ATOM 1353 O O . SER A 1 193 ? 73.569 -1.149 13.740 1.00 53.52 190 SER A O 1
ATOM 1356 N N . VAL A 1 194 ? 74.016 0.883 12.826 1.00 51.28 191 VAL A N 1
ATOM 1357 C CA . VAL A 1 194 ? 72.845 1.537 13.389 1.00 50.65 191 VAL A CA 1
ATOM 1358 C C . VAL A 1 194 ? 71.699 1.378 12.413 1.00 53.79 191 VAL A C 1
ATOM 1359 O O . VAL A 1 194 ? 71.800 1.771 11.248 1.00 54.58 191 VAL A O 1
ATOM 1363 N N . GLN A 1 195 ? 70.609 0.783 12.892 1.00 48.31 192 GLN A N 1
ATOM 1364 C CA . GLN A 1 195 ? 69.421 0.556 12.089 1.00 47.16 192 GLN A CA 1
ATOM 1365 C C . GLN A 1 195 ? 68.611 1.841 11.911 1.00 48.55 192 GLN A C 1
ATOM 1366 O O . GLN A 1 195 ? 68.956 2.858 12.515 1.00 46.00 192 GLN A O 1
ATOM 1372 N N . THR A 1 196 ? 67.588 1.823 11.036 1.00 45.84 193 THR A N 1
ATOM 1373 C CA . THR A 1 196 ? 66.738 2.995 10.812 1.00 46.20 193 THR A CA 1
ATOM 1374 C C . THR A 1 196 ? 65.988 3.307 12.131 1.00 50.91 193 THR A C 1
ATOM 1375 O O . THR A 1 196 ? 65.494 2.359 12.766 1.00 52.01 193 THR A O 1
ATOM 1379 N N . PRO A 1 197 ? 65.941 4.587 12.597 1.00 45.43 194 PRO A N 1
ATOM 1380 C CA . PRO A 1 197 ? 65.241 4.883 13.861 1.00 44.33 194 PRO A CA 1
ATOM 1381 C C . PRO A 1 197 ? 63.763 4.522 13.822 1.00 45.60 194 PRO A C 1
ATOM 1382 O O . PRO A 1 197 ? 63.108 4.659 12.790 1.00 44.33 194 PRO A O 1
ATOM 1386 N N . TYR A 1 198 ? 63.268 4.008 14.955 1.00 42.70 195 TYR A N 1
ATOM 1387 C CA . TYR A 1 198 ? 61.879 3.586 15.132 1.00 41.27 195 TYR A CA 1
ATOM 1388 C C . TYR A 1 198 ? 60.934 4.759 15.083 1.00 43.24 195 TYR A C 1
ATOM 1389 O O . TYR A 1 198 ? 61.284 5.861 15.525 1.00 41.60 195 TYR A O 1
ATOM 1398 N N . ARG A 1 199 ? 59.715 4.494 14.576 1.00 38.82 196 ARG A N 1
ATOM 1399 C CA . ARG A 1 199 ? 58.583 5.400 14.623 1.00 37.84 196 ARG A CA 1
ATOM 1400 C C . ARG A 1 199 ? 58.012 5.042 16.012 1.00 40.66 196 ARG A C 1
ATOM 1401 O O . ARG A 1 199 ? 57.813 3.856 16.333 1.00 40.31 196 ARG A O 1
ATOM 1409 N N . LYS A 1 200 ? 57.921 6.029 16.883 1.00 36.56 197 LYS A N 1
ATOM 1410 C CA . LYS A 1 200 ? 57.485 5.775 18.261 1.00 36.39 197 LYS A CA 1
ATOM 1411 C C . LYS A 1 200 ? 56.196 6.513 18.595 1.00 38.50 197 LYS A C 1
ATOM 1412 O O . LYS A 1 200 ? 55.795 7.443 17.871 1.00 36.96 197 LYS A O 1
ATOM 1418 N N . VAL A 1 201 ? 55.557 6.117 19.706 1.00 34.00 198 VAL A N 1
ATOM 1419 C CA . VAL A 1 201 ? 54.318 6.763 20.184 1.00 33.09 198 VAL A CA 1
ATOM 1420 C C . VAL A 1 201 ? 54.549 8.283 20.451 1.00 36.55 198 VAL A C 1
ATOM 1421 O O . VAL A 1 201 ? 53.743 9.120 20.068 1.00 35.96 198 VAL A O 1
ATOM 1425 N N . GLY A 1 202 ? 55.672 8.606 21.052 1.00 34.12 199 GLY A N 1
ATOM 1426 C CA . GLY A 1 202 ? 56.077 9.973 21.359 1.00 34.38 199 GLY A CA 1
ATOM 1427 C C . GLY A 1 202 ? 57.588 10.065 21.429 1.00 39.03 199 GLY A C 1
ATOM 1428 O O . GLY A 1 202 ? 58.291 9.166 20.936 1.00 37.07 199 GLY A O 1
ATOM 1429 N N . ALA A 1 203 ? 58.096 11.132 22.098 1.00 38.00 200 ALA A N 1
ATOM 1430 C CA . ALA A 1 203 ? 59.531 11.418 22.283 1.00 38.09 200 ALA A CA 1
ATOM 1431 C C . ALA A 1 203 ? 60.232 11.395 20.916 1.00 45.38 200 ALA A C 1
ATOM 1432 O O . ALA A 1 203 ? 61.220 10.685 20.740 1.00 45.37 200 ALA A O 1
ATOM 1434 N N . GLY A 1 204 ? 59.654 12.143 19.970 1.00 43.66 201 GLY A N 1
ATOM 1435 C CA . GLY A 1 204 ? 60.112 12.298 18.588 1.00 43.95 201 GLY A CA 1
ATOM 1436 C C . GLY A 1 204 ? 61.610 12.484 18.444 1.00 47.36 201 GLY A C 1
ATOM 1437 O O . GLY A 1 204 ? 62.268 11.601 17.884 1.00 45.15 201 GLY A O 1
ATOM 1438 N N . PRO A 1 205 ? 62.202 13.548 19.069 1.00 44.58 202 PRO A N 1
ATOM 1439 C CA . PRO A 1 205 ? 63.657 13.748 18.949 1.00 44.13 202 PRO A CA 1
ATOM 1440 C C . PRO A 1 205 ? 64.524 12.746 19.702 1.00 47.02 202 PRO A C 1
ATOM 1441 O O . PRO A 1 205 ? 65.737 12.873 19.659 1.00 46.83 202 PRO A O 1
ATOM 1445 N N . LEU A 1 206 ? 63.942 11.752 20.372 1.00 44.17 203 LEU A N 1
ATOM 1446 C CA . LEU A 1 206 ? 64.763 10.735 21.031 1.00 44.04 203 LEU A CA 1
ATOM 1447 C C . LEU A 1 206 ? 65.007 9.644 19.993 1.00 51.84 203 LEU A C 1
ATOM 1448 O O . LEU A 1 206 ? 64.262 8.659 19.952 1.00 52.12 203 LEU A O 1
ATOM 1453 N N . ASP A 1 207 ? 66.005 9.872 19.105 1.00 50.19 204 ASP A N 1
ATOM 1454 C CA . ASP A 1 207 ? 66.385 8.966 18.014 1.00 51.11 204 ASP A CA 1
ATOM 1455 C C . ASP A 1 207 ? 66.767 7.625 18.611 1.00 53.70 204 ASP A C 1
ATOM 1456 O O . ASP A 1 207 ? 67.830 7.487 19.209 1.00 55.07 204 ASP A O 1
ATOM 1461 N N . THR A 1 208 ? 65.867 6.664 18.522 1.00 46.90 205 THR A N 1
ATOM 1462 C CA . THR A 1 208 ? 66.091 5.348 19.096 1.00 45.28 205 THR A CA 1
ATOM 1463 C C . THR A 1 208 ? 66.125 4.352 17.958 1.00 46.96 205 THR A C 1
ATOM 1464 O O . THR A 1 208 ? 65.253 4.390 17.085 1.00 46.29 205 THR A O 1
ATOM 1468 N N . ALA A 1 209 ? 67.137 3.472 17.958 1.00 42.38 206 ALA A N 1
ATOM 1469 C CA . ALA A 1 209 ? 67.285 2.456 16.923 1.00 42.58 206 ALA A CA 1
ATOM 1470 C C . ALA A 1 209 ? 67.938 1.218 17.447 1.00 47.18 206 ALA A C 1
ATOM 1471 O O . ALA A 1 209 ? 68.603 1.271 18.475 1.00 45.43 206 ALA A O 1
ATOM 1473 N N . ALA A 1 210 ? 67.763 0.089 16.726 1.00 47.11 207 ALA A N 1
ATOM 1474 C CA . ALA A 1 210 ? 68.460 -1.169 17.026 1.00 46.84 207 ALA A CA 1
ATOM 1475 C C . ALA A 1 210 ? 69.917 -0.986 16.549 1.00 51.48 207 ALA A C 1
ATOM 1476 O O . ALA A 1 210 ? 70.172 -0.226 15.614 1.00 50.47 207 ALA A O 1
ATOM 1478 N N . VAL A 1 211 ? 70.857 -1.632 17.217 1.00 50.67 208 VAL A N 1
ATOM 1479 C CA . VAL A 1 211 ? 72.271 -1.542 16.889 1.00 52.81 208 VAL A CA 1
ATOM 1480 C C . VAL A 1 211 ? 72.819 -2.962 16.768 1.00 59.94 208 VAL A C 1
ATOM 1481 O O . VAL A 1 211 ? 72.731 -3.739 17.723 1.00 59.71 208 VAL A O 1
ATOM 1485 N N . CYS A 1 212 ? 73.331 -3.307 15.574 1.00 59.51 209 CYS A N 1
ATOM 1486 C CA . CYS A 1 212 ? 73.921 -4.624 15.305 1.00 61.25 209 CYS A CA 1
ATOM 1487 C C . CYS A 1 212 ? 75.430 -4.474 15.413 1.00 61.95 209 CYS A C 1
ATOM 1488 O O . CYS A 1 212 ? 76.012 -3.605 14.759 1.00 60.75 209 CYS A O 1
ATOM 1491 N N . ILE A 1 213 ? 76.042 -5.263 16.302 1.00 57.54 210 ILE A N 1
ATOM 1492 C CA . ILE A 1 213 ? 77.477 -5.228 16.577 1.00 57.22 210 ILE A CA 1
ATOM 1493 C C . ILE A 1 213 ? 78.123 -6.544 16.183 1.00 63.09 210 ILE A C 1
ATOM 1494 O O . ILE A 1 213 ? 77.648 -7.612 16.564 1.00 63.20 210 ILE A O 1
ATOM 1499 N N . ASP A 1 214 ? 79.222 -6.449 15.431 1.00 61.18 211 ASP A N 1
ATOM 1500 C CA . ASP A 1 214 ? 80.058 -7.565 14.983 1.00 61.56 211 ASP A CA 1
ATOM 1501 C C . ASP A 1 214 ? 81.411 -6.934 14.702 1.00 64.83 211 ASP A C 1
ATOM 1502 O O . ASP A 1 214 ? 81.708 -6.577 13.555 1.00 64.87 211 ASP A O 1
ATOM 1507 N N . THR A 1 215 ? 82.180 -6.692 15.779 1.00 60.50 212 THR A N 1
ATOM 1508 C CA . THR A 1 215 ? 83.475 -6.004 15.704 1.00 60.07 212 THR A CA 1
ATOM 1509 C C . THR A 1 215 ? 84.463 -6.477 16.775 1.00 62.87 212 THR A C 1
ATOM 1510 O O . THR A 1 215 ? 84.167 -7.402 17.539 1.00 62.15 212 THR A O 1
ATOM 1514 N N . TRP A 1 216 ? 85.653 -5.847 16.784 1.00 59.42 213 TRP A N 1
ATOM 1515 C CA . TRP A 1 216 ? 86.744 -6.080 17.731 1.00 58.92 213 TRP A CA 1
ATOM 1516 C C . TRP A 1 216 ? 87.108 -4.741 18.339 1.00 61.29 213 TRP A C 1
ATOM 1517 O O . TRP A 1 216 ? 87.091 -3.738 17.636 1.00 59.72 213 TRP A O 1
ATOM 1528 N N . VAL A 1 217 ? 87.461 -4.720 19.627 1.00 58.31 214 VAL A N 1
ATOM 1529 C CA . VAL A 1 217 ? 87.854 -3.487 20.317 1.00 58.00 214 VAL A CA 1
ATOM 1530 C C . VAL A 1 217 ? 89.122 -3.726 21.145 1.00 63.04 214 VAL A C 1
ATOM 1531 O O . VAL A 1 217 ? 89.277 -4.828 21.676 1.00 62.54 214 VAL A O 1
ATOM 1535 N N . PRO A 1 218 ? 89.989 -2.701 21.358 1.00 61.57 215 PRO A N 1
ATOM 1536 C CA . PRO A 1 218 ? 91.153 -2.898 22.255 1.00 61.96 215 PRO A CA 1
ATOM 1537 C C . PRO A 1 218 ? 90.740 -3.253 23.696 1.00 66.18 215 PRO A C 1
ATOM 1538 O O . PRO A 1 218 ? 89.594 -2.986 24.081 1.00 65.93 215 PRO A O 1
ATOM 1542 N N . ALA A 1 219 ? 91.668 -3.833 24.495 1.00 62.03 216 ALA A N 1
ATOM 1543 C CA . ALA A 1 219 ? 91.427 -4.216 25.899 1.00 61.93 216 ALA A CA 1
ATOM 1544 C C . ALA A 1 219 ? 91.069 -2.996 26.772 1.00 66.84 216 ALA A C 1
ATOM 1545 O O . ALA A 1 219 ? 90.391 -3.120 27.795 1.00 66.04 216 ALA A O 1
ATOM 1547 N N . ASP A 1 220 ? 91.541 -1.820 26.338 1.00 64.17 217 ASP A N 1
ATOM 1548 C CA . ASP A 1 220 ? 91.379 -0.498 26.948 1.00 63.64 217 ASP A CA 1
ATOM 1549 C C . ASP A 1 220 ? 89.925 -0.032 26.954 1.00 64.95 217 ASP A C 1
ATOM 1550 O O . ASP A 1 220 ? 89.565 0.821 27.764 1.00 64.79 217 ASP A O 1
ATOM 1555 N N . ALA A 1 221 ? 89.108 -0.570 26.025 1.00 58.20 218 ALA A N 1
ATOM 1556 C CA . ALA A 1 221 ? 87.692 -0.257 25.845 1.00 55.90 218 ALA A CA 1
ATOM 1557 C C . ALA A 1 221 ? 86.789 -0.950 26.882 1.00 55.82 218 ALA A C 1
ATOM 1558 O O . ALA A 1 221 ? 85.581 -0.688 26.914 1.00 54.18 218 ALA A O 1
ATOM 1560 N N . LEU A 1 222 ? 87.374 -1.806 27.740 1.00 51.41 219 LEU A N 1
ATOM 1561 C CA . LEU A 1 222 ? 86.621 -2.499 28.781 1.00 51.42 219 LEU A CA 1
ATOM 1562 C C . LEU A 1 222 ? 86.283 -1.534 29.934 1.00 55.93 219 LEU A C 1
ATOM 1563 O O . LEU A 1 222 ? 87.175 -1.144 30.694 1.00 56.35 219 LEU A O 1
ATOM 1568 N N . VAL A 1 223 ? 84.995 -1.157 30.058 1.00 51.03 220 VAL A N 1
ATOM 1569 C CA . VAL A 1 223 ? 84.524 -0.244 31.104 1.00 50.47 220 VAL A CA 1
ATOM 1570 C C . VAL A 1 223 ? 84.388 -0.978 32.430 1.00 55.50 220 VAL A C 1
ATOM 1571 O O . VAL A 1 223 ? 84.890 -0.508 33.440 1.00 55.83 220 VAL A O 1
ATOM 1575 N N . ALA A 1 224 ? 83.737 -2.132 32.430 1.00 53.83 221 ALA A N 1
ATOM 1576 C CA . ALA A 1 224 ? 83.568 -2.926 33.645 1.00 54.40 221 ALA A CA 1
ATOM 1577 C C . ALA A 1 224 ? 83.782 -4.384 33.300 1.00 60.51 221 ALA A C 1
ATOM 1578 O O . ALA A 1 224 ? 83.151 -4.899 32.379 1.00 59.83 221 ALA A O 1
ATOM 1580 N N . ARG A 1 225 ? 84.706 -5.030 34.016 1.00 58.22 222 ARG A N 1
ATOM 1581 C CA . ARG A 1 225 ? 85.074 -6.426 33.795 1.00 58.74 222 ARG A CA 1
ATOM 1582 C C . ARG A 1 225 ? 83.918 -7.370 34.135 1.00 63.77 222 ARG A C 1
ATOM 1583 O O . ARG A 1 225 ? 83.024 -6.991 34.902 1.00 62.84 222 ARG A O 1
ATOM 1591 N N . ALA A 1 226 ? 83.960 -8.609 33.588 1.00 60.72 223 ALA A N 1
ATOM 1592 C CA . ALA A 1 226 ? 82.956 -9.647 33.837 1.00 60.33 223 ALA A CA 1
ATOM 1593 C C . ALA A 1 226 ? 82.734 -9.820 35.345 1.00 62.30 223 ALA A C 1
ATOM 1594 O O . ALA A 1 226 ? 83.705 -9.940 36.097 1.00 62.60 223 ALA A O 1
ATOM 1596 N N . GLY A 1 227 ? 81.471 -9.726 35.769 1.00 56.89 224 GLY A N 1
ATOM 1597 C CA . GLY A 1 227 ? 81.076 -9.810 37.174 1.00 55.63 224 GLY A CA 1
ATOM 1598 C C . GLY A 1 227 ? 80.923 -8.454 37.840 1.00 59.21 224 GLY A C 1
ATOM 1599 O O . GLY A 1 227 ? 80.697 -8.381 39.051 1.00 59.20 224 GLY A O 1
ATOM 1600 N N . THR A 1 228 ? 81.084 -7.358 37.065 1.00 55.92 225 THR A N 1
ATOM 1601 C CA . THR A 1 228 ? 80.938 -5.978 37.568 1.00 54.97 225 THR A CA 1
ATOM 1602 C C . THR A 1 228 ? 80.055 -5.112 36.651 1.00 55.74 225 THR A C 1
ATOM 1603 O O . THR A 1 228 ? 79.660 -4.017 37.063 1.00 56.50 225 THR A O 1
ATOM 1607 N N . GLY A 1 229 ? 79.770 -5.605 35.441 1.00 49.06 226 GLY A N 1
ATOM 1608 C CA . GLY A 1 229 ? 78.941 -4.939 34.434 1.00 48.30 226 GLY A CA 1
ATOM 1609 C C . GLY A 1 229 ? 77.568 -4.477 34.906 1.00 52.99 226 GLY A C 1
ATOM 1610 O O . GLY A 1 229 ? 77.147 -3.371 34.557 1.00 53.68 226 GLY A O 1
ATOM 1611 N N . LEU A 1 230 ? 76.857 -5.307 35.703 1.00 49.68 227 LEU A N 1
ATOM 1612 C CA . LEU A 1 230 ? 75.545 -4.953 36.266 1.00 49.40 227 LEU A CA 1
ATOM 1613 C C . LEU A 1 230 ? 75.662 -3.808 37.275 1.00 52.13 227 LEU A C 1
ATOM 1614 O O . LEU A 1 230 ? 74.827 -2.909 37.237 1.00 51.75 227 LEU A O 1
ATOM 1619 N N . ALA A 1 231 ? 76.715 -3.797 38.117 1.00 47.50 228 ALA A N 1
ATOM 1620 C CA . ALA A 1 231 ? 76.943 -2.692 39.059 1.00 47.27 228 ALA A CA 1
ATOM 1621 C C . ALA A 1 231 ? 77.185 -1.378 38.287 1.00 48.72 228 ALA A C 1
ATOM 1622 O O . ALA A 1 231 ? 76.657 -0.342 38.690 1.00 48.96 228 ALA A O 1
ATOM 1624 N N . ALA A 1 232 ? 77.921 -1.443 37.162 1.00 43.09 229 ALA A N 1
ATOM 1625 C CA . ALA A 1 232 ? 78.242 -0.282 36.334 1.00 43.35 229 ALA A CA 1
ATOM 1626 C C . ALA A 1 232 ? 77.010 0.269 35.622 1.00 47.33 229 ALA A C 1
ATOM 1627 O O . ALA A 1 232 ? 76.799 1.486 35.625 1.00 47.43 229 ALA A O 1
ATOM 1629 N N . ILE A 1 233 ? 76.178 -0.621 35.049 1.00 43.53 230 ILE A N 1
ATOM 1630 C CA . ILE A 1 233 ? 74.953 -0.197 34.363 1.00 42.40 230 ILE A CA 1
ATOM 1631 C C . ILE A 1 233 ? 73.906 0.297 35.410 1.00 42.16 230 ILE A C 1
ATOM 1632 O O . ILE A 1 233 ? 73.269 1.326 35.185 1.00 40.58 230 ILE A O 1
ATOM 1637 N N . SER A 1 234 ? 73.822 -0.363 36.570 1.00 36.22 231 SER A N 1
ATOM 1638 C CA . SER A 1 234 ? 72.939 0.071 37.644 1.00 37.00 231 SER A CA 1
ATOM 1639 C C . SER A 1 234 ? 73.293 1.490 38.142 1.00 44.16 231 SER A C 1
ATOM 1640 O O . SER A 1 234 ? 72.378 2.254 38.480 1.00 45.63 231 SER A O 1
ATOM 1643 N N . TRP A 1 235 ? 74.606 1.833 38.168 1.00 39.78 232 TRP A N 1
ATOM 1644 C CA . TRP A 1 235 ? 75.084 3.140 38.601 1.00 40.38 232 TRP A CA 1
ATOM 1645 C C . TRP A 1 235 ? 74.615 4.227 37.654 1.00 43.30 232 TRP A C 1
ATOM 1646 O O . TRP A 1 235 ? 74.132 5.265 38.115 1.00 42.07 232 TRP A O 1
ATOM 1657 N N . GLY A 1 236 ? 74.750 3.962 36.358 1.00 39.51 233 GLY A N 1
ATOM 1658 C CA . GLY A 1 236 ? 74.307 4.860 35.296 1.00 39.37 233 GLY A CA 1
ATOM 1659 C C . GLY A 1 236 ? 72.800 4.995 35.282 1.00 41.72 233 GLY A C 1
ATOM 1660 O O . GLY A 1 236 ? 72.290 6.089 35.060 1.00 43.00 233 GLY A O 1
ATOM 1661 N N . LEU A 1 237 ? 72.078 3.886 35.512 1.00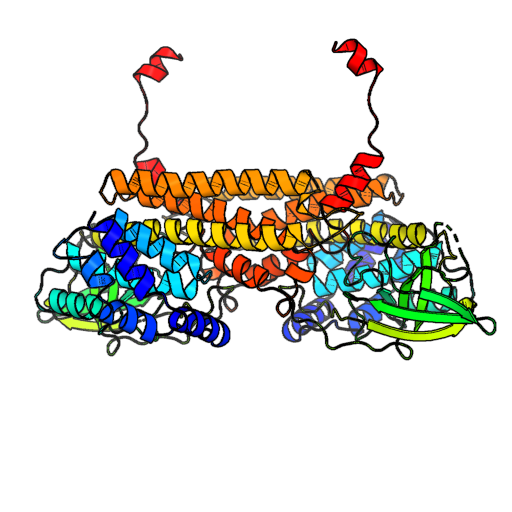 36.58 234 LEU A N 1
ATOM 1662 C CA . LEU A 1 237 ? 70.614 3.859 35.522 1.00 36.62 234 LEU A CA 1
ATOM 1663 C C . LEU A 1 237 ? 70.067 4.602 36.726 1.00 39.15 234 LEU A C 1
ATOM 1664 O O . LEU A 1 237 ? 69.070 5.315 36.579 1.00 38.47 234 LEU A O 1
ATOM 1669 N N . ALA A 1 238 ? 70.752 4.499 37.895 1.00 34.14 235 ALA A N 1
ATOM 1670 C CA . ALA A 1 238 ? 70.403 5.275 39.095 1.00 33.95 235 ALA A CA 1
ATOM 1671 C C . ALA A 1 238 ? 70.558 6.788 38.807 1.00 39.16 235 ALA A C 1
ATOM 1672 O O . ALA A 1 238 ? 69.663 7.568 39.123 1.00 40.78 235 ALA A O 1
ATOM 1674 N N . HIS A 1 239 ? 71.673 7.182 38.170 1.00 35.06 236 HIS A N 1
ATOM 1675 C CA . HIS A 1 239 ? 71.964 8.557 37.749 1.00 34.85 236 HIS A CA 1
ATOM 1676 C C . HIS A 1 239 ? 70.854 9.020 36.790 1.00 35.27 236 HIS A C 1
ATOM 1677 O O . HIS A 1 239 ? 70.349 10.135 36.929 1.00 35.31 236 HIS A O 1
ATOM 1684 N N . GLU A 1 240 ? 70.480 8.158 35.812 1.00 30.52 237 GLU A N 1
ATOM 1685 C CA . GLU A 1 240 ? 69.430 8.453 34.819 1.00 29.32 237 GLU A CA 1
ATOM 1686 C C . GLU A 1 240 ? 68.008 8.627 35.468 1.00 32.36 237 GLU A C 1
ATOM 1687 O O . GLU A 1 240 ? 67.272 9.585 35.146 1.00 31.31 237 GLU A O 1
ATOM 1693 N N . ARG A 1 241 ? 67.651 7.687 36.371 1.00 28.15 238 ARG A N 1
ATOM 1694 C CA . ARG A 1 241 ? 66.381 7.669 37.124 1.00 28.17 238 ARG A CA 1
ATOM 1695 C C . ARG A 1 241 ? 66.183 8.963 37.955 1.00 32.22 238 ARG A C 1
ATOM 1696 O O . ARG A 1 241 ? 65.094 9.564 37.912 1.00 31.45 238 ARG A O 1
ATOM 1704 N N . MET A 1 242 ? 67.259 9.440 38.638 1.00 28.26 239 MET A N 1
ATOM 1705 C CA . MET A 1 242 ? 67.206 10.696 39.393 1.00 27.13 239 MET A CA 1
ATOM 1706 C C . MET A 1 242 ? 66.906 11.869 38.450 1.00 29.69 239 MET A C 1
ATOM 1707 O O . MET A 1 242 ? 66.106 12.762 38.766 1.00 27.92 239 MET A O 1
ATOM 1712 N N . SER A 1 243 ? 67.552 11.858 37.272 1.00 28.25 240 SER A N 1
ATOM 1713 C CA . SER A 1 243 ? 67.329 12.896 36.262 1.00 27.18 240 SER A CA 1
ATOM 1714 C C . SER A 1 243 ? 65.888 12.828 35.710 1.00 30.98 240 SER A C 1
ATOM 1715 O O . SER A 1 243 ? 65.202 13.852 35.648 1.00 30.77 240 SER A O 1
ATOM 1718 N N . ILE A 1 244 ? 65.412 11.617 35.343 1.00 29.35 241 ILE A N 1
ATOM 1719 C CA . ILE A 1 244 ? 64.041 11.460 34.824 1.00 29.11 241 ILE A CA 1
ATOM 1720 C C . ILE A 1 244 ? 63.038 12.059 35.834 1.00 30.24 241 ILE A C 1
ATOM 1721 O O . ILE A 1 244 ? 62.169 12.840 35.435 1.00 29.33 241 ILE A O 1
ATOM 1726 N N . ALA A 1 245 ? 63.218 11.755 37.137 1.00 24.94 242 ALA A N 1
ATOM 1727 C CA . ALA A 1 245 ? 62.340 12.267 38.212 1.00 25.10 242 ALA A CA 1
ATOM 1728 C C . ALA A 1 245 ? 62.317 13.799 38.267 1.00 30.99 242 ALA A C 1
ATOM 1729 O O . ALA A 1 245 ? 61.234 14.387 38.287 1.00 31.50 242 ALA A O 1
ATOM 1731 N N . GLY A 1 246 ? 63.514 14.420 38.177 1.00 27.61 243 GLY A N 1
ATOM 1732 C CA . GLY A 1 246 ? 63.686 15.867 38.107 1.00 25.40 243 GLY A CA 1
ATOM 1733 C C . GLY A 1 246 ? 63.043 16.464 36.876 1.00 29.70 243 GLY A C 1
ATOM 1734 O O . GLY A 1 246 ? 62.389 17.509 36.971 1.00 30.07 243 GLY A O 1
ATOM 1735 N N . GLN A 1 247 ? 63.215 15.803 35.700 1.00 26.77 244 GLN A N 1
ATOM 1736 C CA . GLN A 1 247 ? 62.611 16.249 34.429 1.00 26.36 244 GLN A CA 1
ATOM 1737 C C . GLN A 1 247 ? 61.106 16.211 34.481 1.00 29.91 244 GLN A C 1
ATOM 1738 O O . GLN A 1 247 ? 60.464 17.188 34.063 1.00 30.29 244 GLN A O 1
ATOM 1744 N N . ILE A 1 248 ? 60.536 15.116 35.049 1.00 25.96 245 ILE A N 1
ATOM 1745 C CA . ILE A 1 248 ? 59.087 14.960 35.257 1.00 25.93 245 ILE A CA 1
ATOM 1746 C C . ILE A 1 248 ? 58.555 16.084 36.146 1.00 30.69 245 ILE A C 1
ATOM 1747 O O . ILE A 1 248 ? 57.589 16.730 35.760 1.00 31.05 245 ILE A O 1
ATOM 1752 N N . ALA A 1 249 ? 59.208 16.349 37.303 1.00 27.51 246 ALA A N 1
ATOM 1753 C CA . ALA A 1 249 ? 58.819 17.436 38.232 1.00 26.88 246 ALA A CA 1
ATOM 1754 C C . ALA A 1 249 ? 58.753 18.772 37.530 1.00 31.68 246 ALA A C 1
ATOM 1755 O O . ALA A 1 249 ? 57.755 19.482 37.649 1.00 31.79 246 ALA A O 1
ATOM 1757 N N . ALA A 1 250 ? 59.791 19.108 36.743 1.00 30.27 247 ALA A N 1
ATOM 1758 C CA . ALA A 1 250 ? 59.809 20.395 36.022 1.00 29.18 247 ALA A CA 1
ATOM 1759 C C . ALA A 1 250 ? 58.788 20.463 34.882 1.00 31.67 247 ALA A C 1
ATOM 1760 O O . ALA A 1 250 ? 58.110 21.472 34.765 1.00 33.02 247 ALA A O 1
ATOM 1762 N N . SER A 1 251 ? 58.674 19.414 34.050 1.00 27.55 248 SER A N 1
ATOM 1763 C CA . SER A 1 251 ? 57.718 19.388 32.937 1.00 27.72 248 SER A CA 1
ATOM 1764 C C . SER A 1 251 ? 56.265 19.399 33.459 1.00 31.53 248 SER A C 1
ATOM 1765 O O . SER A 1 251 ? 55.420 20.099 32.882 1.00 30.83 248 SER A O 1
ATOM 1768 N N . CYS A 1 252 ? 55.996 18.716 34.610 1.00 27.86 249 CYS A N 1
ATOM 1769 C CA . CYS A 1 252 ? 54.657 18.725 35.220 1.00 28.01 249 CYS A CA 1
ATOM 1770 C C . CYS A 1 252 ? 54.297 20.113 35.714 1.00 31.32 249 CYS A C 1
ATOM 1771 O O . CYS A 1 252 ? 53.153 20.540 35.553 1.00 32.23 249 CYS A O 1
ATOM 1774 N N . GLN A 1 253 ? 55.276 20.836 36.276 1.00 28.92 250 GLN A N 1
ATOM 1775 C CA . GLN A 1 253 ? 55.061 22.210 36.737 1.00 29.44 250 GLN A CA 1
ATOM 1776 C C . GLN A 1 253 ? 54.730 23.103 35.539 1.00 33.07 250 GLN A C 1
ATOM 1777 O O . GLN A 1 253 ? 53.759 23.866 35.585 1.00 33.53 250 GLN A O 1
ATOM 1783 N N . ARG A 1 254 ? 55.506 22.975 34.465 1.00 29.82 251 ARG A N 1
ATOM 1784 C CA . ARG A 1 254 ? 55.241 23.714 33.235 1.00 31.47 251 ARG A CA 1
ATOM 1785 C C . ARG A 1 254 ? 53.809 23.436 32.704 1.00 33.87 251 ARG A C 1
ATOM 1786 O O . ARG A 1 254 ? 53.057 24.393 32.462 1.00 35.30 251 ARG A O 1
ATOM 1794 N N . ALA A 1 255 ? 53.402 22.147 32.645 1.00 26.56 252 ALA A N 1
ATOM 1795 C CA . ALA A 1 255 ? 52.059 21.760 32.181 1.00 25.58 252 ALA A CA 1
ATOM 1796 C C . ALA A 1 255 ? 50.950 22.312 33.065 1.00 30.54 252 ALA A C 1
ATOM 1797 O O . ALA A 1 255 ? 49.952 22.813 32.530 1.00 31.18 252 ALA A O 1
ATOM 1799 N N . ILE A 1 256 ? 51.121 22.262 34.407 1.00 26.10 253 ILE A N 1
ATOM 1800 C CA . ILE A 1 256 ? 50.152 22.840 35.346 1.00 24.64 253 ILE A CA 1
ATOM 1801 C C . ILE A 1 256 ? 49.966 24.358 35.090 1.00 31.35 253 ILE A C 1
ATOM 1802 O O . ILE A 1 256 ? 48.832 24.810 35.006 1.00 32.00 253 ILE A O 1
ATOM 1807 N N . GLY A 1 257 ? 51.065 25.104 34.947 1.00 28.90 254 GLY A N 1
ATOM 1808 C CA . GLY A 1 257 ? 51.057 26.540 34.687 1.00 29.07 254 GLY A CA 1
ATOM 1809 C C . GLY A 1 257 ? 50.377 26.916 33.386 1.00 33.75 254 GLY A C 1
ATOM 1810 O O . GLY A 1 257 ? 49.580 27.854 33.371 1.00 34.31 254 GLY A O 1
ATOM 1811 N N . ILE A 1 258 ? 50.645 26.172 32.298 1.00 30.84 255 ILE A N 1
ATOM 1812 C CA . ILE A 1 258 ? 49.983 26.399 30.986 1.00 31.41 255 ILE A CA 1
ATOM 1813 C C . ILE A 1 258 ? 48.446 26.149 31.117 1.00 31.88 255 ILE A C 1
ATOM 1814 O O . ILE A 1 258 ? 47.632 26.944 30.628 1.00 31.44 255 ILE A O 1
ATOM 1819 N N . THR A 1 259 ? 48.085 25.035 31.784 1.00 26.61 256 THR A N 1
ATOM 1820 C CA . THR A 1 259 ? 46.722 24.557 32.014 1.00 26.66 256 THR A CA 1
ATOM 1821 C C . THR A 1 259 ? 45.946 25.554 32.814 1.00 32.93 256 THR A C 1
ATOM 1822 O O . THR A 1 259 ? 44.796 25.846 32.466 1.00 31.72 256 THR A O 1
ATOM 1826 N N . LEU A 1 260 ? 46.604 26.156 33.821 1.00 32.00 257 LEU A N 1
ATOM 1827 C CA . LEU A 1 260 ? 46.005 27.201 34.638 1.00 33.31 257 LEU A CA 1
ATOM 1828 C C . LEU A 1 260 ? 45.720 28.471 33.800 1.00 34.53 257 LEU A C 1
ATOM 1829 O O . LEU A 1 260 ? 44.658 29.069 33.947 1.00 33.97 257 LEU A O 1
ATOM 1834 N N . ALA A 1 261 ? 46.644 28.851 32.895 1.00 30.25 258 ALA A N 1
ATOM 1835 C CA . ALA A 1 261 ? 46.440 29.994 31.983 1.00 30.21 258 ALA A CA 1
ATOM 1836 C C . ALA A 1 261 ? 45.196 29.741 31.098 1.00 35.86 258 ALA A C 1
ATOM 1837 O O . ALA A 1 261 ? 44.336 30.622 30.972 1.00 35.79 258 ALA A O 1
ATOM 1839 N N . ARG A 1 262 ? 45.063 28.505 30.564 1.00 31.81 259 ARG A N 1
ATOM 1840 C CA . ARG A 1 262 ? 43.888 28.103 29.790 1.00 30.75 259 ARG A CA 1
ATOM 1841 C C . ARG A 1 262 ? 42.623 28.215 30.650 1.00 34.07 259 ARG A C 1
ATOM 1842 O O . ARG A 1 262 ? 41.628 28.784 30.215 1.00 34.00 259 ARG A O 1
ATOM 1850 N N . MET A 1 263 ? 42.676 27.680 31.874 1.00 30.20 260 MET A N 1
ATOM 1851 C CA . MET A 1 263 ? 41.538 27.651 32.816 1.00 29.20 260 MET A CA 1
ATOM 1852 C C . MET A 1 263 ? 41.058 29.023 33.214 1.00 35.16 260 MET A C 1
ATOM 1853 O O . MET A 1 263 ? 39.860 29.208 33.434 1.00 35.20 260 MET A O 1
ATOM 1858 N N . MET A 1 264 ? 41.981 29.968 33.349 1.00 33.46 261 MET A N 1
ATOM 1859 C CA . MET A 1 264 ? 41.617 31.324 33.716 1.00 36.19 261 MET A CA 1
ATOM 1860 C C . MET A 1 264 ? 41.086 32.174 32.528 1.00 41.52 261 MET A C 1
ATOM 1861 O O . MET A 1 264 ? 40.433 33.181 32.779 1.00 41.08 261 MET A O 1
ATOM 1866 N N . SER A 1 265 ? 41.296 31.740 31.262 1.00 39.38 262 SER A N 1
ATOM 1867 C CA . SER A 1 265 ? 40.775 32.447 30.073 1.00 40.72 262 SER A CA 1
ATOM 1868 C C . SER A 1 265 ? 39.513 31.777 29.458 1.00 46.54 262 SER A C 1
ATOM 1869 O O . SER A 1 265 ? 38.615 32.492 28.990 1.00 47.43 262 SER A O 1
ATOM 1872 N N . ARG A 1 266 ? 39.424 30.419 29.512 1.00 39.45 263 ARG A N 1
ATOM 1873 C CA . ARG A 1 266 ? 38.295 29.678 28.964 1.00 37.82 263 ARG A CA 1
ATOM 1874 C C . ARG A 1 266 ? 37.054 29.794 29.841 1.00 39.85 263 ARG A C 1
ATOM 1875 O O . ARG A 1 266 ? 37.083 29.425 31.014 1.00 37.89 263 ARG A O 1
ATOM 1883 N N . ARG A 1 267 ? 35.954 30.274 29.256 1.00 38.14 264 ARG A N 1
ATOM 1884 C CA . ARG A 1 267 ? 34.698 30.426 29.991 1.00 39.22 264 ARG A CA 1
ATOM 1885 C C . ARG A 1 267 ? 33.653 29.406 29.482 1.00 42.53 264 ARG A C 1
ATOM 1886 O O . ARG A 1 267 ? 33.533 29.201 28.269 1.00 42.37 264 ARG A O 1
ATOM 1894 N N . GLN A 1 268 ? 32.966 28.719 30.412 1.00 37.97 265 GLN A N 1
ATOM 1895 C CA . GLN A 1 268 ? 31.929 27.725 30.089 1.00 37.90 265 GLN A CA 1
ATOM 1896 C C . GLN A 1 268 ? 30.908 27.704 31.197 1.00 44.53 265 GLN A C 1
ATOM 1897 O O . GLN A 1 268 ? 31.287 27.692 32.370 1.00 43.96 265 GLN A O 1
ATOM 1903 N N . PHE A 1 269 ? 29.605 27.721 30.836 1.00 43.30 266 PHE A N 1
ATOM 1904 C CA . PHE A 1 269 ? 28.474 27.774 31.774 1.00 43.50 266 PHE A CA 1
ATOM 1905 C C . PHE A 1 269 ? 28.555 29.033 32.687 1.00 48.82 266 PHE A C 1
ATOM 1906 O O . PHE A 1 269 ? 28.326 28.942 33.892 1.00 48.77 266 PHE A O 1
ATOM 1914 N N . GLY A 1 270 ? 28.908 30.182 32.085 1.00 45.95 267 GLY A N 1
ATOM 1915 C CA . GLY A 1 270 ? 28.992 31.487 32.742 1.00 45.33 267 GLY A CA 1
ATOM 1916 C C . GLY A 1 270 ? 30.224 31.772 33.594 1.00 48.34 267 GLY A C 1
ATOM 1917 O O . GLY A 1 270 ? 30.414 32.905 34.063 1.00 48.66 267 GLY A O 1
ATOM 1918 N N . GLN A 1 271 ? 31.081 30.765 33.792 1.00 41.23 268 GLN A N 1
ATOM 1919 C CA . GLN A 1 271 ? 32.278 30.908 34.620 1.00 39.04 268 GLN A CA 1
ATOM 1920 C C . GLN A 1 271 ? 33.520 30.440 33.905 1.00 38.21 268 GLN A C 1
ATOM 1921 O O . GLN A 1 271 ? 33.424 29.581 33.038 1.00 36.97 268 GLN A O 1
ATOM 1927 N N . THR A 1 272 ? 34.706 30.971 34.289 1.00 33.45 269 THR A N 1
ATOM 1928 C CA . THR A 1 272 ? 35.980 30.476 33.756 1.00 32.31 269 THR A CA 1
ATOM 1929 C C . THR A 1 272 ? 36.143 29.035 34.281 1.00 34.42 269 THR A C 1
ATOM 1930 O O . THR A 1 272 ? 35.469 28.657 35.246 1.00 32.89 269 THR A O 1
ATOM 1934 N N . LEU A 1 273 ? 37.027 28.235 33.668 1.00 30.11 270 LEU A N 1
ATOM 1935 C CA . LEU A 1 273 ? 37.239 26.848 34.131 1.00 28.81 270 LEU A CA 1
ATOM 1936 C C . LEU A 1 273 ? 37.807 26.810 35.547 1.00 34.52 270 LEU A C 1
ATOM 1937 O O . LEU A 1 273 ? 37.498 25.911 36.314 1.00 33.79 270 LEU A O 1
ATOM 1942 N N . PHE A 1 274 ? 38.624 27.810 35.890 1.00 33.81 271 PHE A N 1
ATOM 1943 C CA . PHE A 1 274 ? 39.228 27.949 37.210 1.00 34.10 271 PHE A CA 1
ATOM 1944 C C . PHE A 1 274 ? 38.159 28.180 38.309 1.00 35.80 271 PHE A C 1
ATOM 1945 O O . PHE A 1 274 ? 38.363 27.784 39.467 1.00 37.16 271 PHE A O 1
ATOM 1953 N N . GLU A 1 275 ? 37.028 28.806 37.933 1.00 29.86 272 GLU A N 1
ATOM 1954 C CA . GLU A 1 275 ? 35.898 29.064 38.820 1.00 30.13 272 GLU A CA 1
ATOM 1955 C C . GLU A 1 275 ? 35.048 27.817 39.007 1.00 33.16 272 GLU A C 1
ATOM 1956 O O . GLU A 1 275 ? 34.210 27.783 39.916 1.00 32.93 272 GLU A O 1
ATOM 1962 N N . HIS A 1 276 ? 35.309 26.754 38.207 1.00 29.89 273 HIS A N 1
ATOM 1963 C CA . HIS A 1 276 ? 34.586 25.497 38.402 1.00 31.40 273 HIS A CA 1
ATOM 1964 C C . HIS A 1 276 ? 35.386 24.718 39.426 1.00 33.18 273 HIS A C 1
ATOM 1965 O O . HIS A 1 276 ? 36.506 24.293 39.150 1.00 32.76 273 HIS A O 1
ATOM 1972 N N . GLN A 1 277 ? 34.874 24.678 40.657 1.00 28.33 274 GLN A N 1
ATOM 1973 C CA . GLN A 1 277 ? 35.543 24.091 41.814 1.00 26.37 274 GLN A CA 1
ATOM 1974 C C . GLN A 1 277 ? 36.100 22.667 41.567 1.00 31.14 274 GLN A C 1
ATOM 1975 O O . GLN A 1 277 ? 37.237 22.370 42.000 1.00 29.84 274 GLN A O 1
ATOM 1981 N N . ALA A 1 278 ? 35.346 21.811 40.834 1.00 27.67 275 ALA A N 1
ATOM 1982 C CA . ALA A 1 278 ? 35.849 20.447 40.552 1.00 26.16 275 ALA A CA 1
ATOM 1983 C C . ALA A 1 278 ? 37.180 20.472 39.818 1.00 28.73 275 ALA A C 1
ATOM 1984 O O . ALA A 1 278 ? 38.029 19.660 40.126 1.00 28.24 275 ALA A O 1
ATOM 1986 N N . LEU A 1 279 ? 37.385 21.423 38.877 1.00 26.32 276 LEU A N 1
ATOM 1987 C CA . LEU A 1 279 ? 38.626 21.496 38.087 1.00 25.64 276 LEU A CA 1
ATOM 1988 C C . LEU A 1 279 ? 39.724 22.165 38.914 1.00 29.75 276 LEU A C 1
ATOM 1989 O O . LEU A 1 279 ? 40.873 21.730 38.866 1.00 29.74 276 LEU A O 1
ATOM 1994 N N . ARG A 1 280 ? 39.368 23.226 39.657 1.00 26.67 277 ARG A N 1
ATOM 1995 C CA . ARG A 1 280 ? 40.261 23.985 40.545 1.00 26.51 277 ARG A CA 1
ATOM 1996 C C . ARG A 1 280 ? 40.894 23.072 41.587 1.00 28.37 277 ARG A C 1
ATOM 1997 O O . ARG A 1 280 ? 42.128 23.051 41.683 1.00 27.64 277 ARG A O 1
ATOM 2005 N N . LEU A 1 281 ? 40.062 22.289 42.333 1.00 24.06 278 LEU A N 1
ATOM 2006 C CA . LEU A 1 281 ? 40.581 21.408 43.404 1.00 22.74 278 LEU A CA 1
ATOM 2007 C C . LEU A 1 281 ? 41.394 20.247 42.859 1.00 27.76 278 LEU A C 1
ATOM 2008 O O . LEU A 1 281 ? 42.365 19.857 43.487 1.00 26.37 278 LEU A O 1
ATOM 2013 N N . ARG A 1 282 ? 41.042 19.749 41.646 1.00 25.75 279 ARG A N 1
ATOM 2014 C CA . ARG A 1 282 ? 41.790 18.697 40.962 1.00 24.44 279 ARG A CA 1
ATOM 2015 C C . ARG A 1 282 ? 43.203 19.203 40.672 1.00 28.11 279 ARG A C 1
ATOM 2016 O O . ARG A 1 282 ? 44.172 18.473 40.900 1.00 28.06 279 ARG A O 1
ATOM 2024 N N . MET A 1 283 ? 43.312 20.458 40.171 1.00 24.70 280 MET A N 1
ATOM 2025 C CA . MET A 1 283 ? 44.605 21.112 39.858 1.00 25.49 280 MET A CA 1
ATOM 2026 C C . MET A 1 283 ? 45.419 21.368 41.109 1.00 26.26 280 MET A C 1
ATOM 2027 O O . MET A 1 283 ? 46.612 21.082 41.114 1.00 26.30 280 MET A O 1
ATOM 2032 N N . ALA A 1 284 ? 44.752 21.824 42.185 1.00 21.85 281 ALA A N 1
ATOM 2033 C CA . ALA A 1 284 ? 45.386 22.062 43.489 1.00 22.22 281 ALA A CA 1
ATOM 2034 C C . ALA A 1 284 ? 45.993 20.767 44.010 1.00 26.06 281 ALA A C 1
ATOM 2035 O O . ALA A 1 284 ? 47.148 20.791 44.414 1.00 26.59 281 ALA A O 1
ATOM 2037 N N . ASP A 1 285 ? 45.263 19.629 43.908 1.00 22.06 282 ASP A N 1
ATOM 2038 C CA . ASP A 1 285 ? 45.775 18.309 44.293 1.00 21.99 282 ASP A CA 1
ATOM 2039 C C . ASP A 1 285 ? 47.021 17.917 43.497 1.00 24.37 282 ASP A C 1
ATOM 2040 O O . ASP A 1 285 ? 48.012 17.551 44.091 1.00 25.65 282 ASP A O 1
ATOM 2045 N N . LEU A 1 286 ? 46.999 18.070 42.172 1.00 21.51 283 LEU A N 1
ATOM 2046 C CA . LEU A 1 286 ? 48.130 17.757 41.310 1.00 21.36 283 LEU A CA 1
ATOM 2047 C C . LEU A 1 286 ? 49.333 18.659 41.596 1.00 26.93 283 LEU A C 1
ATOM 2048 O O . LEU A 1 286 ? 50.465 18.173 41.628 1.00 26.03 283 LEU A O 1
ATOM 2053 N N . GLN A 1 287 ? 49.080 19.962 41.844 1.00 23.96 284 GLN A N 1
ATOM 2054 C CA . GLN A 1 287 ? 50.097 20.940 42.196 1.00 22.14 284 GLN A CA 1
ATOM 2055 C C . GLN A 1 287 ? 50.747 20.531 43.508 1.00 26.73 284 GLN A C 1
ATOM 2056 O O . GLN A 1 287 ? 51.975 20.478 43.584 1.00 27.40 284 GLN A O 1
ATOM 2062 N N . ALA A 1 288 ? 49.935 20.264 44.546 1.00 22.28 285 ALA A N 1
ATOM 2063 C CA . ALA A 1 288 ? 50.442 19.836 45.854 1.00 21.58 285 ALA A CA 1
ATOM 2064 C C . ALA A 1 288 ? 51.367 18.621 45.701 1.00 26.75 285 ALA A C 1
ATOM 2065 O O . ALA A 1 288 ? 52.473 18.635 46.225 1.00 25.29 285 ALA A O 1
ATOM 2067 N N . ARG A 1 289 ? 50.956 17.625 44.890 1.00 24.47 286 ARG A N 1
ATOM 2068 C CA . ARG A 1 289 ? 51.737 16.410 44.662 1.00 23.85 286 ARG A CA 1
ATOM 2069 C C . ARG A 1 289 ? 53.011 16.633 43.845 1.00 26.27 286 ARG A C 1
ATOM 2070 O O . ARG A 1 289 ? 53.999 15.925 44.042 1.00 25.55 286 ARG A O 1
ATOM 2078 N N . VAL A 1 290 ? 52.974 17.565 42.884 1.00 23.12 287 VAL A N 1
ATOM 2079 C CA . VAL A 1 290 ? 54.143 17.895 42.073 1.00 22.56 287 VAL A CA 1
ATOM 2080 C C . VAL A 1 290 ? 55.163 18.642 42.970 1.00 26.76 287 VAL A C 1
ATOM 2081 O O . VAL A 1 290 ? 56.361 18.325 42.946 1.00 27.19 287 VAL A O 1
ATOM 2085 N N . ASP A 1 291 ? 54.663 19.578 43.804 1.00 23.41 288 ASP A N 1
ATOM 2086 C CA . ASP A 1 291 ? 55.480 20.332 44.772 1.00 25.53 288 ASP A CA 1
ATOM 2087 C C . ASP A 1 291 ? 56.163 19.360 45.737 1.00 31.26 288 ASP A C 1
ATOM 2088 O O . ASP A 1 291 ? 57.365 19.466 45.936 1.00 33.28 288 ASP A O 1
ATOM 2093 N N . LEU A 1 292 ? 55.428 18.343 46.209 1.00 27.48 289 LEU A N 1
ATOM 2094 C CA . LEU A 1 292 ? 55.943 17.278 47.084 1.00 28.99 289 LEU A CA 1
ATOM 2095 C C . LEU A 1 292 ? 57.107 16.524 46.428 1.00 30.18 289 LEU A C 1
ATOM 2096 O O . LEU A 1 292 ? 58.125 16.321 47.076 1.00 29.26 289 LEU A O 1
ATOM 2101 N N . LEU A 1 293 ? 56.969 16.159 45.131 1.00 24.83 290 LEU A N 1
ATOM 2102 C CA . LEU A 1 293 ? 58.017 15.516 44.356 1.00 24.86 290 LEU A CA 1
ATOM 2103 C C . LEU A 1 293 ? 59.258 16.431 44.228 1.00 28.63 290 LEU A C 1
ATOM 2104 O O . LEU A 1 293 ? 60.380 15.959 44.386 1.00 28.98 290 LEU A O 1
ATOM 2109 N N . ARG A 1 294 ? 59.051 17.724 43.964 1.00 25.02 291 ARG A N 1
ATOM 2110 C CA . ARG A 1 294 ? 60.162 18.671 43.828 1.00 26.37 291 ARG A CA 1
ATOM 2111 C C . ARG A 1 294 ? 60.906 18.819 45.179 1.00 30.38 291 ARG A C 1
ATOM 2112 O O . ARG A 1 294 ? 62.129 18.736 45.193 1.00 30.01 291 ARG A O 1
ATOM 2120 N N . TYR A 1 295 ? 60.163 19.005 46.298 1.00 25.84 292 TYR A N 1
ATOM 2121 C CA . TYR A 1 295 ? 60.733 19.091 47.641 1.00 25.51 292 TYR A CA 1
ATOM 2122 C C . TYR A 1 295 ? 61.464 17.799 47.983 1.00 31.02 292 TYR A C 1
ATOM 2123 O O . TYR A 1 295 ? 62.564 17.868 48.527 1.00 32.33 292 TYR A O 1
ATOM 2132 N N . ALA A 1 296 ? 60.902 16.626 47.606 1.00 26.84 293 ALA A N 1
ATOM 2133 C CA . ALA A 1 296 ? 61.551 15.337 47.865 1.00 26.29 293 ALA A CA 1
ATOM 2134 C C . ALA A 1 296 ? 62.901 15.241 47.158 1.00 30.37 293 ALA A C 1
ATOM 2135 O O . ALA A 1 296 ? 63.839 14.690 47.720 1.00 31.77 293 ALA A O 1
ATOM 2137 N N . LEU A 1 297 ? 63.000 15.783 45.945 1.00 26.35 294 LEU A N 1
ATOM 2138 C CA . LEU A 1 297 ? 64.251 15.768 45.166 1.00 25.19 294 LEU A CA 1
ATOM 2139 C C . LEU A 1 297 ? 65.334 16.612 45.857 1.00 31.12 294 LEU A C 1
ATOM 2140 O O . LEU A 1 297 ? 66.504 16.188 45.922 1.00 29.93 294 LEU A O 1
ATOM 2145 N N . HIS A 1 298 ? 64.918 17.772 46.437 1.00 28.47 295 HIS A N 1
ATOM 2146 C CA . HIS A 1 298 ? 65.785 18.643 47.237 1.00 29.67 295 HIS A CA 1
ATOM 2147 C C . HIS A 1 298 ? 66.258 17.863 48.468 1.00 34.85 295 HIS A C 1
ATOM 2148 O O . HIS A 1 298 ? 67.466 17.819 48.723 1.00 35.85 295 HIS A O 1
ATOM 2155 N N . GLY A 1 299 ? 65.311 17.204 49.164 1.00 30.46 296 GLY A N 1
ATOM 2156 C CA . GLY A 1 299 ? 65.551 16.347 50.321 1.00 29.91 296 GLY A CA 1
ATOM 2157 C C . GLY A 1 299 ? 66.540 15.232 50.035 1.00 34.81 296 GLY A C 1
ATOM 2158 O O . GLY A 1 299 ? 67.434 14.993 50.838 1.00 35.56 296 GLY A O 1
ATOM 2159 N N . ILE A 1 300 ? 66.419 14.560 48.875 1.00 33.28 297 ILE A N 1
ATOM 2160 C CA . ILE A 1 300 ? 67.327 13.483 48.434 1.00 33.40 297 ILE A CA 1
ATOM 2161 C C . ILE A 1 300 ? 68.710 14.081 48.155 1.00 38.63 297 ILE A C 1
ATOM 2162 O O . ILE A 1 300 ? 69.703 13.531 48.629 1.00 37.86 297 ILE A O 1
ATOM 2167 N N . ALA A 1 301 ? 68.766 15.221 47.426 1.00 36.28 298 ALA A N 1
ATOM 2168 C CA . ALA A 1 301 ? 70.020 15.910 47.106 1.00 37.01 298 ALA A CA 1
ATOM 2169 C C . ALA A 1 301 ? 70.780 16.323 48.406 1.00 44.63 298 ALA A C 1
ATOM 2170 O O . ALA A 1 301 ? 71.999 16.212 48.463 1.00 44.03 298 ALA A O 1
ATOM 2172 N N . GLU A 1 302 ? 70.045 16.691 49.457 1.00 43.62 299 GLU A N 1
ATOM 2173 C CA . GLU A 1 302 ? 70.579 17.072 50.762 1.00 45.37 299 GLU A CA 1
ATOM 2174 C C . GLU A 1 302 ? 71.448 15.965 51.381 1.00 51.98 299 GLU A C 1
ATOM 2175 O O . GLU A 1 302 ? 72.449 16.279 52.018 1.00 53.85 299 GLU A O 1
ATOM 2181 N N . GLN A 1 303 ? 71.128 14.696 51.128 1.00 48.78 300 GLN A N 1
ATOM 2182 C CA . GLN A 1 303 ? 71.924 13.551 51.597 1.00 48.82 300 GLN A CA 1
ATOM 2183 C C . GLN A 1 303 ? 73.258 13.417 50.842 1.00 50.64 300 GLN A C 1
ATOM 2184 O O . GLN A 1 303 ? 74.143 12.696 51.297 1.00 48.11 300 GLN A O 1
ATOM 2190 N N . GLY A 1 304 ? 73.350 14.078 49.683 1.00 49.09 301 GLY A N 1
ATOM 2191 C CA . GLY A 1 304 ? 74.525 14.161 48.822 1.00 49.39 301 GLY A CA 1
ATOM 2192 C C . GLY A 1 304 ? 75.141 12.846 48.396 1.00 55.74 301 GLY A C 1
ATOM 2193 O O . GLY A 1 304 ? 76.369 12.719 48.341 1.00 57.55 301 GLY A O 1
ATOM 2194 N N . ARG A 1 305 ? 74.310 11.855 48.116 1.00 51.40 302 ARG A N 1
ATOM 2195 C CA . ARG A 1 305 ? 74.811 10.559 47.666 1.00 50.79 302 ARG A CA 1
ATOM 2196 C C . ARG A 1 305 ? 73.819 9.967 46.706 1.00 51.17 302 ARG A C 1
ATOM 2197 O O . ARG A 1 305 ? 72.613 10.165 46.880 1.00 51.57 302 ARG A O 1
ATOM 2205 N N . LEU A 1 306 ? 74.321 9.292 45.662 1.00 44.30 303 LEU A N 1
ATOM 2206 C CA . LEU A 1 306 ? 73.472 8.616 44.699 1.00 42.59 303 LEU A CA 1
ATOM 2207 C C . LEU A 1 306 ? 73.224 7.219 45.228 1.00 45.16 303 LEU A C 1
ATOM 2208 O O . LEU A 1 306 ? 74.176 6.475 45.424 1.00 46.03 303 LEU A O 1
ATOM 2213 N N . GLU A 1 307 ? 71.964 6.903 45.558 1.00 40.31 304 GLU A N 1
ATOM 2214 C CA . GLU A 1 307 ? 71.559 5.588 46.082 1.00 39.43 304 GLU A CA 1
ATOM 2215 C C . GLU A 1 307 ? 70.661 4.945 45.048 1.00 38.65 304 GLU A C 1
ATOM 2216 O O . GLU A 1 307 ? 69.794 5.625 44.487 1.00 36.63 304 GLU A O 1
ATOM 2222 N N . LEU A 1 308 ? 70.925 3.683 44.723 1.00 36.09 305 LEU A N 1
ATOM 2223 C CA . LEU A 1 308 ? 70.185 2.926 43.678 1.00 35.95 305 LEU A CA 1
ATOM 2224 C C . LEU A 1 308 ? 68.680 2.793 43.984 1.00 37.89 305 LEU A C 1
ATOM 2225 O O . LEU A 1 308 ? 67.872 2.985 43.075 1.00 36.80 305 LEU A O 1
ATOM 2230 N N . ARG A 1 309 ? 68.325 2.402 45.238 1.00 33.63 306 ARG A N 1
ATOM 2231 C CA . ARG A 1 309 ? 66.941 2.210 45.682 1.00 33.96 306 ARG A CA 1
ATOM 2232 C C . ARG A 1 309 ? 66.133 3.498 45.766 1.00 38.58 306 ARG A C 1
ATOM 2233 O O . ARG A 1 309 ? 64.939 3.484 45.444 1.00 38.14 306 ARG A O 1
ATOM 2241 N N . THR A 1 310 ? 66.783 4.599 46.190 1.00 34.28 307 THR A N 1
ATOM 2242 C CA . THR A 1 310 ? 66.174 5.924 46.296 1.00 33.49 307 THR A CA 1
ATOM 2243 C C . THR A 1 310 ? 65.876 6.428 44.898 1.00 36.42 307 THR A C 1
ATOM 2244 O O . THR A 1 310 ? 64.804 6.992 44.677 1.00 36.10 307 THR A O 1
ATOM 2248 N N . ALA A 1 311 ? 66.832 6.229 43.959 1.00 31.70 308 ALA A N 1
ATOM 2249 C CA . ALA A 1 311 ? 66.652 6.647 42.570 1.00 32.30 308 ALA A CA 1
ATOM 2250 C C . ALA A 1 311 ? 65.501 5.835 41.935 1.00 32.86 308 ALA A C 1
ATOM 2251 O O . ALA A 1 311 ? 64.689 6.414 41.240 1.00 33.24 308 ALA A O 1
ATOM 2253 N N . ALA A 1 312 ? 65.420 4.519 42.217 1.00 26.14 309 ALA A N 1
ATOM 2254 C CA . ALA A 1 312 ? 64.377 3.624 41.713 1.00 25.86 309 ALA A CA 1
ATOM 2255 C C . ALA A 1 312 ? 63.019 4.099 42.252 1.00 30.35 309 ALA A C 1
ATOM 2256 O O . ALA A 1 312 ? 62.098 4.339 41.477 1.00 30.72 309 ALA A O 1
ATOM 2258 N N . ALA A 1 313 ? 62.939 4.297 43.564 1.00 26.20 310 ALA A N 1
ATOM 2259 C CA . ALA A 1 313 ? 61.745 4.776 44.258 1.00 26.01 310 ALA A CA 1
ATOM 2260 C C . ALA A 1 313 ? 61.212 6.090 43.745 1.00 31.59 310 ALA A C 1
ATOM 2261 O O . ALA A 1 313 ? 60.006 6.199 43.522 1.00 32.86 310 ALA A O 1
ATOM 2263 N N . VAL A 1 314 ? 62.082 7.094 43.587 1.00 28.67 311 VAL A N 1
ATOM 2264 C CA . VAL A 1 314 ? 61.629 8.410 43.145 1.00 28.01 311 VAL A CA 1
ATOM 2265 C C . VAL A 1 314 ? 61.210 8.391 41.659 1.00 30.59 311 VAL A C 1
ATOM 2266 O O . VAL A 1 314 ? 60.187 8.995 41.313 1.00 30.75 311 VAL A O 1
ATOM 2270 N N . LYS A 1 315 ? 61.934 7.660 40.806 1.00 27.09 312 LYS A N 1
ATOM 2271 C CA . LYS A 1 315 ? 61.600 7.636 39.379 1.00 27.34 312 LYS A CA 1
ATOM 2272 C C . LYS A 1 315 ? 60.246 6.964 39.110 1.00 30.02 312 LYS A C 1
ATOM 2273 O O . LYS A 1 315 ? 59.464 7.545 38.365 1.00 29.95 312 LYS A O 1
ATOM 2279 N N . VAL A 1 316 ? 59.961 5.786 39.727 1.00 25.03 313 VAL A N 1
ATOM 2280 C CA . VAL A 1 316 ? 58.681 5.086 39.553 1.00 23.72 313 VAL A CA 1
ATOM 2281 C C . VAL A 1 316 ? 57.515 5.950 40.060 1.00 28.07 313 VAL A C 1
ATOM 2282 O O . VAL A 1 316 ? 56.522 6.096 39.355 1.00 28.47 313 VAL A O 1
ATOM 2286 N N . THR A 1 317 ? 57.663 6.560 41.235 1.00 25.57 314 THR A N 1
ATOM 2287 C CA . THR A 1 317 ? 56.640 7.434 41.813 1.00 26.45 314 THR A CA 1
ATOM 2288 C C . THR A 1 317 ? 56.341 8.634 40.909 1.00 28.68 314 THR A C 1
ATOM 2289 O O . THR A 1 317 ? 55.168 8.932 40.647 1.00 29.63 314 THR A O 1
ATOM 2293 N N . ALA A 1 318 ? 57.409 9.273 40.393 1.00 22.15 315 ALA A N 1
ATOM 2294 C CA . ALA A 1 318 ? 57.304 10.428 39.491 1.00 21.35 315 ALA A CA 1
ATOM 2295 C C . ALA A 1 318 ? 56.698 10.037 38.143 1.00 25.12 315 ALA A C 1
ATOM 2296 O O . ALA A 1 318 ? 55.902 10.797 37.606 1.00 25.98 315 ALA A O 1
ATOM 2298 N N . ALA A 1 319 ? 57.077 8.885 37.586 1.00 21.21 316 ALA A N 1
ATOM 2299 C CA . ALA A 1 319 ? 56.567 8.430 36.275 1.00 21.43 316 ALA A CA 1
ATOM 2300 C C . ALA A 1 319 ? 55.040 8.242 36.334 1.00 26.21 316 ALA A C 1
ATOM 2301 O O . ALA A 1 319 ? 54.316 8.753 35.489 1.00 26.15 316 ALA A O 1
ATOM 2303 N N . ARG A 1 320 ? 54.560 7.617 37.404 1.00 23.75 317 ARG A N 1
ATOM 2304 C CA . ARG A 1 320 ? 53.142 7.373 37.648 1.00 23.84 317 ARG A CA 1
ATOM 2305 C C . ARG A 1 320 ? 52.363 8.670 37.951 1.00 30.66 317 ARG A C 1
ATOM 2306 O O . ARG A 1 320 ? 51.235 8.836 37.473 1.00 31.16 317 ARG A O 1
ATOM 2314 N N . LEU A 1 321 ? 52.987 9.609 38.691 1.00 26.04 318 LEU A N 1
ATOM 2315 C CA . LEU A 1 321 ? 52.387 10.918 38.953 1.00 23.69 318 LEU A CA 1
ATOM 2316 C C . LEU A 1 321 ? 52.344 11.732 37.655 1.00 27.79 318 LEU A C 1
ATOM 2317 O O . LEU A 1 321 ? 51.352 12.408 37.371 1.00 28.83 318 LEU A O 1
ATOM 2322 N N . GLY A 1 322 ? 53.441 11.706 36.908 1.00 22.40 319 GLY A N 1
ATOM 2323 C CA . GLY A 1 322 ? 53.556 12.450 35.666 1.00 22.14 319 GLY A CA 1
ATOM 2324 C C . GLY A 1 322 ? 52.467 12.060 34.683 1.00 26.63 319 GLY A C 1
ATOM 2325 O O . GLY A 1 322 ? 51.830 12.936 34.076 1.00 26.55 319 GLY A O 1
ATOM 2326 N N . GLU A 1 323 ? 52.248 10.732 34.529 1.00 20.71 320 GLU A N 1
ATOM 2327 C CA . GLU A 1 323 ? 51.218 10.220 33.639 1.00 21.89 320 GLU A CA 1
ATOM 2328 C C . GLU A 1 323 ? 49.855 10.843 33.986 1.00 25.84 320 GLU A C 1
ATOM 2329 O O . GLU A 1 323 ? 49.182 11.366 33.099 1.00 24.90 320 GLU A O 1
ATOM 2335 N N . GLU A 1 324 ? 49.518 10.855 35.278 1.00 19.89 321 GLU A N 1
ATOM 2336 C CA . GLU A 1 324 ? 48.279 11.406 35.774 1.00 19.80 321 GLU A CA 1
ATOM 2337 C C . GLU A 1 324 ? 48.163 12.906 35.527 1.00 26.01 321 GLU A C 1
ATOM 2338 O O . GLU A 1 324 ? 47.133 13.357 35.050 1.00 28.30 321 GLU A O 1
ATOM 2344 N N . VAL A 1 325 ? 49.196 13.668 35.851 1.00 23.31 322 VAL A N 1
ATOM 2345 C CA . VAL A 1 325 ? 49.217 15.129 35.657 1.00 22.77 322 VAL A CA 1
ATOM 2346 C C . VAL A 1 325 ? 48.961 15.473 34.210 1.00 26.43 322 VAL A C 1
ATOM 2347 O O . VAL A 1 325 ? 48.115 16.315 33.931 1.00 25.74 322 VAL A O 1
ATOM 2351 N N . ILE A 1 326 ? 49.706 14.856 33.294 1.00 24.75 323 ILE A N 1
ATOM 2352 C CA . ILE A 1 326 ? 49.545 15.198 31.882 1.00 26.27 323 ILE A CA 1
ATOM 2353 C C . ILE A 1 326 ? 48.162 14.783 31.331 1.00 29.45 323 ILE A C 1
ATOM 2354 O O . ILE A 1 326 ? 47.569 15.550 30.572 1.00 29.17 323 ILE A O 1
ATOM 2359 N N . SER A 1 327 ? 47.650 13.619 31.745 1.00 23.92 324 SER A N 1
ATOM 2360 C CA . SER A 1 327 ? 46.342 13.119 31.327 1.00 24.44 324 SER A CA 1
ATOM 2361 C C . SER A 1 327 ? 45.242 14.071 31.771 1.00 29.25 324 SER A C 1
ATOM 2362 O O . SER A 1 327 ? 44.307 14.322 31.001 1.00 30.06 324 SER A O 1
ATOM 2365 N N . GLU A 1 328 ? 45.355 14.607 33.005 1.00 24.01 325 GLU A N 1
ATOM 2366 C CA . GLU A 1 328 ? 44.334 15.494 33.560 1.00 23.66 325 GLU A CA 1
ATOM 2367 C C . GLU A 1 328 ? 44.429 16.922 33.000 1.00 29.56 325 GLU A C 1
ATOM 2368 O O . GLU A 1 328 ? 43.401 17.593 32.831 1.00 29.52 325 GLU A O 1
ATOM 2374 N N . CYS A 1 329 ? 45.641 17.369 32.661 1.00 27.23 326 CYS A N 1
ATOM 2375 C CA . CYS A 1 329 ? 45.846 18.657 31.991 1.00 28.21 326 CYS A CA 1
ATOM 2376 C C . CYS A 1 329 ? 45.224 18.568 30.583 1.00 32.09 326 CYS A C 1
ATOM 2377 O O . CYS A 1 329 ? 44.479 19.459 30.166 1.00 31.09 326 CYS A O 1
ATOM 2380 N N . MET A 1 330 ? 45.514 17.474 29.873 1.00 28.74 327 MET A N 1
ATOM 2381 C CA . MET A 1 330 ? 44.981 17.247 28.524 1.00 29.47 327 MET A CA 1
ATOM 2382 C C . MET A 1 330 ? 43.455 17.205 28.554 1.00 30.87 327 MET A C 1
ATOM 2383 O O . MET A 1 330 ? 42.843 17.793 27.680 1.00 30.75 327 MET A O 1
ATOM 2388 N N . HIS A 1 331 ? 42.855 16.588 29.596 1.00 25.11 328 HIS A N 1
ATOM 2389 C CA . HIS A 1 331 ? 41.397 16.533 29.765 1.00 25.16 328 HIS A CA 1
ATOM 2390 C C . HIS A 1 331 ? 40.746 17.942 29.861 1.00 30.13 328 HIS A C 1
ATOM 2391 O O . HIS A 1 331 ? 39.628 18.142 29.355 1.00 30.01 328 HIS A O 1
ATOM 2398 N N . ILE A 1 332 ? 41.422 18.874 30.571 1.00 25.73 329 ILE A N 1
ATOM 2399 C CA . ILE A 1 332 ? 40.956 20.235 30.851 1.00 26.14 329 ILE A CA 1
ATOM 2400 C C . ILE A 1 332 ? 41.003 21.105 29.580 1.00 29.43 329 ILE A C 1
ATOM 2401 O O . ILE A 1 332 ? 40.294 22.116 29.486 1.00 29.14 329 ILE A O 1
ATOM 2406 N N . PHE A 1 333 ? 41.806 20.697 28.606 1.00 26.53 330 PHE A N 1
ATOM 2407 C CA . PHE A 1 333 ? 41.837 21.368 27.307 1.00 27.13 330 PHE A CA 1
ATOM 2408 C C . PHE A 1 333 ? 40.673 20.921 26.377 1.00 34.18 330 PHE A C 1
ATOM 2409 O O . PHE A 1 333 ? 40.545 21.447 25.279 1.00 35.98 330 PHE A O 1
ATOM 2417 N N . GLY A 1 334 ? 39.815 20.002 26.840 1.00 30.87 331 GLY A N 1
ATOM 2418 C CA . GLY A 1 334 ? 38.672 19.518 26.071 1.00 30.28 331 GLY A CA 1
ATOM 2419 C C . GLY A 1 334 ? 39.017 19.070 24.654 1.00 32.83 331 GLY A C 1
ATOM 2420 O O . GLY A 1 334 ? 40.030 18.389 24.425 1.00 30.66 331 GLY A O 1
ATOM 2421 N N . GLY A 1 335 ? 38.160 19.463 23.712 1.00 29.20 332 GLY A N 1
ATOM 2422 C CA . GLY A 1 335 ? 38.278 19.111 22.302 1.00 28.47 332 GLY A CA 1
ATOM 2423 C C . GLY A 1 335 ? 39.566 19.612 21.723 1.00 32.76 332 GLY A C 1
ATOM 2424 O O . GLY A 1 335 ? 40.259 18.866 21.034 1.00 33.77 332 GLY A O 1
ATOM 2425 N N . ALA A 1 336 ? 39.922 20.860 22.066 1.00 29.08 333 ALA A N 1
ATOM 2426 C CA . ALA A 1 336 ? 41.149 21.544 21.660 1.00 28.78 333 ALA A CA 1
ATOM 2427 C C . ALA A 1 336 ? 42.384 20.733 22.019 1.00 34.05 333 ALA A C 1
ATOM 2428 O O . ALA A 1 336 ? 43.315 20.690 21.222 1.00 34.97 333 ALA A O 1
ATOM 2430 N N . GLY A 1 337 ? 42.369 20.060 23.176 1.00 31.06 334 GLY A N 1
ATOM 2431 C CA . GLY A 1 337 ? 43.461 19.190 23.618 1.00 30.80 334 GLY A CA 1
ATOM 2432 C C . GLY A 1 337 ? 43.717 18.045 22.656 1.00 33.28 334 GLY A C 1
ATOM 2433 O O . GLY A 1 337 ? 44.830 17.513 22.588 1.00 32.57 334 GLY A O 1
ATOM 2434 N N . TYR A 1 338 ? 42.673 17.652 21.919 1.00 28.81 335 TYR A N 1
ATOM 2435 C CA . TYR A 1 338 ? 42.727 16.530 20.982 1.00 28.34 335 TYR A CA 1
ATOM 2436 C C . TYR A 1 338 ? 43.126 16.950 19.575 1.00 33.01 335 TYR A C 1
ATOM 2437 O O . TYR A 1 338 ? 43.325 16.097 18.717 1.00 32.56 335 TYR A O 1
ATOM 2446 N N . LEU A 1 339 ? 43.197 18.270 19.328 1.00 31.38 336 LEU A N 1
ATOM 2447 C CA . LEU A 1 339 ? 43.546 18.842 18.028 1.00 30.69 336 LEU A CA 1
ATOM 2448 C C . LEU A 1 339 ? 45.025 19.266 18.005 1.00 35.70 336 LEU A C 1
ATOM 2449 O O . LEU A 1 339 ? 45.439 20.180 18.717 1.00 34.76 336 LEU A O 1
ATOM 2454 N N . VAL A 1 340 ? 45.806 18.555 17.210 1.00 32.97 337 VAL A N 1
ATOM 2455 C CA . VAL A 1 340 ? 47.258 18.681 17.099 1.00 33.82 337 VAL A CA 1
ATOM 2456 C C . VAL A 1 340 ? 47.719 20.098 16.632 1.00 39.24 337 VAL A C 1
ATOM 2457 O O . VAL A 1 340 ? 48.756 20.580 17.102 1.00 38.16 337 VAL A O 1
ATOM 2461 N N . ASP A 1 341 ? 46.933 20.775 15.782 1.00 35.62 338 ASP A N 1
ATOM 2462 C CA . ASP A 1 341 ? 47.292 22.118 15.310 1.00 34.63 338 ASP A CA 1
ATOM 2463 C C . ASP A 1 341 ? 46.680 23.226 16.167 1.00 39.79 338 ASP A C 1
ATOM 2464 O O . ASP A 1 341 ? 46.905 24.420 15.899 1.00 40.81 338 ASP A O 1
ATOM 2469 N N . GLU A 1 342 ? 45.933 22.853 17.206 1.00 35.58 339 GLU A N 1
ATOM 2470 C CA . GLU A 1 342 ? 45.394 23.851 18.117 1.00 35.83 339 GLU A CA 1
ATOM 2471 C C . GLU A 1 342 ? 46.197 23.906 19.425 1.00 43.16 339 GLU A C 1
ATOM 2472 O O . GLU A 1 342 ? 46.442 24.998 19.942 1.00 44.19 339 GLU A O 1
ATOM 2478 N N . THR A 1 343 ? 46.613 22.739 19.957 1.00 40.42 340 THR A N 1
ATOM 2479 C CA . THR A 1 343 ? 47.390 22.632 21.209 1.00 40.24 340 THR A CA 1
ATOM 2480 C C . THR A 1 343 ? 48.459 21.516 21.083 1.00 44.47 340 THR A C 1
ATOM 2481 O O . THR A 1 343 ? 48.337 20.636 20.227 1.00 44.73 340 THR A O 1
ATOM 2485 N N . THR A 1 344 ? 49.468 21.539 21.958 1.00 40.04 341 THR A N 1
ATOM 2486 C CA . THR A 1 344 ? 50.552 20.547 21.975 1.00 39.86 341 THR A CA 1
ATOM 2487 C C . THR A 1 344 ? 50.398 19.544 23.135 1.00 41.96 341 THR A C 1
ATOM 2488 O O . THR A 1 344 ? 51.300 18.733 23.359 1.00 41.64 341 THR A O 1
ATOM 2492 N N . LEU A 1 345 ? 49.230 19.557 23.813 1.00 35.26 342 LEU A N 1
ATOM 2493 C CA . LEU A 1 345 ? 48.929 18.659 24.918 1.00 35.09 342 LEU A CA 1
ATOM 2494 C C . LEU A 1 345 ? 49.067 17.198 24.580 1.00 38.55 342 LEU A C 1
ATOM 2495 O O . LEU A 1 345 ? 49.507 16.442 25.444 1.00 39.46 342 LEU A O 1
ATOM 2500 N N . GLY A 1 346 ? 48.671 16.806 23.360 1.00 33.15 343 GLY A N 1
ATOM 2501 C CA . GLY A 1 346 ? 48.780 15.422 22.918 1.00 32.97 343 GLY A CA 1
ATOM 2502 C C . GLY A 1 346 ? 50.229 14.959 22.886 1.00 38.90 343 GLY A C 1
ATOM 2503 O O . GLY A 1 346 ? 50.543 13.840 23.313 1.00 39.96 343 GLY A O 1
ATOM 2504 N N . LYS A 1 347 ? 51.129 15.832 22.386 1.00 34.83 344 LYS A N 1
ATOM 2505 C CA . LYS A 1 347 ? 52.564 15.570 22.320 1.00 35.63 344 LYS A CA 1
ATOM 2506 C C . LYS A 1 347 ? 53.128 15.331 23.733 1.00 38.48 344 LYS A C 1
ATOM 2507 O O . LYS A 1 347 ? 53.847 14.347 23.956 1.00 36.81 344 LYS A O 1
ATOM 2513 N N . TRP A 1 348 ? 52.745 16.193 24.699 1.00 35.45 345 TRP A N 1
ATOM 2514 C CA . TRP A 1 348 ? 53.179 16.058 26.094 1.00 36.35 345 TRP A CA 1
ATOM 2515 C C . TRP A 1 348 ? 52.745 14.729 26.670 1.00 34.51 345 TRP A C 1
ATOM 2516 O O . TRP A 1 348 ? 53.546 14.008 27.278 1.00 31.84 345 TRP A O 1
ATOM 2527 N N . TRP A 1 349 ? 51.475 14.388 26.419 1.00 30.16 346 TRP A N 1
ATOM 2528 C CA . TRP A 1 349 ? 50.807 13.194 26.890 1.00 30.27 346 TRP A CA 1
ATOM 2529 C C . TRP A 1 349 ? 51.462 11.948 26.309 1.00 32.02 346 TRP A C 1
ATOM 2530 O O . TRP A 1 349 ? 51.880 11.084 27.085 1.00 32.83 346 TRP A O 1
ATOM 2541 N N . ARG A 1 350 ? 51.711 11.937 24.989 1.00 26.28 347 ARG A N 1
ATOM 2542 C CA . ARG A 1 350 ? 52.421 10.857 24.296 1.00 26.80 347 ARG A CA 1
ATOM 2543 C C . ARG A 1 350 ? 53.886 10.689 24.807 1.00 31.05 347 ARG A C 1
ATOM 2544 O O . ARG A 1 350 ? 54.354 9.558 24.940 1.00 30.38 347 ARG A O 1
ATOM 2552 N N . ASP A 1 351 ? 54.597 11.799 25.085 1.00 28.79 348 ASP A N 1
ATOM 2553 C CA . ASP A 1 351 ? 55.982 11.798 25.617 1.00 29.07 348 ASP A CA 1
ATOM 2554 C C . ASP A 1 351 ? 56.001 11.186 27.016 1.00 32.68 348 ASP A C 1
ATOM 2555 O O . ASP A 1 351 ? 56.824 10.313 27.310 1.00 31.25 348 ASP A O 1
ATOM 2560 N N . MET A 1 352 ? 55.118 11.691 27.900 1.00 29.28 349 MET A N 1
ATOM 2561 C CA . MET A 1 352 ? 55.032 11.239 29.295 1.00 27.56 349 MET A CA 1
ATOM 2562 C C . MET A 1 352 ? 54.763 9.717 29.409 1.00 32.25 349 MET A C 1
ATOM 2563 O O . MET A 1 352 ? 55.294 9.110 30.312 1.00 32.18 349 MET A O 1
ATOM 2568 N N . LYS A 1 353 ? 54.004 9.094 28.465 1.00 30.36 350 LYS A N 1
ATOM 2569 C CA . LYS A 1 353 ? 53.727 7.652 28.505 1.00 30.71 350 LYS A CA 1
ATOM 2570 C C . LYS A 1 353 ? 55.017 6.773 28.501 1.00 35.89 350 LYS A C 1
ATOM 2571 O O . LYS A 1 353 ? 54.995 5.645 29.020 1.00 36.85 350 LYS A O 1
ATOM 2577 N N . LEU A 1 354 ? 56.145 7.324 28.011 1.00 31.30 351 LEU A N 1
ATOM 2578 C CA . LEU A 1 354 ? 57.417 6.618 28.034 1.00 31.89 351 LEU A CA 1
ATOM 2579 C C . LEU A 1 354 ? 58.008 6.451 29.457 1.00 36.63 351 LEU A C 1
ATOM 2580 O O . LEU A 1 354 ? 58.686 5.445 29.713 1.00 35.96 351 LEU A O 1
ATOM 2585 N N . ALA A 1 355 ? 57.711 7.414 30.384 1.00 32.10 352 ALA A N 1
ATOM 2586 C CA . ALA A 1 355 ? 58.252 7.475 31.758 1.00 30.98 352 ALA A CA 1
ATOM 2587 C C . ALA A 1 355 ? 58.128 6.194 32.577 1.00 32.93 352 ALA A C 1
ATOM 2588 O O . ALA A 1 355 ? 59.054 5.861 33.312 1.00 30.90 352 ALA A O 1
ATOM 2590 N N . ARG A 1 356 ? 57.014 5.467 32.454 1.00 30.99 353 ARG A N 1
ATOM 2591 C CA . ARG A 1 356 ? 56.778 4.236 33.224 1.00 30.19 353 ARG A CA 1
ATOM 2592 C C . ARG A 1 356 ? 57.499 3.025 32.651 1.00 33.59 353 ARG A C 1
ATOM 2593 O O . ARG A 1 356 ? 57.537 1.963 33.276 1.00 33.34 353 ARG A O 1
ATOM 2601 N N . VAL A 1 357 ? 58.074 3.173 31.474 1.00 33.00 354 VAL A N 1
ATOM 2602 C CA . VAL A 1 357 ? 58.746 2.060 30.796 1.00 34.93 354 VAL A CA 1
ATOM 2603 C C . VAL A 1 357 ? 60.247 2.352 30.586 1.00 39.47 354 VAL A C 1
ATOM 2604 O O . VAL A 1 357 ? 61.088 1.557 30.983 1.00 40.47 354 VAL A O 1
ATOM 2608 N N . GLY A 1 358 ? 60.559 3.466 29.958 1.00 36.70 355 GLY A N 1
ATOM 2609 C CA . GLY A 1 358 ? 61.935 3.860 29.696 1.00 36.30 355 GLY A CA 1
ATOM 2610 C C . GLY A 1 358 ? 62.652 4.194 30.989 1.00 40.39 355 GLY A C 1
ATOM 2611 O O . GLY A 1 358 ? 62.090 4.859 31.863 1.00 40.88 355 GLY A O 1
ATOM 2612 N N . GLY A 1 359 ? 63.871 3.704 31.126 1.00 36.16 356 GLY A N 1
ATOM 2613 C CA . GLY A 1 359 ? 64.663 3.930 32.334 1.00 36.02 356 GLY A CA 1
ATOM 2614 C C . GLY A 1 359 ? 64.285 3.015 33.479 1.00 38.06 356 GLY A C 1
ATOM 2615 O O . GLY A 1 359 ? 64.528 3.343 34.642 1.00 40.76 356 GLY A O 1
ATOM 2616 N N . GLY A 1 360 ? 63.688 1.871 33.155 1.00 31.01 357 GLY A N 1
ATOM 2617 C CA . GLY A 1 360 ? 63.211 0.903 34.146 1.00 29.81 357 GLY A CA 1
ATOM 2618 C C . GLY A 1 360 ? 61.705 0.962 34.344 1.00 32.60 357 GLY A C 1
ATOM 2619 O O . GLY A 1 360 ? 61.125 2.022 34.633 1.00 31.20 357 GLY A O 1
ATOM 2620 N N . THR A 1 361 ? 61.066 -0.190 34.211 1.00 28.86 358 THR A N 1
ATOM 2621 C CA . THR A 1 361 ? 59.609 -0.315 34.328 1.00 27.71 358 THR A CA 1
ATOM 2622 C C . THR A 1 361 ? 59.194 -0.187 35.795 1.00 30.72 358 THR A C 1
ATOM 2623 O O . THR A 1 361 ? 60.021 -0.431 36.669 1.00 31.57 358 THR A O 1
ATOM 2627 N N . ASP A 1 362 ? 57.918 0.154 36.071 1.00 25.54 359 ASP A N 1
ATOM 2628 C CA . ASP A 1 362 ? 57.415 0.242 37.440 1.00 25.15 359 ASP A CA 1
ATOM 2629 C C . ASP A 1 362 ? 57.761 -1.006 38.270 1.00 31.30 359 ASP A C 1
ATOM 2630 O O . ASP A 1 362 ? 58.191 -0.896 39.408 1.00 31.40 359 ASP A O 1
ATOM 2635 N N . GLU A 1 363 ? 57.526 -2.192 37.703 1.00 29.34 360 GLU A N 1
ATOM 2636 C CA . GLU A 1 363 ? 57.684 -3.477 38.385 1.00 28.78 360 GLU A CA 1
ATOM 2637 C C . GLU A 1 363 ? 59.118 -3.757 38.771 1.00 31.73 360 GLU A C 1
ATOM 2638 O O . GLU A 1 363 ? 59.360 -4.118 39.916 1.00 32.62 360 GLU A O 1
ATOM 2644 N N . VAL A 1 364 ? 60.068 -3.556 37.840 1.00 27.03 361 VAL A N 1
ATOM 2645 C CA . VAL A 1 364 ? 61.502 -3.715 38.078 1.00 27.16 361 VAL A CA 1
ATOM 2646 C C . VAL A 1 364 ? 61.960 -2.762 39.202 1.00 31.90 361 VAL A C 1
ATOM 2647 O O . VAL A 1 364 ? 62.633 -3.200 40.146 1.00 33.16 361 VAL A O 1
ATOM 2651 N N . LEU A 1 365 ? 61.513 -1.495 39.148 1.00 27.28 362 LEU A N 1
ATOM 2652 C CA . LEU A 1 365 ? 61.843 -0.512 40.178 1.00 26.94 362 LEU A CA 1
ATOM 2653 C C . LEU A 1 365 ? 61.221 -0.836 41.516 1.00 29.65 362 LEU A C 1
ATOM 2654 O O . LEU A 1 365 ? 61.908 -0.722 42.528 1.00 29.23 362 LEU A O 1
ATOM 2659 N N . TRP A 1 366 ? 59.991 -1.365 41.531 1.00 26.87 363 TRP A N 1
ATOM 2660 C CA . TRP A 1 366 ? 59.361 -1.769 42.793 1.00 27.45 363 TRP A CA 1
ATOM 2661 C C . TRP A 1 366 ? 60.036 -3.011 43.369 1.00 31.29 363 TRP A C 1
ATOM 2662 O O . TRP A 1 366 ? 60.135 -3.132 44.583 1.00 32.13 363 TRP A O 1
ATOM 2673 N N . GLU A 1 367 ? 60.559 -3.901 42.512 1.00 28.62 364 GLU A N 1
ATOM 2674 C CA . GLU A 1 367 ? 61.326 -5.056 42.988 1.00 28.28 364 GLU A CA 1
ATOM 2675 C C . GLU A 1 367 ? 62.612 -4.579 43.691 1.00 33.45 364 GLU A C 1
ATOM 2676 O O . GLU A 1 367 ? 62.937 -5.099 44.754 1.00 33.35 364 GLU A O 1
ATOM 2682 N N . LEU A 1 368 ? 63.303 -3.560 43.134 1.00 31.69 365 LEU A N 1
ATOM 2683 C CA . LEU A 1 368 ? 64.518 -3.002 43.748 1.00 32.31 365 LEU A CA 1
ATOM 2684 C C . LEU A 1 368 ? 64.190 -2.355 45.069 1.00 34.95 365 LEU A C 1
ATOM 2685 O O . LEU A 1 368 ? 64.917 -2.583 46.032 1.00 35.98 365 LEU A O 1
ATOM 2690 N N . VAL A 1 369 ? 63.064 -1.595 45.153 1.00 28.75 366 VAL A N 1
ATOM 2691 C CA . VAL A 1 369 ? 62.649 -0.992 46.428 1.00 27.54 366 VAL A CA 1
ATOM 2692 C C . VAL A 1 369 ? 62.343 -2.093 47.452 1.00 34.67 366 VAL A C 1
ATOM 2693 O O . VAL A 1 369 ? 62.845 -2.046 48.582 1.00 35.48 366 VAL A O 1
ATOM 2697 N N . ALA A 1 370 ? 61.523 -3.092 47.058 1.00 32.48 367 ALA A N 1
ATOM 2698 C CA . ALA A 1 370 ? 61.122 -4.183 47.961 1.00 31.73 367 ALA A CA 1
ATOM 2699 C C . ALA A 1 370 ? 62.318 -4.951 48.545 1.00 36.33 367 ALA A C 1
ATOM 2700 O O . ALA A 1 370 ? 62.310 -5.275 49.723 1.00 37.80 367 ALA A O 1
ATOM 2702 N N . ALA A 1 371 ? 63.333 -5.218 47.724 1.00 32.09 368 ALA A N 1
ATOM 2703 C CA . ALA A 1 371 ? 64.544 -5.965 48.063 1.00 31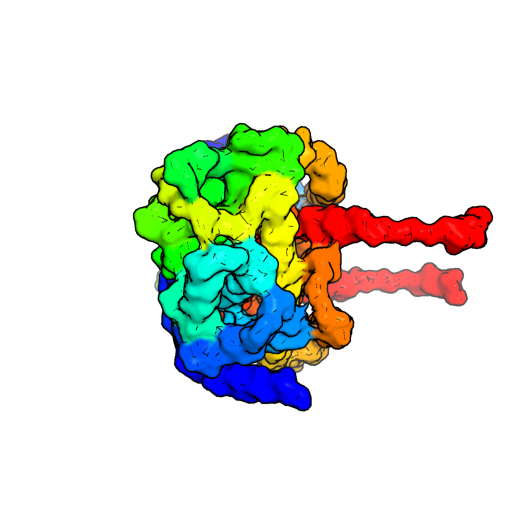.08 368 ALA A CA 1
ATOM 2704 C C . ALA A 1 371 ? 65.325 -5.369 49.264 1.00 36.24 368 ALA A C 1
ATOM 2705 O O . ALA A 1 371 ? 65.961 -6.115 50.013 1.00 35.61 368 ALA A O 1
ATOM 2707 N N . GLY A 1 372 ? 65.225 -4.057 49.459 1.00 33.22 369 GLY A N 1
ATOM 2708 C CA . GLY A 1 372 ? 65.879 -3.377 50.571 1.00 33.61 369 GLY A CA 1
ATOM 2709 C C . GLY A 1 372 ? 64.966 -2.975 51.712 1.00 39.52 369 GLY A C 1
ATOM 2710 O O . GLY A 1 372 ? 65.393 -2.254 52.619 1.00 39.91 369 GLY A O 1
ATOM 2711 N N . MET A 1 373 ? 63.696 -3.425 51.690 1.00 36.17 370 MET A N 1
ATOM 2712 C CA . MET A 1 373 ? 62.747 -3.073 52.755 1.00 35.09 370 MET A CA 1
ATOM 2713 C C . MET A 1 373 ? 63.018 -3.937 53.963 1.00 43.10 370 MET A C 1
ATOM 2714 O O . MET A 1 373 ? 63.265 -5.142 53.814 1.00 44.39 370 MET A O 1
ATOM 2719 N N . THR A 1 374 ? 62.992 -3.342 55.158 1.00 41.60 371 THR A N 1
ATOM 2720 C CA . THR A 1 374 ? 63.305 -4.104 56.372 1.00 42.03 371 THR A CA 1
ATOM 2721 C C . THR A 1 374 ? 62.133 -4.251 57.342 1.00 44.76 371 THR A C 1
ATOM 2722 O O . THR A 1 374 ? 61.496 -3.266 57.731 1.00 44.70 371 THR A O 1
ATOM 2726 N N . PRO A 1 375 ? 61.869 -5.502 57.770 1.00 39.93 372 PRO A N 1
ATOM 2727 C CA . PRO A 1 375 ? 60.783 -5.735 58.725 1.00 39.35 372 PRO A CA 1
ATOM 2728 C C . PRO A 1 375 ? 61.099 -5.207 60.123 1.00 40.45 372 PRO A C 1
ATOM 2729 O O . PRO A 1 375 ? 62.261 -5.092 60.497 1.00 38.04 372 PRO A O 1
ATOM 2733 N N . ASP A 1 376 ? 60.053 -4.893 60.881 1.00 36.92 373 ASP A N 1
ATOM 2734 C CA . ASP A 1 376 ? 60.155 -4.427 62.247 1.00 37.65 373 ASP A CA 1
ATOM 2735 C C . ASP A 1 376 ? 59.579 -5.518 63.167 1.00 44.21 373 ASP A C 1
ATOM 2736 O O . ASP A 1 376 ? 58.386 -5.491 63.510 1.00 42.36 373 ASP A O 1
ATOM 2741 N N . HIS A 1 377 ? 60.445 -6.457 63.584 1.00 44.61 374 HIS A N 1
ATOM 2742 C CA . HIS A 1 377 ? 60.090 -7.570 64.464 1.00 46.91 374 HIS A CA 1
ATOM 2743 C C . HIS A 1 377 ? 59.623 -7.163 65.843 1.00 53.32 374 HIS A C 1
ATOM 2744 O O . HIS A 1 377 ? 58.707 -7.794 66.361 1.00 53.75 374 HIS A O 1
ATOM 2751 N N . ASP A 1 378 ? 60.252 -6.138 66.447 1.00 51.54 375 ASP A N 1
ATOM 2752 C CA . ASP A 1 378 ? 59.908 -5.661 67.790 1.00 52.67 375 ASP A CA 1
ATOM 2753 C C . ASP A 1 378 ? 58.538 -4.995 67.826 1.00 57.30 375 ASP A C 1
ATOM 2754 O O . ASP A 1 378 ? 57.749 -5.260 68.737 1.00 57.96 375 ASP A O 1
ATOM 2759 N N . GLY A 1 379 ? 58.267 -4.147 66.834 1.00 53.10 376 GLY A N 1
ATOM 2760 C CA . GLY A 1 379 ? 56.983 -3.469 66.716 1.00 52.14 376 GLY A CA 1
ATOM 2761 C C . GLY A 1 379 ? 55.879 -4.477 66.469 1.00 53.04 376 GLY A C 1
ATOM 2762 O O . GLY A 1 379 ? 54.829 -4.403 67.111 1.00 51.60 376 GLY A O 1
ATOM 2763 N N . TYR A 1 380 ? 56.143 -5.463 65.568 1.00 47.88 377 TYR A N 1
ATOM 2764 C CA . TYR A 1 380 ? 55.202 -6.538 65.261 1.00 48.06 377 TYR A CA 1
ATOM 2765 C C . TYR A 1 380 ? 54.875 -7.353 66.509 1.00 55.11 377 TYR A C 1
ATOM 2766 O O . TYR A 1 380 ? 53.697 -7.599 66.776 1.00 54.82 377 TYR A O 1
ATOM 2775 N N . ALA A 1 381 ? 55.901 -7.662 67.323 1.00 53.81 378 ALA A N 1
ATOM 2776 C CA . ALA A 1 381 ? 55.761 -8.335 68.618 1.00 54.62 378 ALA A CA 1
ATOM 2777 C C . ALA A 1 381 ? 54.849 -7.515 69.569 1.00 60.20 378 ALA A C 1
ATOM 2778 O O . ALA A 1 381 ? 54.074 -8.102 70.314 1.00 60.18 378 ALA A O 1
ATOM 2780 N N . ALA A 1 382 ? 54.909 -6.167 69.499 1.00 58.54 379 ALA A N 1
ATOM 2781 C CA . ALA A 1 382 ? 54.084 -5.274 70.326 1.00 59.46 379 ALA A CA 1
ATOM 2782 C C . ALA A 1 382 ? 52.623 -5.145 69.835 1.00 66.08 379 ALA A C 1
ATOM 2783 O O . ALA A 1 382 ? 51.739 -4.811 70.632 1.00 66.61 379 ALA A O 1
ATOM 2785 N N . VAL A 1 383 ? 52.376 -5.373 68.529 1.00 63.17 380 VAL A N 1
ATOM 2786 C CA . VAL A 1 383 ? 51.041 -5.292 67.928 1.00 63.18 380 VAL A CA 1
ATOM 2787 C C . VAL A 1 383 ? 50.252 -6.600 68.148 1.00 67.04 380 VAL A C 1
ATOM 2788 O O . VAL A 1 383 ? 49.021 -6.555 68.219 1.00 66.83 380 VAL A O 1
ATOM 2792 N N . VAL A 1 384 ? 50.952 -7.749 68.270 1.00 63.43 381 VAL A N 1
ATOM 2793 C CA . VAL A 1 384 ? 50.307 -9.057 68.444 1.00 81.59 381 VAL A CA 1
ATOM 2794 C C . VAL A 1 384 ? 50.427 -9.597 69.878 1.00 108.49 381 VAL A C 1
ATOM 2795 O O . VAL A 1 384 ? 51.425 -9.365 70.559 1.00 73.61 381 VAL A O 1
ATOM 2799 N N . SER B 1 8 ? 14.178 -14.683 20.732 1.00 68.06 5 SER B N 1
ATOM 2800 C CA . SER B 1 8 ? 14.329 -13.244 20.602 1.00 66.94 5 SER B CA 1
ATOM 2801 C C . SER B 1 8 ? 14.662 -12.755 19.192 1.00 65.39 5 SER B C 1
ATOM 2802 O O . SER B 1 8 ? 15.374 -13.412 18.410 1.00 63.25 5 SER B O 1
ATOM 2805 N N . ASP B 1 9 ? 14.134 -11.545 18.912 1.00 59.15 6 ASP B N 1
ATOM 2806 C CA . ASP B 1 9 ? 14.384 -10.712 17.740 1.00 57.77 6 ASP B CA 1
ATOM 2807 C C . ASP B 1 9 ? 15.883 -10.253 17.868 1.00 58.33 6 ASP B C 1
ATOM 2808 O O . ASP B 1 9 ? 16.576 -10.040 16.867 1.00 56.42 6 ASP B O 1
ATOM 2813 N N . LEU B 1 10 ? 16.376 -10.198 19.131 1.00 53.07 7 LEU B N 1
ATOM 2814 C CA . LEU B 1 10 ? 17.744 -9.869 19.519 1.00 51.86 7 LEU B CA 1
ATOM 2815 C C . LEU B 1 10 ? 18.746 -10.904 19.013 1.00 52.66 7 LEU B C 1
ATOM 2816 O O . LEU B 1 10 ? 19.781 -10.502 18.491 1.00 52.41 7 LEU B O 1
ATOM 2821 N N . ASP B 1 11 ? 18.431 -12.221 19.109 1.00 47.26 8 ASP B N 1
ATOM 2822 C CA . ASP B 1 11 ? 19.292 -13.294 1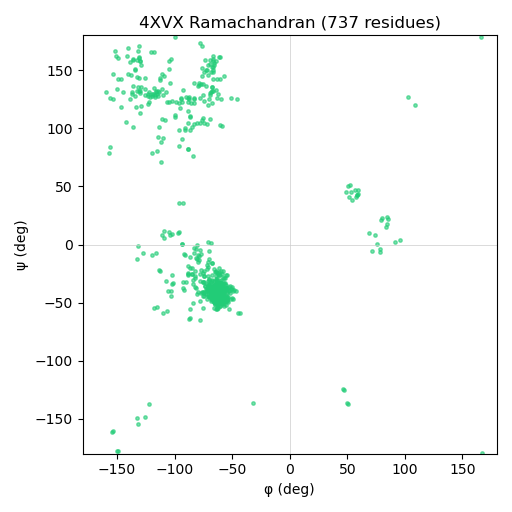8.571 1.00 45.94 8 ASP B CA 1
ATOM 2823 C C . ASP B 1 11 ? 19.403 -13.198 17.040 1.00 46.47 8 ASP B C 1
ATOM 2824 O O . ASP B 1 11 ? 20.485 -13.398 16.471 1.00 46.01 8 ASP B O 1
ATOM 2829 N N . ASP B 1 12 ? 18.292 -12.820 16.384 1.00 40.74 9 ASP B N 1
ATOM 2830 C CA . ASP B 1 12 ? 18.231 -12.624 14.935 1.00 39.01 9 ASP B CA 1
ATOM 2831 C C . ASP B 1 12 ? 19.043 -11.389 14.569 1.00 40.57 9 ASP B C 1
ATOM 2832 O O . ASP B 1 12 ? 19.738 -11.410 13.550 1.00 40.71 9 ASP B O 1
ATOM 2837 N N . PHE B 1 13 ? 19.017 -10.336 15.434 1.00 34.57 10 PHE B N 1
ATOM 2838 C CA . PHE B 1 13 ? 19.801 -9.110 15.207 1.00 32.57 10 PHE B CA 1
ATOM 2839 C C . PHE B 1 13 ? 21.300 -9.419 15.306 1.00 33.60 10 PHE B C 1
ATOM 2840 O O . PHE B 1 13 ? 22.068 -8.948 14.466 1.00 33.22 10 PHE B O 1
ATOM 2848 N N . ARG B 1 14 ? 21.682 -10.292 16.249 1.00 29.30 11 ARG B N 1
ATOM 2849 C CA . ARG B 1 14 ? 23.072 -10.724 16.455 1.00 29.26 11 ARG B CA 1
ATOM 2850 C C . ARG B 1 14 ? 23.546 -11.488 15.231 1.00 33.71 11 ARG B C 1
ATOM 2851 O O . ARG B 1 14 ? 24.663 -11.258 14.743 1.00 32.71 11 ARG B O 1
ATOM 2859 N N . GLY B 1 15 ? 22.665 -12.367 14.737 1.00 30.98 12 GLY B N 1
ATOM 2860 C CA . GLY B 1 15 ? 22.887 -13.171 13.543 1.00 29.83 12 GLY B CA 1
ATOM 2861 C C . GLY B 1 15 ? 23.107 -12.278 12.353 1.00 32.71 12 GLY B C 1
ATOM 2862 O O . GLY B 1 15 ? 23.990 -12.541 11.548 1.00 32.34 12 GLY B O 1
ATOM 2863 N N . LEU B 1 16 ? 22.318 -11.187 12.264 1.00 29.61 13 LEU B N 1
ATOM 2864 C CA . LEU B 1 16 ? 22.442 -10.199 11.202 1.00 29.16 13 LEU B CA 1
ATOM 2865 C C . LEU B 1 16 ? 23.776 -9.464 11.314 1.00 33.01 13 LEU B C 1
ATOM 2866 O O . LEU B 1 16 ? 24.454 -9.303 10.299 1.00 34.33 13 LEU B O 1
ATOM 2871 N N . LEU B 1 17 ? 24.172 -9.060 12.550 1.00 29.48 14 LEU B N 1
ATOM 2872 C CA . LEU B 1 17 ? 25.435 -8.356 12.813 1.00 29.38 14 LEU B CA 1
ATOM 2873 C C . LEU B 1 17 ? 26.609 -9.233 12.404 1.00 32.58 14 LEU B C 1
ATOM 2874 O O . LEU B 1 17 ? 27.515 -8.759 11.728 1.00 33.21 14 LEU B O 1
ATOM 2879 N N . ALA B 1 18 ? 26.573 -10.522 12.780 1.00 30.19 15 ALA B N 1
ATOM 2880 C CA . ALA B 1 18 ? 27.595 -11.527 12.410 1.00 30.60 15 ALA B CA 1
ATOM 2881 C C . ALA B 1 18 ? 27.788 -11.637 10.867 1.00 35.18 15 ALA B C 1
ATOM 2882 O O . ALA B 1 18 ? 28.905 -11.806 10.397 1.00 36.60 15 ALA B O 1
ATOM 2884 N N . LYS B 1 19 ? 26.712 -11.472 10.099 1.00 31.74 16 LYS B N 1
ATOM 2885 C CA . LYS B 1 19 ? 26.730 -11.504 8.626 1.00 32.17 16 LYS B CA 1
ATOM 2886 C C . LYS B 1 19 ? 27.292 -10.212 8.047 1.00 34.46 16 LYS B C 1
ATOM 2887 O O . LYS B 1 19 ? 28.052 -10.244 7.085 1.00 35.90 16 LYS B O 1
ATOM 2893 N N . ALA B 1 20 ? 26.924 -9.082 8.625 1.00 28.49 17 ALA B N 1
ATOM 2894 C CA . ALA B 1 20 ? 27.355 -7.794 8.105 1.00 27.65 17 ALA B CA 1
ATOM 2895 C C . ALA B 1 20 ? 28.806 -7.483 8.477 1.00 31.70 17 ALA B C 1
ATOM 2896 O O . ALA B 1 20 ? 29.531 -6.956 7.642 1.00 31.41 17 ALA B O 1
ATOM 2898 N N . PHE B 1 21 ? 29.229 -7.779 9.730 1.00 28.89 18 PHE B N 1
ATOM 2899 C CA . PHE B 1 21 ? 30.592 -7.505 10.198 1.00 29.40 18 PHE B CA 1
ATOM 2900 C C . PHE B 1 21 ? 31.516 -8.654 9.767 1.00 36.06 18 PHE B C 1
ATOM 2901 O O . PHE B 1 21 ? 31.854 -9.532 10.557 1.00 38.19 18 PHE B O 1
ATOM 2909 N N . ASP B 1 22 ? 31.867 -8.657 8.485 1.00 33.34 19 ASP B N 1
ATOM 2910 C CA . ASP B 1 22 ? 32.691 -9.676 7.819 1.00 33.24 19 ASP B CA 1
ATOM 2911 C C . ASP B 1 22 ? 34.146 -9.254 7.650 1.00 39.20 19 ASP B C 1
ATOM 2912 O O . ASP B 1 22 ? 34.497 -8.122 7.991 1.00 39.44 19 ASP B O 1
ATOM 2917 N N . GLU B 1 23 ? 34.979 -10.139 7.071 1.00 37.98 20 GLU B N 1
ATOM 2918 C CA . GLU B 1 23 ? 36.401 -9.881 6.823 1.00 39.36 20 GLU B CA 1
ATOM 2919 C C . GLU B 1 23 ? 36.658 -8.633 5.964 1.00 43.90 20 GLU B C 1
ATOM 2920 O O . GLU B 1 23 ? 37.691 -7.972 6.127 1.00 44.79 20 GLU B O 1
ATOM 2926 N N . ARG B 1 24 ? 35.716 -8.285 5.089 1.00 39.46 21 ARG B N 1
ATOM 2927 C CA . ARG B 1 24 ? 35.843 -7.096 4.248 1.00 39.13 21 ARG B CA 1
ATOM 2928 C C . ARG B 1 24 ? 35.682 -5.837 5.119 1.00 41.07 21 ARG B C 1
ATOM 2929 O O . ARG B 1 24 ? 36.384 -4.850 4.900 1.00 40.93 21 ARG B O 1
ATOM 2937 N N . VAL B 1 25 ? 34.802 -5.897 6.152 1.00 34.98 22 VAL B N 1
ATOM 2938 C CA . VAL B 1 25 ? 34.623 -4.788 7.093 1.00 32.69 22 VAL B CA 1
ATOM 2939 C C . VAL B 1 25 ? 35.925 -4.574 7.859 1.00 36.30 22 VAL B C 1
ATOM 2940 O O . VAL B 1 25 ? 36.367 -3.422 8.052 1.00 34.77 22 VAL B O 1
ATOM 2944 N N . VAL B 1 26 ? 36.559 -5.699 8.258 1.00 33.73 23 VAL B N 1
ATOM 2945 C CA . VAL B 1 26 ? 37.827 -5.687 8.999 1.00 33.32 23 VAL B CA 1
ATOM 2946 C C . VAL B 1 26 ? 38.925 -5.042 8.151 1.00 36.77 23 VAL B C 1
ATOM 2947 O O . VAL B 1 26 ? 39.620 -4.162 8.641 1.00 35.14 23 VAL B O 1
ATOM 2951 N N . ALA B 1 27 ? 38.963 -5.370 6.850 1.00 34.23 24 ALA B N 1
ATOM 2952 C CA . ALA B 1 27 ? 39.931 -4.827 5.904 1.00 33.85 24 ALA B CA 1
ATOM 2953 C C . ALA B 1 27 ? 39.681 -3.336 5.677 1.00 39.65 24 ALA B C 1
ATOM 2954 O O . ALA B 1 27 ? 40.652 -2.566 5.632 1.00 39.89 24 ALA B O 1
ATOM 2956 N N . TRP B 1 28 ? 38.386 -2.916 5.565 1.00 35.11 25 TRP B N 1
ATOM 2957 C CA . TRP B 1 28 ? 38.061 -1.491 5.357 1.00 35.18 25 TRP B CA 1
ATOM 2958 C C . TRP B 1 28 ? 38.551 -0.676 6.551 1.00 37.05 25 TRP B C 1
ATOM 2959 O O . TRP B 1 28 ? 39.069 0.427 6.375 1.00 37.22 25 TRP B O 1
ATOM 2970 N N . THR B 1 29 ? 38.388 -1.233 7.756 1.00 32.31 26 THR B N 1
ATOM 2971 C CA . THR B 1 29 ? 38.809 -0.611 9.011 1.00 32.55 26 THR B CA 1
ATOM 2972 C C . THR B 1 29 ? 40.307 -0.333 8.988 1.00 37.57 26 THR B C 1
ATOM 2973 O O . THR B 1 29 ? 40.720 0.813 9.185 1.00 38.01 26 THR B O 1
ATOM 2977 N N . ALA B 1 30 ? 41.101 -1.358 8.652 1.00 34.38 27 ALA B N 1
ATOM 2978 C CA . ALA B 1 30 ? 42.550 -1.268 8.538 1.00 35.29 27 ALA B CA 1
ATOM 2979 C C . ALA B 1 30 ? 42.973 -0.187 7.509 1.00 40.42 27 ALA B C 1
ATOM 2980 O O . ALA B 1 30 ? 43.800 0.678 7.831 1.00 40.36 27 ALA B O 1
ATOM 2982 N N . GLU B 1 31 ? 42.339 -0.180 6.325 1.00 37.43 28 GLU B N 1
ATOM 2983 C CA . GLU B 1 31 ? 42.606 0.823 5.283 1.00 38.24 28 GLU B CA 1
ATOM 2984 C C . GLU B 1 31 ? 42.238 2.241 5.760 1.00 41.35 28 GLU B C 1
ATOM 2985 O O . GLU B 1 31 ? 42.963 3.203 5.463 1.00 40.64 28 GLU B O 1
ATOM 2991 N N . ALA B 1 32 ? 41.081 2.371 6.449 1.00 36.68 29 ALA B N 1
ATOM 2992 C CA . ALA B 1 32 ? 40.602 3.638 6.983 1.00 35.96 29 ALA B CA 1
ATOM 2993 C C . ALA B 1 32 ? 41.621 4.183 7.971 1.00 38.43 29 ALA B C 1
ATOM 2994 O O . ALA B 1 32 ? 41.904 5.379 7.937 1.00 37.31 29 ALA B O 1
ATOM 2996 N N . GLU B 1 33 ? 42.215 3.304 8.804 1.00 35.37 30 GLU B N 1
ATOM 2997 C CA . GLU B 1 33 ? 43.245 3.706 9.779 1.00 36.35 30 GLU B CA 1
ATOM 2998 C C . GLU B 1 33 ? 44.500 4.258 9.112 1.00 41.81 30 GLU B C 1
ATOM 2999 O O . GLU B 1 33 ? 45.004 5.319 9.494 1.00 41.57 30 GLU B O 1
ATOM 3005 N N . ALA B 1 34 ? 44.960 3.564 8.074 1.00 40.21 31 ALA B N 1
ATOM 3006 C CA . ALA B 1 34 ? 46.118 3.964 7.280 1.00 40.29 31 ALA B CA 1
ATOM 3007 C C . ALA B 1 34 ? 45.887 5.291 6.553 1.00 44.50 31 ALA B C 1
ATOM 3008 O O . ALA B 1 34 ? 46.785 6.122 6.543 1.00 46.47 31 ALA B O 1
ATOM 3010 N N . GLN B 1 35 ? 44.686 5.512 6.002 1.00 40.55 32 GLN B N 1
ATOM 3011 C CA . GLN B 1 35 ? 44.325 6.707 5.219 1.00 40.70 32 GLN B CA 1
ATOM 3012 C C . GLN B 1 35 ? 43.822 7.881 6.038 1.00 43.87 32 GLN B C 1
ATOM 3013 O O . GLN B 1 35 ? 43.806 9.010 5.527 1.00 42.44 32 GLN B O 1
ATOM 3019 N N . GLU B 1 36 ? 43.365 7.611 7.287 1.00 40.03 33 GLU B N 1
ATOM 3020 C CA . GLU B 1 36 ? 42.786 8.588 8.213 1.00 39.36 33 GLU B CA 1
ATOM 3021 C C . GLU B 1 36 ? 41.556 9.242 7.576 1.00 41.96 33 GLU B C 1
ATOM 3022 O O . GLU B 1 36 ? 41.344 10.463 7.647 1.00 41.16 33 GLU B O 1
ATOM 3028 N N . ARG B 1 37 ? 40.739 8.395 6.944 1.00 38.07 34 ARG B N 1
ATOM 3029 C CA . ARG B 1 37 ? 39.496 8.796 6.272 1.00 37.25 34 ARG B CA 1
ATOM 3030 C C . ARG B 1 37 ? 38.433 7.784 6.638 1.00 37.26 34 ARG B C 1
ATOM 3031 O O . ARG B 1 37 ? 38.717 6.580 6.648 1.00 35.83 34 ARG B O 1
ATOM 3039 N N . PHE B 1 38 ? 37.218 8.262 6.960 1.00 32.25 35 PHE B N 1
ATOM 3040 C CA . PHE B 1 38 ? 36.091 7.381 7.239 1.00 30.98 35 PHE B CA 1
ATOM 3041 C C . PHE B 1 38 ? 35.672 6.674 5.921 1.00 35.36 35 PHE B C 1
ATOM 3042 O O . PHE B 1 38 ? 35.473 7.374 4.924 1.00 34.45 35 PHE B O 1
ATOM 3050 N N . PRO B 1 39 ? 35.482 5.322 5.911 1.00 32.04 36 PRO B N 1
ATOM 3051 C CA . PRO B 1 39 ? 34.981 4.660 4.682 1.00 31.27 36 PRO B CA 1
ATOM 3052 C C . PRO B 1 39 ? 33.456 4.755 4.593 1.00 32.99 36 PRO B C 1
ATOM 3053 O O . PRO B 1 39 ? 32.756 3.998 5.280 1.00 32.00 36 PRO B O 1
ATOM 3057 N N . ARG B 1 40 ? 32.943 5.652 3.738 1.00 29.39 37 ARG B N 1
ATOM 3058 C CA . ARG B 1 40 ? 31.497 5.831 3.524 1.00 29.57 37 ARG B CA 1
ATOM 3059 C C . ARG B 1 40 ? 30.799 4.468 3.242 1.00 33.03 37 ARG B C 1
ATOM 3060 O O . ARG B 1 40 ? 29.701 4.222 3.742 1.00 31.71 37 ARG B O 1
ATOM 3068 N N . GLN B 1 41 ? 31.487 3.567 2.511 1.00 29.77 38 GLN B N 1
ATOM 3069 C CA . GLN B 1 41 ? 30.970 2.249 2.150 1.00 30.26 38 GLN B CA 1
ATOM 3070 C C . GLN B 1 41 ? 30.499 1.401 3.344 1.00 33.60 38 GLN B C 1
ATOM 3071 O O . GLN B 1 41 ? 29.656 0.514 3.163 1.00 31.30 38 GLN B O 1
ATOM 3077 N N . LEU B 1 42 ? 31.058 1.650 4.562 1.00 30.22 39 LEU B N 1
ATOM 3078 C CA . LEU B 1 42 ? 30.626 0.901 5.748 1.00 28.04 39 LEU B CA 1
ATOM 3079 C C . LEU B 1 42 ? 29.192 1.226 6.130 1.00 31.20 39 LEU B C 1
ATOM 3080 O O . LEU B 1 42 ? 28.437 0.302 6.409 1.00 31.51 39 LEU B O 1
ATOM 3085 N N . ILE B 1 43 ? 28.802 2.523 6.123 1.00 29.27 40 ILE B N 1
ATOM 3086 C CA . ILE B 1 43 ? 27.422 2.951 6.434 1.00 28.57 40 ILE B CA 1
ATOM 3087 C C . ILE B 1 43 ? 26.475 2.409 5.348 1.00 32.39 40 ILE B C 1
ATOM 3088 O O . ILE B 1 43 ? 25.435 1.836 5.695 1.00 32.31 40 ILE B O 1
ATOM 3093 N N . GLU B 1 44 ? 26.871 2.551 4.045 1.00 27.13 41 GLU B N 1
ATOM 3094 C CA . GLU B 1 44 ? 26.114 2.030 2.899 1.00 27.52 41 GLU B CA 1
ATOM 3095 C C . GLU B 1 44 ? 25.932 0.515 3.046 1.00 31.81 41 GLU B C 1
ATOM 3096 O O . GLU B 1 44 ? 24.810 0.024 2.883 1.00 33.23 41 GLU B O 1
ATOM 3102 N N . HIS B 1 45 ? 27.009 -0.203 3.425 1.00 27.24 42 HIS B N 1
ATOM 3103 C CA . HIS B 1 45 ? 27.025 -1.662 3.618 1.00 26.94 42 HIS B CA 1
ATOM 3104 C C . HIS B 1 45 ? 26.105 -2.040 4.750 1.00 31.97 42 HIS B C 1
ATOM 3105 O O . HIS B 1 45 ? 25.295 -2.947 4.591 1.00 34.76 42 HIS B O 1
ATOM 3112 N N . LEU B 1 46 ? 26.215 -1.351 5.897 1.00 26.14 43 LEU B N 1
ATOM 3113 C CA . LEU B 1 46 ? 25.335 -1.635 7.043 1.00 25.47 43 LEU B CA 1
ATOM 3114 C C . LEU B 1 46 ? 23.865 -1.365 6.701 1.00 28.12 43 LEU B C 1
ATOM 3115 O O . LEU B 1 46 ? 22.998 -2.119 7.126 1.00 26.56 43 LEU B O 1
ATOM 3120 N N . GLY B 1 47 ? 23.615 -0.300 5.932 1.00 26.29 44 GLY B N 1
ATOM 3121 C CA . GLY B 1 47 ? 22.287 0.049 5.439 1.00 27.17 44 GLY B CA 1
ATOM 3122 C C . GLY B 1 47 ? 21.736 -1.027 4.510 1.00 31.63 44 GLY B C 1
ATOM 3123 O O . GLY B 1 47 ? 20.710 -1.627 4.816 1.00 30.49 44 GLY B O 1
ATOM 3124 N N . VAL B 1 48 ? 22.499 -1.379 3.447 1.00 29.46 45 VAL B N 1
ATOM 3125 C CA . VAL B 1 48 ? 22.188 -2.438 2.468 1.00 30.00 45 VAL B CA 1
ATOM 3126 C C . VAL B 1 48 ? 21.953 -3.805 3.154 1.00 35.12 45 VAL B C 1
ATOM 3127 O O . VAL B 1 48 ? 21.028 -4.518 2.765 1.00 35.61 45 VAL B O 1
ATOM 3131 N N . CYS B 1 49 ? 22.722 -4.123 4.212 1.00 31.54 46 CYS B N 1
ATOM 3132 C CA . CYS B 1 49 ? 22.579 -5.363 4.985 1.00 31.73 46 CYS B CA 1
ATOM 3133 C C . CYS B 1 49 ? 21.308 -5.434 5.837 1.00 34.83 46 CYS B C 1
ATOM 3134 O O . CYS B 1 49 ? 20.985 -6.514 6.338 1.00 35.05 46 CYS B O 1
ATOM 3137 N N . GLY B 1 50 ? 20.613 -4.304 5.991 1.00 29.17 47 GLY B N 1
ATOM 3138 C CA . GLY B 1 50 ? 19.411 -4.220 6.804 1.00 28.51 47 GLY B CA 1
ATOM 3139 C C . GLY B 1 50 ? 19.683 -4.004 8.286 1.00 33.28 47 GLY B C 1
ATOM 3140 O O . GLY B 1 50 ? 18.762 -4.164 9.090 1.00 33.09 47 GLY B O 1
ATOM 3141 N N . VAL B 1 51 ? 20.935 -3.597 8.667 1.00 28.87 48 VAL B N 1
ATOM 3142 C CA . VAL B 1 51 ? 21.353 -3.392 10.076 1.00 27.59 48 VAL B CA 1
ATOM 3143 C C . VAL B 1 51 ? 20.546 -2.266 10.739 1.00 30.82 48 VAL B C 1
ATOM 3144 O O . VAL B 1 51 ? 19.918 -2.503 11.777 1.00 30.14 48 VAL B O 1
ATOM 3148 N N . PHE B 1 52 ? 20.546 -1.054 10.129 1.00 26.42 49 PHE B N 1
ATOM 3149 C CA . PHE B 1 52 ? 19.778 0.055 10.703 1.00 26.18 49 PHE B CA 1
ATOM 3150 C C . PHE B 1 52 ? 18.260 -0.235 10.661 1.00 31.20 49 PHE B C 1
ATOM 3151 O O . PHE B 1 52 ? 17.545 0.063 11.624 1.00 30.30 49 PHE B O 1
ATOM 3159 N N . ASP B 1 53 ? 17.806 -0.895 9.580 1.00 28.29 50 ASP B N 1
ATOM 3160 C CA . ASP B 1 53 ? 16.411 -1.264 9.389 1.00 27.76 50 ASP B CA 1
ATOM 3161 C C . ASP B 1 53 ? 15.951 -2.229 10.449 1.00 30.14 50 ASP B C 1
ATOM 3162 O O . ASP B 1 53 ? 14.931 -1.972 11.079 1.00 30.05 50 ASP B O 1
ATOM 3167 N N . ALA B 1 54 ? 16.702 -3.321 10.674 1.00 25.75 51 ALA B N 1
ATOM 3168 C CA . ALA B 1 54 ? 16.393 -4.291 11.734 1.00 24.12 51 ALA B CA 1
ATOM 3169 C C . ALA B 1 54 ? 16.461 -3.633 13.130 1.00 32.20 51 ALA B C 1
ATOM 3170 O O . ALA B 1 54 ? 15.656 -3.968 13.996 1.00 31.91 51 ALA B O 1
ATOM 3172 N N . LYS B 1 55 ? 17.403 -2.698 13.349 1.00 32.04 52 LYS B N 1
ATOM 3173 C CA . LYS B 1 55 ? 17.533 -2.013 14.651 1.00 32.08 52 LYS B CA 1
ATOM 3174 C C . LYS B 1 55 ? 16.333 -1.112 14.936 1.00 36.42 52 LYS B C 1
ATOM 3175 O O . LYS B 1 55 ? 15.793 -1.142 16.034 1.00 36.84 52 LYS B O 1
ATOM 3181 N N . TRP B 1 56 ? 15.918 -0.324 13.948 1.00 32.90 53 TRP B N 1
ATOM 3182 C CA . TRP B 1 56 ? 14.848 0.650 14.078 1.00 31.61 53 TRP B CA 1
ATOM 3183 C C . TRP B 1 56 ? 13.446 0.104 13.894 1.00 37.92 53 TRP B C 1
ATOM 3184 O O . TRP B 1 56 ? 12.536 0.599 14.538 1.00 36.70 53 TRP B O 1
ATOM 3195 N N . ALA B 1 57 ? 13.265 -0.892 13.006 1.00 38.47 54 ALA B N 1
ATOM 3196 C CA . ALA B 1 57 ? 11.974 -1.497 12.649 1.00 38.45 54 ALA B CA 1
ATOM 3197 C C . ALA B 1 57 ? 10.976 -0.346 12.396 1.00 43.87 54 ALA B C 1
ATOM 3198 O O . ALA B 1 57 ? 11.307 0.578 11.649 1.00 42.81 54 ALA B O 1
ATOM 3200 N N . THR B 1 58 ? 9.829 -0.329 13.078 1.00 41.87 55 THR B N 1
ATOM 3201 C CA . THR B 1 58 ? 8.834 0.737 12.894 1.00 42.75 55 THR B CA 1
ATOM 3202 C C . THR B 1 58 ? 8.761 1.657 14.115 1.00 47.72 55 THR B C 1
ATOM 3203 O O . THR B 1 58 ? 7.924 2.560 14.145 1.00 48.71 55 THR B O 1
ATOM 3207 N N . ASP B 1 59 ? 9.665 1.448 15.100 1.00 43.94 56 ASP B N 1
ATOM 3208 C CA . ASP B 1 59 ? 9.752 2.205 16.359 1.00 43.81 56 ASP B CA 1
ATOM 3209 C C . ASP B 1 59 ? 10.292 3.624 16.213 1.00 43.45 56 ASP B C 1
ATOM 3210 O O . ASP B 1 59 ? 11.300 3.837 15.552 1.00 43.99 56 ASP B O 1
ATOM 3215 N N . ALA B 1 60 ? 9.661 4.573 16.894 1.00 36.93 57 ALA B N 1
ATOM 3216 C CA . ALA B 1 60 ? 10.109 5.968 16.968 1.00 36.04 57 ALA B CA 1
ATOM 3217 C C . ALA B 1 60 ? 11.197 6.064 18.061 1.00 40.01 57 ALA B C 1
ATOM 3218 O O . ALA B 1 60 ? 12.029 6.960 18.018 1.00 40.23 57 ALA B O 1
ATOM 3220 N N . ARG B 1 61 ? 11.158 5.169 19.050 1.00 36.18 58 ARG B N 1
ATOM 3221 C CA . ARG B 1 61 ? 12.127 5.168 20.132 1.00 36.52 58 ARG B CA 1
ATOM 3222 C C . ARG B 1 61 ? 13.029 3.935 20.068 1.00 39.23 58 ARG B C 1
ATOM 3223 O O . ARG B 1 61 ? 12.614 2.880 19.587 1.00 38.38 58 ARG B O 1
ATOM 3231 N N . PRO B 1 62 ? 14.318 4.070 20.411 1.00 35.74 59 PRO B N 1
ATOM 3232 C CA . PRO B 1 62 ? 15.246 2.950 20.167 1.00 34.33 59 PRO B CA 1
ATOM 3233 C C . PRO B 1 62 ? 15.114 1.742 21.052 1.00 35.81 59 PRO B C 1
ATOM 3234 O O . PRO B 1 62 ? 14.781 1.856 22.220 1.00 37.53 59 PRO B O 1
ATOM 3238 N N . ASP B 1 63 ? 15.458 0.593 20.496 1.00 30.59 60 ASP B N 1
ATOM 3239 C CA . ASP B 1 63 ? 15.543 -0.667 21.212 1.00 30.00 60 ASP B CA 1
ATOM 3240 C C . ASP B 1 63 ? 16.984 -0.636 21.761 1.00 32.30 60 ASP B C 1
ATOM 3241 O O . ASP B 1 63 ? 17.965 -0.690 20.993 1.00 32.62 60 ASP B O 1
ATOM 3246 N N . VAL B 1 64 ? 17.102 -0.485 23.083 1.00 26.59 61 VAL B N 1
ATOM 3247 C CA . VAL B 1 64 ? 18.389 -0.358 23.769 1.00 25.30 61 VAL B CA 1
ATOM 3248 C C . VAL B 1 64 ? 19.202 -1.660 23.646 1.00 30.43 61 VAL B C 1
ATOM 3249 O O . VAL B 1 64 ? 20.408 -1.587 23.477 1.00 32.46 61 VAL B O 1
ATOM 3253 N N . GLY B 1 65 ? 18.543 -2.819 23.644 1.00 26.38 62 GLY B N 1
ATOM 3254 C CA . GLY B 1 65 ? 19.230 -4.090 23.466 1.00 26.02 62 GLY B CA 1
ATOM 3255 C C . GLY B 1 65 ? 19.936 -4.170 22.127 1.00 31.18 62 GLY B C 1
ATOM 3256 O O . GLY B 1 65 ? 21.113 -4.531 22.062 1.00 31.21 62 GLY B O 1
ATOM 3257 N N . LYS B 1 66 ? 19.245 -3.779 21.049 1.00 28.65 63 LYS B N 1
ATOM 3258 C CA . LYS B 1 66 ? 19.826 -3.810 19.706 1.00 28.51 63 LYS B CA 1
ATOM 3259 C C . LYS B 1 66 ? 20.910 -2.729 19.565 1.00 31.32 63 LYS B C 1
ATOM 3260 O O . LYS B 1 66 ? 21.961 -3.022 19.012 1.00 30.65 63 LYS B O 1
ATOM 3266 N N . LEU B 1 67 ? 20.686 -1.522 20.155 1.00 27.62 64 LEU B N 1
ATOM 3267 C CA . LEU B 1 67 ? 21.652 -0.407 20.224 1.00 25.95 64 LEU B CA 1
ATOM 3268 C C . LEU B 1 67 ? 22.964 -0.932 20.830 1.00 30.31 64 LEU B C 1
ATOM 3269 O O . LEU B 1 67 ? 24.051 -0.729 20.252 1.00 30.83 64 LEU B O 1
ATOM 3274 N N . VAL B 1 68 ? 22.844 -1.645 21.964 1.00 24.34 65 VAL B N 1
ATOM 3275 C CA . VAL B 1 68 ? 23.978 -2.201 22.709 1.00 24.01 65 VAL B CA 1
ATOM 3276 C C . VAL B 1 68 ? 24.707 -3.294 21.906 1.00 27.30 65 VAL B C 1
ATOM 3277 O O . VAL B 1 68 ? 25.936 -3.249 21.808 1.00 25.67 65 VAL B O 1
ATOM 3281 N N . GLU B 1 69 ? 23.957 -4.207 21.258 1.00 25.02 66 GLU B N 1
ATOM 3282 C CA . GLU B 1 69 ? 24.557 -5.251 20.435 1.00 25.13 66 GLU B CA 1
ATOM 3283 C C . GLU B 1 69 ? 25.355 -4.697 19.274 1.00 29.43 66 GLU B C 1
ATOM 3284 O O . GLU B 1 69 ? 26.451 -5.201 18.989 1.00 30.18 66 GLU B O 1
ATOM 3290 N N . LEU B 1 70 ? 24.834 -3.641 18.625 1.00 25.73 67 LEU B N 1
ATOM 3291 C CA . LEU B 1 70 ? 25.513 -2.998 17.511 1.00 24.80 67 LEU B CA 1
ATOM 3292 C C . LEU B 1 70 ? 26.808 -2.330 18.045 1.00 30.81 67 LEU B C 1
ATOM 3293 O O . LEU B 1 70 ? 27.861 -2.438 17.397 1.00 31.31 67 LEU B O 1
ATOM 3298 N N . ALA B 1 71 ? 26.740 -1.716 19.251 1.00 26.56 68 ALA B N 1
ATOM 3299 C CA . ALA B 1 71 ? 27.905 -1.085 19.912 1.00 25.96 68 ALA B CA 1
ATOM 3300 C C . ALA B 1 71 ? 29.026 -2.094 20.156 1.00 28.25 68 ALA B C 1
ATOM 3301 O O . ALA B 1 71 ? 30.177 -1.758 19.935 1.00 28.77 68 ALA B O 1
ATOM 3303 N N . PHE B 1 72 ? 28.695 -3.318 20.606 1.00 24.47 69 PHE B N 1
ATOM 3304 C CA . PHE B 1 72 ? 29.679 -4.382 20.807 1.00 24.04 69 PHE B CA 1
ATOM 3305 C C . PHE B 1 72 ? 30.308 -4.764 19.482 1.00 29.59 69 PHE B C 1
ATOM 3306 O O . PHE B 1 72 ? 31.526 -4.900 19.437 1.00 30.98 69 PHE B O 1
ATOM 3314 N N . ALA B 1 73 ? 29.507 -4.901 18.393 1.00 24.42 70 ALA B N 1
ATOM 3315 C CA . ALA B 1 73 ? 30.043 -5.253 17.066 1.00 24.23 70 ALA B CA 1
ATOM 3316 C C . ALA B 1 73 ? 31.046 -4.217 16.621 1.00 28.07 70 ALA B C 1
ATOM 3317 O O . ALA B 1 73 ? 32.119 -4.583 16.151 1.00 27.23 70 ALA B O 1
ATOM 3319 N N . LEU B 1 74 ? 30.696 -2.919 16.782 1.00 24.92 71 LEU B N 1
ATOM 3320 C CA . LEU B 1 74 ? 31.547 -1.779 16.435 1.00 24.24 71 LEU B CA 1
ATOM 3321 C C . LEU B 1 74 ? 32.824 -1.761 17.300 1.00 29.88 71 LEU B C 1
ATOM 3322 O O . LEU B 1 74 ? 33.935 -1.604 16.771 1.00 29.39 71 LEU B O 1
ATOM 3327 N N . GLY B 1 75 ? 32.658 -2.043 18.589 1.00 26.87 72 GLY B N 1
ATOM 3328 C CA . GLY B 1 75 ? 33.749 -2.086 19.562 1.00 27.07 72 GLY B CA 1
ATOM 3329 C C . GLY B 1 75 ? 34.782 -3.154 19.270 1.00 32.98 72 GLY B C 1
ATOM 3330 O O . GLY B 1 75 ? 35.984 -2.930 19.463 1.00 31.10 72 GLY B O 1
ATOM 3331 N N . GLN B 1 76 ? 34.325 -4.302 18.732 1.00 32.09 73 GLN B N 1
ATOM 3332 C CA . GLN B 1 76 ? 35.199 -5.428 18.382 1.00 32.89 73 GLN B CA 1
ATOM 3333 C C . GLN B 1 76 ? 36.229 -5.053 17.295 1.00 37.96 73 GLN B C 1
ATOM 3334 O O . GLN B 1 76 ? 37.297 -5.655 17.255 1.00 38.09 73 GLN B O 1
ATOM 3340 N N . LEU B 1 77 ? 35.929 -4.030 16.452 1.00 34.07 74 LEU B N 1
ATOM 3341 C CA . LEU B 1 77 ? 36.852 -3.557 15.409 1.00 33.22 74 LEU B CA 1
ATOM 3342 C C . LEU B 1 77 ? 38.093 -2.808 15.985 1.00 38.40 74 LEU B C 1
ATOM 3343 O O . LEU B 1 77 ? 39.057 -2.597 15.250 1.00 36.77 74 LEU B O 1
ATOM 3348 N N . ALA B 1 78 ? 38.046 -2.394 17.293 1.00 37.26 75 ALA B N 1
ATOM 3349 C CA . ALA B 1 78 ? 39.109 -1.668 18.036 1.00 37.91 75 ALA B CA 1
ATOM 3350 C C . ALA B 1 78 ? 39.583 -0.388 17.298 1.00 42.52 75 ALA B C 1
ATOM 3351 O O . ALA B 1 78 ? 40.781 -0.127 17.203 1.00 43.14 75 ALA B O 1
ATOM 3353 N N . SER B 1 79 ? 38.614 0.401 16.786 1.00 36.93 76 SER B N 1
ATOM 3354 C CA . SER B 1 79 ? 38.817 1.606 16.009 1.00 35.23 76 SER B CA 1
ATOM 3355 C C . SER B 1 79 ? 37.765 2.625 16.381 1.00 39.81 76 SER B C 1
ATOM 3356 O O . SER B 1 79 ? 36.607 2.497 15.975 1.00 41.69 76 SER B O 1
ATOM 3359 N N . ALA B 1 80 ? 38.164 3.645 17.142 1.00 34.82 77 ALA B N 1
ATOM 3360 C CA . ALA B 1 80 ? 37.261 4.712 17.554 1.00 34.49 77 ALA B CA 1
ATOM 3361 C C . ALA B 1 80 ? 36.623 5.442 16.365 1.00 35.97 77 ALA B C 1
ATOM 3362 O O . ALA B 1 80 ? 35.429 5.722 16.413 1.00 36.46 77 ALA B O 1
ATOM 3364 N N . GLY B 1 81 ? 37.388 5.697 15.305 1.00 28.87 78 GLY B N 1
ATOM 3365 C CA . GLY B 1 81 ? 36.863 6.376 14.125 1.00 27.99 78 GLY B CA 1
ATOM 3366 C C . GLY B 1 81 ? 35.709 5.659 13.443 1.00 31.99 78 GLY B C 1
ATOM 3367 O O . GLY B 1 81 ? 34.657 6.247 13.166 1.00 32.46 78 GLY B O 1
ATOM 3368 N N . ILE B 1 82 ? 35.895 4.380 13.195 1.00 28.89 79 ILE B N 1
ATOM 3369 C CA . ILE B 1 82 ? 34.921 3.529 12.527 1.00 30.61 79 ILE B CA 1
ATOM 3370 C C . ILE B 1 82 ? 33.649 3.368 13.375 1.00 33.77 79 ILE B C 1
ATOM 3371 O O . ILE B 1 82 ? 32.543 3.689 12.903 1.00 33.40 79 ILE B O 1
ATOM 3376 N N . GLY B 1 83 ? 33.845 2.931 14.619 1.00 27.25 80 GLY B N 1
ATOM 3377 C CA . GLY B 1 83 ? 32.778 2.738 15.596 1.00 26.81 80 GLY B CA 1
ATOM 3378 C C . GLY B 1 83 ? 31.997 3.999 15.886 1.00 29.51 80 GLY B C 1
ATOM 3379 O O . GLY B 1 83 ? 30.764 3.979 15.858 1.00 28.46 80 GLY B O 1
ATOM 3380 N N . VAL B 1 84 ? 32.709 5.124 16.132 1.00 26.33 81 VAL B N 1
ATOM 3381 C CA . VAL B 1 84 ? 32.077 6.400 16.465 1.00 24.94 81 VAL B CA 1
ATOM 3382 C C . VAL B 1 84 ? 31.310 6.943 15.263 1.00 26.82 81 VAL B C 1
ATOM 3383 O O . VAL B 1 84 ? 30.165 7.310 15.437 1.00 25.80 81 VAL B O 1
ATOM 3387 N N . GLY B 1 85 ? 31.908 6.933 14.071 1.00 24.44 82 GLY B N 1
ATOM 3388 C CA . GLY B 1 85 ? 31.256 7.403 12.849 1.00 22.85 82 GLY B CA 1
ATOM 3389 C C . GLY B 1 85 ? 29.926 6.721 12.585 1.00 27.11 82 GLY B C 1
ATOM 3390 O O . GLY B 1 85 ? 28.927 7.391 12.335 1.00 27.73 82 GLY B O 1
ATOM 3391 N N . VAL B 1 86 ? 29.872 5.388 12.699 1.00 23.41 83 VAL B N 1
ATOM 3392 C CA . VAL B 1 86 ? 28.611 4.670 12.513 1.00 23.77 83 VAL B CA 1
ATOM 3393 C C . VAL B 1 86 ? 27.576 5.103 13.570 1.00 30.23 83 VAL B C 1
ATOM 3394 O O . VAL B 1 86 ? 26.401 5.327 13.236 1.00 30.56 83 VAL B O 1
ATOM 3398 N N . SER B 1 87 ? 28.005 5.155 14.858 1.00 25.87 84 SER B N 1
ATOM 3399 C CA . SER B 1 87 ? 27.116 5.490 15.959 1.00 24.90 84 SER B CA 1
ATOM 3400 C C . SER B 1 87 ? 26.573 6.894 15.820 1.00 27.73 84 SER B C 1
ATOM 3401 O O . SER B 1 87 ? 25.404 7.122 16.119 1.00 29.83 84 SER B O 1
ATOM 3404 N N . LEU B 1 88 ? 27.366 7.819 15.319 1.00 22.05 85 LEU B N 1
ATOM 3405 C CA . LEU B 1 88 ? 26.883 9.178 15.108 1.00 24.11 85 LEU B CA 1
ATOM 3406 C C . LEU B 1 88 ? 25.772 9.258 14.065 1.00 30.31 85 LEU B C 1
ATOM 3407 O O . LEU B 1 88 ? 24.802 10.001 14.253 1.00 30.31 85 LEU B O 1
ATOM 3412 N N . HIS B 1 89 ? 25.933 8.502 12.950 1.00 25.84 86 HIS B N 1
ATOM 3413 C CA . HIS B 1 89 ? 24.971 8.410 11.860 1.00 25.57 86 HIS B CA 1
ATOM 3414 C C . HIS B 1 89 ? 23.660 7.879 12.441 1.00 29.42 86 HIS B C 1
ATOM 3415 O O . HIS B 1 89 ? 22.622 8.479 12.233 1.00 30.00 86 HIS B O 1
ATOM 3422 N N . ASP B 1 90 ? 23.732 6.776 13.196 1.00 25.31 87 ASP B N 1
ATOM 3423 C CA . ASP B 1 90 ? 22.594 6.134 13.860 1.00 24.75 87 ASP B CA 1
ATOM 3424 C C . ASP B 1 90 ? 21.908 7.025 14.949 1.00 29.45 87 ASP B C 1
ATOM 3425 O O . ASP B 1 90 ? 20.695 6.924 15.146 1.00 30.35 87 ASP B O 1
ATOM 3430 N N . SER B 1 91 ? 22.663 7.905 15.620 1.00 24.29 88 SER B N 1
ATOM 3431 C CA . SER B 1 91 ? 22.134 8.802 16.658 1.00 24.30 88 SER B CA 1
ATOM 3432 C C . SER B 1 91 ? 21.368 9.917 15.996 1.00 31.27 88 SER B C 1
ATOM 3433 O O . SER B 1 91 ? 20.377 10.399 16.555 1.00 31.91 88 SER B O 1
ATOM 3436 N N . ALA B 1 92 ? 21.811 10.324 14.787 1.00 27.34 89 ALA B N 1
ATOM 3437 C CA . ALA B 1 92 ? 21.132 11.357 14.016 1.00 25.25 89 ALA B CA 1
ATOM 3438 C C . ALA B 1 92 ? 19.790 10.760 13.522 1.00 26.47 89 ALA B C 1
ATOM 3439 O O . ALA B 1 92 ? 18.774 11.460 13.549 1.00 27.17 89 ALA B O 1
ATOM 3441 N N . ILE B 1 93 ? 19.767 9.451 13.207 1.00 22.35 90 ILE B N 1
ATOM 3442 C CA . ILE B 1 93 ? 18.528 8.725 12.848 1.00 23.56 90 ILE B CA 1
ATOM 3443 C C . ILE B 1 93 ? 17.570 8.767 14.064 1.00 32.03 90 ILE B C 1
ATOM 3444 O O . ILE B 1 93 ? 16.384 9.034 13.889 1.00 33.59 90 ILE B O 1
ATOM 3449 N N . ALA B 1 94 ? 18.091 8.516 15.288 1.00 28.18 91 ALA B N 1
ATOM 3450 C CA . ALA B 1 94 ? 17.324 8.579 16.534 1.00 28.07 91 ALA B CA 1
ATOM 3451 C C . ALA B 1 94 ? 16.625 9.936 16.722 1.00 31.54 91 ALA B C 1
ATOM 3452 O O . ALA B 1 94 ? 15.450 9.964 17.103 1.00 30.65 91 ALA B O 1
ATOM 3454 N N . ILE B 1 95 ? 17.322 11.047 16.405 1.00 26.59 92 ILE B N 1
ATOM 3455 C CA . ILE B 1 95 ? 16.747 12.388 16.453 1.00 26.59 92 ILE B CA 1
ATOM 3456 C C . ILE B 1 95 ? 15.607 12.489 15.430 1.00 32.87 92 ILE B C 1
ATOM 3457 O O . ILE B 1 95 ? 14.505 12.913 15.800 1.00 33.57 92 ILE B O 1
ATOM 3462 N N . LEU B 1 96 ? 15.861 12.092 14.158 1.00 27.42 93 LEU B N 1
ATOM 3463 C CA . LEU B 1 96 ? 14.826 12.172 13.123 1.00 26.73 93 LEU B CA 1
ATOM 3464 C C . LEU B 1 96 ? 13.605 11.284 13.429 1.00 31.02 93 LEU B C 1
ATOM 3465 O O . LEU B 1 96 ? 12.474 11.749 13.312 1.00 30.16 93 LEU B O 1
ATOM 3470 N N . ARG B 1 97 ? 13.829 10.039 13.870 1.00 27.58 94 ARG B N 1
ATOM 3471 C CA . ARG B 1 97 ? 12.753 9.107 14.215 1.00 28.87 94 ARG B CA 1
ATOM 3472 C C . ARG B 1 97 ? 11.789 9.649 15.296 1.00 36.20 94 ARG B C 1
ATOM 3473 O O . ARG B 1 97 ? 10.569 9.490 15.181 1.00 36.70 94 ARG B O 1
ATOM 3481 N N . ARG B 1 98 ? 12.328 10.333 16.306 1.00 32.72 95 ARG B N 1
ATOM 3482 C CA . ARG B 1 98 ? 11.500 10.869 17.354 1.00 32.10 95 ARG B CA 1
ATOM 3483 C C . ARG B 1 98 ? 10.989 12.297 17.107 1.00 34.31 95 ARG B C 1
ATOM 3484 O O . ARG B 1 98 ? 9.882 12.618 17.556 1.00 33.66 95 ARG B O 1
ATOM 3492 N N . PHE B 1 99 ? 11.772 13.149 16.414 1.00 29.34 96 PHE B N 1
ATOM 3493 C CA . PHE B 1 99 ? 11.418 14.558 16.256 1.00 29.42 96 PHE B CA 1
ATOM 3494 C C . PHE B 1 99 ? 11.055 15.017 14.828 1.00 35.68 96 PHE B C 1
ATOM 3495 O O . PHE B 1 99 ? 10.401 16.059 14.700 1.00 36.41 96 PHE B O 1
ATOM 3503 N N . GLY B 1 100 ? 11.499 14.302 13.796 1.00 31.74 97 GLY B N 1
ATOM 3504 C CA . GLY B 1 100 ? 11.244 14.682 12.405 1.00 32.63 97 GLY B CA 1
ATOM 3505 C C . GLY B 1 100 ? 9.813 14.409 11.987 1.00 40.72 97 GLY B C 1
ATOM 3506 O O . GLY B 1 100 ? 9.430 13.250 11.777 1.00 41.88 97 GLY B O 1
ATOM 3507 N N . LYS B 1 101 ? 9.001 15.477 11.893 1.00 37.82 98 LYS B N 1
ATOM 3508 C CA . LYS B 1 101 ? 7.571 15.359 11.565 1.00 37.87 98 LYS B CA 1
ATOM 3509 C C . LYS B 1 101 ? 7.222 15.457 10.063 1.00 42.28 98 LYS B C 1
ATOM 3510 O O . LYS B 1 101 ? 6.312 14.759 9.605 1.00 43.95 98 LYS B O 1
ATOM 3516 N N . SER B 1 102 ? 7.901 16.346 9.316 1.00 36.02 99 SER B N 1
ATOM 3517 C CA . SER B 1 102 ? 7.662 16.596 7.883 1.00 33.78 99 SER B CA 1
ATOM 3518 C C . SER B 1 102 ? 8.027 15.399 7.036 1.00 38.00 99 SER B C 1
ATOM 3519 O O . SER B 1 102 ? 8.945 14.659 7.396 1.00 38.66 99 SER B O 1
ATOM 3522 N N . ASP B 1 103 ? 7.375 15.258 5.861 1.00 34.95 100 ASP B N 1
ATOM 3523 C CA . ASP B 1 103 ? 7.637 14.183 4.881 1.00 33.77 100 ASP B CA 1
ATOM 3524 C C . ASP B 1 103 ? 9.073 14.231 4.359 1.00 32.17 100 ASP B C 1
ATOM 3525 O O . ASP B 1 103 ? 9.685 13.207 4.129 1.00 30.68 100 ASP B O 1
ATOM 3530 N N . TYR B 1 104 ? 9.611 15.426 4.253 1.00 28.80 101 TYR B N 1
ATOM 3531 C CA . TYR B 1 104 ? 10.973 15.703 3.845 1.00 29.17 101 TYR B CA 1
ATOM 3532 C C . TYR B 1 104 ? 11.956 14.996 4.835 1.00 33.09 101 TYR B C 1
ATOM 3533 O O . TYR B 1 104 ? 12.841 14.257 4.388 1.00 31.83 101 TYR B O 1
ATOM 3542 N N . LEU B 1 105 ? 11.748 15.197 6.181 1.00 28.25 102 LEU B N 1
ATOM 3543 C CA . LEU B 1 105 ? 12.581 14.613 7.237 1.00 26.90 102 LEU B CA 1
ATOM 3544 C C . LEU B 1 105 ? 12.436 13.125 7.303 1.00 29.87 102 LEU B C 1
ATOM 3545 O O . LEU B 1 105 ? 13.453 12.467 7.419 1.00 27.98 102 LEU B O 1
ATOM 3550 N N . ARG B 1 106 ? 11.193 12.584 7.175 1.00 28.47 103 ARG B N 1
ATOM 3551 C CA . ARG B 1 106 ? 10.949 11.138 7.191 1.00 29.70 103 ARG B CA 1
ATOM 3552 C C . ARG B 1 106 ? 11.641 10.472 6.002 1.00 34.58 103 ARG B C 1
ATOM 3553 O O . ARG B 1 106 ? 12.099 9.316 6.109 1.00 33.85 103 ARG B O 1
ATOM 3561 N N . ASP B 1 107 ? 11.732 11.196 4.874 1.00 31.73 104 ASP B N 1
ATOM 3562 C CA . ASP B 1 107 ? 12.409 10.642 3.691 1.00 32.53 104 ASP B CA 1
ATOM 3563 C C . ASP B 1 107 ? 13.933 10.657 3.889 1.00 34.63 104 ASP B C 1
ATOM 3564 O O . ASP B 1 107 ? 14.597 9.668 3.592 1.00 35.52 104 ASP B O 1
ATOM 3569 N N . ILE B 1 108 ? 14.473 11.741 4.452 1.00 28.87 105 ILE B N 1
ATOM 3570 C CA . ILE B 1 108 ? 15.897 11.812 4.787 1.00 28.66 105 ILE B CA 1
ATOM 3571 C C . ILE B 1 108 ? 16.255 10.687 5.784 1.00 30.96 105 ILE B C 1
ATOM 3572 O O . ILE B 1 108 ? 17.201 9.933 5.551 1.00 30.06 105 ILE B O 1
ATOM 3577 N N . CYS B 1 109 ? 15.390 10.490 6.772 1.00 27.92 106 CYS B N 1
ATOM 3578 C CA . CYS B 1 109 ? 15.506 9.443 7.758 1.00 28.85 106 CYS B CA 1
ATOM 3579 C C . CYS B 1 109 ? 15.517 8.058 7.138 1.00 29.20 106 CYS B C 1
ATOM 3580 O O . CYS B 1 109 ? 16.361 7.260 7.502 1.00 27.76 106 CYS B O 1
ATOM 3583 N N . ASP B 1 110 ? 14.603 7.775 6.201 1.00 27.86 107 ASP B N 1
ATOM 3584 C CA . ASP B 1 110 ? 14.544 6.489 5.466 1.00 28.12 107 ASP B CA 1
ATOM 3585 C C . ASP B 1 110 ? 15.817 6.287 4.644 1.00 29.30 107 ASP B C 1
ATOM 3586 O O . ASP B 1 110 ? 16.372 5.187 4.636 1.00 29.76 107 ASP B O 1
ATOM 3591 N N . GLN B 1 111 ? 16.305 7.352 3.998 1.00 24.71 108 GLN B N 1
ATOM 3592 C CA . GLN B 1 111 ? 17.532 7.296 3.194 1.00 25.08 108 GLN B CA 1
ATOM 3593 C C . GLN B 1 111 ? 18.708 6.912 4.111 1.00 29.70 108 GLN B C 1
ATOM 3594 O O . GLN B 1 111 ? 19.516 6.044 3.763 1.00 28.65 108 GLN B O 1
ATOM 3600 N N . ALA B 1 112 ? 18.743 7.503 5.330 1.00 26.67 109 ALA B N 1
ATOM 3601 C CA . ALA B 1 112 ? 19.776 7.221 6.325 1.00 25.72 109 ALA B CA 1
ATOM 3602 C C . ALA B 1 112 ? 19.710 5.757 6.811 1.00 30.32 109 ALA B C 1
ATOM 3603 O O . ALA B 1 112 ? 20.745 5.106 6.913 1.00 30.56 109 ALA B O 1
ATOM 3605 N N . ILE B 1 113 ? 18.503 5.212 7.027 1.00 27.39 110 ILE B N 1
ATOM 3606 C CA . ILE B 1 113 ? 18.330 3.796 7.436 1.00 26.92 110 ILE B CA 1
ATOM 3607 C C . ILE B 1 113 ? 18.827 2.820 6.319 1.00 32.26 110 ILE B C 1
ATOM 3608 O O . ILE B 1 113 ? 19.383 1.748 6.618 1.00 30.52 110 ILE B O 1
ATOM 3613 N N . ARG B 1 114 ? 18.641 3.220 5.042 1.00 29.62 111 ARG B N 1
ATOM 3614 C CA . ARG B 1 114 ? 19.064 2.456 3.865 1.00 30.05 111 ARG B CA 1
ATOM 3615 C C . ARG B 1 114 ? 20.562 2.576 3.639 1.00 35.37 111 ARG B C 1
ATOM 3616 O O . ARG B 1 114 ? 21.118 1.749 2.939 1.00 36.13 111 ARG B O 1
ATOM 3624 N N . GLY B 1 115 ? 21.187 3.621 4.174 1.00 32.08 112 GLY B N 1
ATOM 3625 C CA . GLY B 1 115 ? 22.603 3.892 3.961 1.00 31.10 112 GLY B CA 1
ATOM 3626 C C . GLY B 1 115 ? 22.825 4.667 2.675 1.00 33.87 112 GLY B C 1
ATOM 3627 O O . GLY B 1 115 ? 23.935 4.655 2.122 1.00 33.67 112 GLY B O 1
ATOM 3628 N N . ALA B 1 116 ? 21.757 5.366 2.202 1.00 28.46 113 ALA B N 1
ATOM 3629 C CA . ALA B 1 116 ? 21.753 6.215 0.998 1.00 28.25 113 ALA B CA 1
ATOM 3630 C C . ALA B 1 116 ? 22.183 7.643 1.342 1.00 33.10 113 ALA B C 1
ATOM 3631 O O . ALA B 1 116 ? 22.648 8.378 0.475 1.00 33.15 113 ALA B O 1
ATOM 3633 N N . ALA B 1 117 ? 21.980 8.057 2.606 1.00 29.70 114 ALA B N 1
ATOM 3634 C CA . ALA B 1 117 ? 22.362 9.387 3.055 1.00 28.42 114 ALA B CA 1
ATOM 3635 C C . ALA B 1 117 ? 23.109 9.248 4.355 1.00 32.19 114 ALA B C 1
ATOM 3636 O O . ALA B 1 117 ? 22.663 8.514 5.215 1.00 31.94 114 ALA B O 1
ATOM 3638 N N . VAL B 1 118 ? 24.266 9.916 4.481 1.00 27.56 115 VAL B N 1
ATOM 3639 C CA . VAL B 1 118 ? 25.068 9.910 5.696 1.00 26.61 115 VAL B CA 1
ATOM 3640 C C . VAL B 1 118 ? 24.659 11.142 6.485 1.00 31.40 115 VAL B C 1
ATOM 3641 O O . VAL B 1 118 ? 24.693 12.231 5.951 1.00 32.47 115 VAL B O 1
ATOM 3645 N N . LEU B 1 119 ? 24.267 10.972 7.744 1.00 28.39 116 LEU B N 1
ATOM 3646 C CA . LEU B 1 119 ? 23.908 12.101 8.600 1.00 27.50 116 LEU B CA 1
ATOM 3647 C C . LEU B 1 119 ? 25.028 12.360 9.608 1.00 31.38 116 LEU B C 1
ATOM 3648 O O . LEU B 1 119 ? 25.752 11.448 9.999 1.00 29.19 116 LEU B O 1
ATOM 3653 N N . CYS B 1 120 ? 25.164 13.598 10.014 1.00 29.73 117 CYS B N 1
ATOM 3654 C CA . CYS B 1 120 ? 26.139 13.991 11.023 1.00 30.70 117 CYS B CA 1
ATOM 3655 C C . CYS B 1 120 ? 25.464 15.051 11.920 1.00 36.12 117 CYS B C 1
ATOM 3656 O O . CYS B 1 120 ? 24.340 15.469 11.628 1.00 34.35 117 CYS B O 1
ATOM 3659 N N . ILE B 1 121 ? 26.093 15.391 13.052 1.00 35.25 118 ILE B N 1
ATOM 3660 C CA . ILE B 1 121 ? 25.558 16.299 14.070 1.00 35.24 118 ILE B CA 1
ATOM 3661 C C . ILE B 1 121 ? 26.447 17.529 14.198 1.00 36.93 118 ILE B C 1
ATOM 3662 O O . ILE B 1 121 ? 27.657 17.395 14.418 1.00 35.16 118 ILE B O 1
ATOM 3667 N N . GLY B 1 122 ? 25.827 18.704 14.088 1.00 32.20 119 GLY B N 1
ATOM 3668 C CA . GLY B 1 122 ? 26.495 19.988 14.205 1.00 31.91 119 GLY B CA 1
ATOM 3669 C C . GLY B 1 122 ? 25.969 20.706 15.425 1.00 38.52 119 GLY B C 1
ATOM 3670 O O . GLY B 1 122 ? 25.061 21.538 15.305 1.00 40.09 119 GLY B O 1
ATOM 3671 N N . ALA B 1 123 ? 26.492 20.334 16.611 1.00 33.58 120 ALA B N 1
ATOM 3672 C CA . ALA B 1 123 ? 26.087 20.895 17.905 1.00 33.67 120 ALA B CA 1
ATOM 3673 C C . ALA B 1 123 ? 27.149 21.858 18.499 1.00 41.04 120 ALA B C 1
ATOM 3674 O O . ALA B 1 123 ? 26.846 23.034 18.708 1.00 41.07 120 ALA B O 1
ATOM 3676 N N . SER B 1 124 ? 28.395 21.366 18.694 1.00 38.69 121 SER B N 1
ATOM 3677 C CA . SER B 1 124 ? 29.549 22.085 19.266 1.00 39.07 121 SER B CA 1
ATOM 3678 C C . SER B 1 124 ? 30.039 23.298 18.475 1.00 41.74 121 SER B C 1
ATOM 3679 O O . SER B 1 124 ? 30.088 23.276 17.248 1.00 40.26 121 SER B O 1
ATOM 3682 N N . GLU B 1 125 ? 30.443 24.340 19.208 1.00 38.29 122 GLU B N 1
ATOM 3683 C CA . GLU B 1 125 ? 30.970 25.594 18.652 1.00 38.65 122 GLU B CA 1
ATOM 3684 C C . GLU B 1 125 ? 32.257 25.944 19.397 1.00 44.71 122 GLU B C 1
ATOM 3685 O O . GLU B 1 125 ? 32.515 25.375 20.457 1.00 44.09 122 GLU B O 1
ATOM 3691 N N . GLU B 1 126 ? 33.039 26.890 18.860 1.00 43.00 123 GLU B N 1
ATOM 3692 C CA . GLU B 1 126 ? 34.290 27.377 19.445 1.00 43.51 123 GLU B CA 1
ATOM 3693 C C . GLU B 1 126 ? 34.014 27.967 20.852 1.00 50.09 123 GLU B C 1
ATOM 3694 O O . GLU B 1 126 ? 34.729 27.648 21.802 1.00 47.64 123 GLU B O 1
ATOM 3700 N N . SER B 1 127 ? 32.939 28.758 20.987 1.00 50.61 124 SER B N 1
ATOM 3701 C CA . SER B 1 127 ? 32.563 29.360 22.271 1.00 52.57 124 SER B CA 1
ATOM 3702 C C . SER B 1 127 ? 31.882 28.318 23.160 1.00 60.02 124 SER B C 1
ATOM 3703 O O . SER B 1 127 ? 32.425 27.943 24.201 1.00 59.79 124 SER B O 1
ATOM 3706 N N . GLY B 1 128 ? 30.715 27.856 22.718 1.00 59.46 125 GLY B N 1
ATOM 3707 C CA . GLY B 1 128 ? 29.908 26.860 23.405 1.00 60.52 125 GLY B CA 1
ATOM 3708 C C . GLY B 1 128 ? 30.185 25.454 22.916 1.00 65.38 125 GLY B C 1
ATOM 3709 O O . GLY B 1 128 ? 29.552 24.991 21.958 1.00 65.84 125 GLY B O 1
ATOM 3710 N N . GLY B 1 129 ? 31.140 24.794 23.564 1.00 60.20 126 GLY B N 1
ATOM 3711 C CA . GLY B 1 129 ? 31.463 23.406 23.274 1.00 59.49 126 GLY B CA 1
ATOM 3712 C C . GLY B 1 129 ? 30.577 22.477 24.085 1.00 61.20 126 GLY B C 1
ATOM 3713 O O . GLY B 1 129 ? 29.779 21.727 23.514 1.00 61.80 126 GLY B O 1
ATOM 3714 N N . SER B 1 130 ? 30.703 22.540 25.434 1.00 53.85 127 SER B N 1
ATOM 3715 C CA . SER B 1 130 ? 29.939 21.741 26.395 1.00 52.18 127 SER B CA 1
ATOM 3716 C C . SER B 1 130 ? 28.552 22.313 26.705 1.00 55.59 127 SER B C 1
ATOM 3717 O O . SER B 1 130 ? 27.598 21.556 26.913 1.00 54.27 127 SER B O 1
ATOM 3720 N N . ASP B 1 131 ? 28.452 23.651 26.758 1.00 54.07 128 ASP B N 1
ATOM 3721 C CA . ASP B 1 131 ? 27.216 24.392 27.029 1.00 54.07 128 ASP B CA 1
ATOM 3722 C C . ASP B 1 131 ? 26.523 24.693 25.691 1.00 58.32 128 ASP B C 1
ATOM 3723 O O . ASP B 1 131 ? 26.936 25.603 24.971 1.00 57.33 128 ASP B O 1
ATOM 3728 N N . LEU B 1 132 ? 25.493 23.904 25.339 1.00 56.84 129 LEU B N 1
ATOM 3729 C CA . LEU B 1 132 ? 24.807 24.093 24.050 1.00 57.90 129 LEU B CA 1
ATOM 3730 C C . LEU B 1 132 ? 23.720 25.193 24.086 1.00 65.22 129 LEU B C 1
ATOM 3731 O O . LEU B 1 132 ? 23.227 25.602 23.025 1.00 66.40 129 LEU B O 1
ATOM 3736 N N . GLN B 1 133 ? 23.426 25.739 25.286 1.00 61.46 130 GLN B N 1
ATOM 3737 C CA . GLN B 1 133 ? 22.499 26.853 25.467 1.00 61.34 130 GLN B CA 1
ATOM 3738 C C . GLN B 1 133 ? 23.116 28.152 24.924 1.00 65.68 130 GLN B C 1
ATOM 3739 O O . GLN B 1 133 ? 22.378 29.037 24.493 1.00 64.42 130 GLN B O 1
ATOM 3745 N N . ILE B 1 134 ? 24.469 28.249 24.916 1.00 63.71 131 ILE B N 1
ATOM 3746 C CA . ILE B 1 134 ? 25.189 29.442 24.437 1.00 64.01 131 ILE B CA 1
ATOM 3747 C C . ILE B 1 134 ? 25.631 29.295 22.951 1.00 66.26 131 ILE B C 1
ATOM 3748 O O . ILE B 1 134 ? 26.696 29.816 22.553 1.00 66.21 131 ILE B O 1
ATOM 3753 N N . VAL B 1 135 ? 24.779 28.622 22.123 1.00 59.41 132 VAL B N 1
ATOM 3754 C CA . VAL B 1 135 ? 25.051 28.483 20.686 1.00 57.44 132 VAL B CA 1
ATOM 3755 C C . VAL B 1 135 ? 24.905 29.825 19.965 1.00 54.08 132 VAL B C 1
ATOM 3756 O O . VAL B 1 135 ? 23.899 30.519 20.127 1.00 52.69 132 VAL B O 1
ATOM 3760 N N . GLU B 1 136 ? 25.934 30.180 19.191 1.00 46.90 133 GLU B N 1
ATOM 3761 C CA . GLU B 1 136 ? 25.977 31.393 18.395 1.00 46.25 133 GLU B CA 1
ATOM 3762 C C . GLU B 1 136 ? 25.238 31.231 17.037 1.00 49.62 133 GLU B C 1
ATOM 3763 O O . GLU B 1 136 ? 24.830 32.239 16.438 1.00 48.50 133 GLU B O 1
ATOM 3769 N N . THR B 1 137 ? 25.083 29.966 16.558 1.00 45.35 134 THR B N 1
ATOM 3770 C CA . THR B 1 137 ? 24.409 29.630 15.304 1.00 44.70 134 THR B CA 1
ATOM 3771 C C . THR B 1 137 ? 22.969 30.068 15.441 1.00 47.45 134 THR B C 1
ATOM 3772 O O . THR B 1 137 ? 22.314 29.725 16.422 1.00 45.13 134 THR B O 1
ATOM 3776 N N . GLU B 1 138 ? 22.512 30.884 14.482 1.00 45.44 135 GLU B N 1
ATOM 3777 C CA . GLU B 1 138 ? 21.173 31.460 14.494 1.00 45.72 135 GLU B CA 1
ATOM 3778 C C . GLU B 1 138 ? 20.263 30.909 13.423 1.00 46.68 135 GLU B C 1
ATOM 3779 O O . GLU B 1 138 ? 20.702 30.590 12.330 1.00 43.89 135 GLU B O 1
ATOM 3785 N N . ILE B 1 139 ? 18.982 30.830 13.763 1.00 43.83 136 ILE B N 1
ATOM 3786 C CA . ILE B 1 139 ? 17.873 30.462 12.908 1.00 43.67 136 ILE B CA 1
ATOM 3787 C C . ILE B 1 139 ? 16.827 31.614 12.926 1.00 49.04 136 ILE B C 1
ATOM 3788 O O . ILE B 1 139 ? 16.447 32.121 13.992 1.00 47.82 136 ILE B O 1
ATOM 3793 N N . ARG B 1 140 ? 16.411 32.049 11.734 1.00 46.50 137 ARG B N 1
ATOM 3794 C CA . ARG B 1 140 ? 15.446 33.134 11.595 1.00 46.42 137 ARG B CA 1
ATOM 3795 C C . ARG B 1 140 ? 14.433 32.788 10.518 1.00 48.32 137 ARG B C 1
ATOM 3796 O O . ARG B 1 140 ? 14.826 32.388 9.418 1.00 46.97 137 ARG B O 1
ATOM 3804 N N . SER B 1 141 ? 13.137 32.955 10.839 1.00 43.42 138 SER B N 1
ATOM 3805 C CA . SER B 1 141 ? 12.035 32.745 9.909 1.00 42.66 138 SER B CA 1
ATOM 3806 C C . SER B 1 141 ? 12.182 33.739 8.768 1.00 45.85 138 SER B C 1
ATOM 3807 O O . SER B 1 141 ? 12.405 34.931 9.004 1.00 44.55 138 SER B O 1
ATOM 3810 N N . ARG B 1 142 ? 12.115 33.241 7.538 1.00 42.97 139 ARG B N 1
ATOM 3811 C CA . ARG B 1 142 ? 12.206 34.084 6.354 1.00 43.35 139 ARG B CA 1
ATOM 3812 C C . ARG B 1 142 ? 11.536 33.397 5.179 1.00 48.16 139 ARG B C 1
ATOM 3813 O O . ARG B 1 142 ? 11.859 32.238 4.883 1.00 48.59 139 ARG B O 1
ATOM 3821 N N . ASP B 1 143 ? 10.568 34.103 4.528 1.00 42.89 140 ASP B N 1
ATOM 3822 C CA . ASP B 1 143 ? 9.878 33.658 3.305 1.00 40.01 140 ASP B CA 1
ATOM 3823 C C . ASP B 1 143 ? 9.335 32.219 3.381 1.00 39.10 140 ASP B C 1
ATOM 3824 O O . ASP B 1 143 ? 9.533 31.409 2.463 1.00 38.47 140 ASP B O 1
ATOM 3829 N N . GLY B 1 144 ? 8.695 31.901 4.494 1.00 32.44 141 GLY B N 1
ATOM 3830 C CA . GLY B 1 144 ? 8.110 30.579 4.705 1.00 32.18 141 GLY B CA 1
ATOM 3831 C C . GLY B 1 144 ? 9.128 29.483 4.984 1.00 36.69 141 GLY B C 1
ATOM 3832 O O . GLY B 1 144 ? 8.785 28.300 4.998 1.00 34.33 141 GLY B O 1
ATOM 3833 N N . GLY B 1 145 ? 10.382 29.880 5.165 1.00 35.23 142 GLY B N 1
ATOM 3834 C CA . GLY B 1 145 ? 11.479 28.978 5.483 1.00 36.50 142 GLY B CA 1
ATOM 3835 C C . GLY B 1 145 ? 12.312 29.500 6.643 1.00 39.85 142 GLY B C 1
ATOM 3836 O O . GLY B 1 145 ? 11.794 30.216 7.511 1.00 39.00 142 GLY B O 1
ATOM 3837 N N . PHE B 1 146 ? 13.626 29.172 6.642 1.00 34.60 143 PHE B N 1
ATOM 3838 C CA . PHE B 1 146 ? 14.542 29.597 7.696 1.00 32.48 143 PHE B CA 1
ATOM 3839 C C . PHE B 1 146 ? 15.934 29.906 7.231 1.00 37.29 143 PHE B C 1
ATOM 3840 O O . PHE B 1 146 ? 16.544 29.085 6.558 1.00 36.35 143 PHE B O 1
ATOM 3848 N N . GLU B 1 147 ? 16.466 31.065 7.654 1.00 36.80 144 GLU B N 1
ATOM 3849 C CA . GLU B 1 147 ? 17.855 31.464 7.422 1.00 38.07 144 GLU B CA 1
ATOM 3850 C C . GLU B 1 147 ? 18.656 30.782 8.532 1.00 41.09 144 GLU B C 1
ATOM 3851 O O . GLU B 1 147 ? 18.191 30.721 9.677 1.00 39.78 144 GLU B O 1
ATOM 3857 N N . VAL B 1 148 ? 19.827 30.241 8.197 1.00 35.71 145 VAL B N 1
ATOM 3858 C CA . VAL B 1 148 ? 20.672 29.555 9.169 1.00 34.13 145 VAL B CA 1
ATOM 3859 C C . VAL B 1 148 ? 22.081 30.075 8.957 1.00 36.09 145 VAL B C 1
ATOM 3860 O O . VAL B 1 148 ? 22.620 29.942 7.860 1.00 33.59 145 VAL B O 1
ATOM 3864 N N . ARG B 1 149 ? 22.656 30.710 9.992 1.00 35.19 146 ARG B N 1
ATOM 3865 C CA . ARG B 1 149 ? 24.017 31.260 9.943 1.00 35.57 146 ARG B CA 1
ATOM 3866 C C . ARG B 1 149 ? 24.789 30.955 11.223 1.00 39.71 146 ARG B C 1
ATOM 3867 O O . ARG B 1 149 ? 24.294 31.190 12.321 1.00 38.25 146 ARG B O 1
ATOM 3875 N N . GLY B 1 150 ? 25.992 30.414 11.049 1.00 37.33 147 GLY B N 1
ATOM 3876 C CA . GLY B 1 150 ? 26.894 30.063 12.134 1.00 36.62 147 GLY B CA 1
ATOM 3877 C C . GLY B 1 150 ? 28.046 29.166 11.726 1.00 40.91 147 GLY B C 1
ATOM 3878 O O . GLY B 1 150 ? 28.161 28.753 10.562 1.00 40.04 147 GLY B O 1
ATOM 3879 N N . VAL B 1 151 ? 28.911 28.858 12.705 1.00 36.94 148 VAL B N 1
ATOM 3880 C CA . VAL B 1 151 ? 30.063 27.973 12.532 1.00 35.38 148 VAL B CA 1
ATOM 3881 C C . VAL B 1 151 ? 30.001 26.855 13.593 1.00 38.00 148 VAL B C 1
ATOM 3882 O O . VAL B 1 151 ? 29.733 27.113 14.775 1.00 37.44 148 VAL B O 1
ATOM 3886 N N . LYS B 1 152 ? 30.212 25.613 13.158 1.00 34.74 149 LYS B N 1
ATOM 3887 C CA . LYS B 1 152 ? 30.226 24.453 14.050 1.00 34.32 149 LYS B CA 1
ATOM 3888 C C . LYS B 1 152 ? 31.632 23.933 14.041 1.00 38.95 149 LYS B C 1
ATOM 3889 O O . LYS B 1 152 ? 32.205 23.806 12.969 1.00 38.76 149 LYS B O 1
ATOM 3895 N N . LYS B 1 153 ? 32.213 23.685 15.228 1.00 35.72 150 LYS B N 1
ATOM 3896 C CA . LYS B 1 153 ? 33.617 23.321 15.351 1.00 35.09 150 LYS B CA 1
ATOM 3897 C C . LYS B 1 153 ? 33.948 21.855 15.149 1.00 39.10 150 LYS B C 1
ATOM 3898 O O . LYS B 1 153 ? 34.927 21.559 14.457 1.00 39.43 150 LYS B O 1
ATOM 3904 N N . PHE B 1 154 ? 33.251 20.950 15.817 1.00 35.94 151 PHE B N 1
ATOM 3905 C CA . PHE B 1 154 ? 33.659 19.545 15.750 1.00 35.52 151 PHE B CA 1
ATOM 3906 C C . PHE B 1 154 ? 32.666 18.688 15.018 1.00 39.70 151 PHE B C 1
ATOM 3907 O O . PHE B 1 154 ? 31.986 17.880 15.634 1.00 40.78 151 PHE B O 1
ATOM 3915 N N . VAL B 1 155 ? 32.562 18.838 13.711 1.00 34.82 152 VAL B N 1
ATOM 3916 C CA . VAL B 1 155 ? 31.543 18.050 13.011 1.00 32.82 152 VAL B CA 1
ATOM 3917 C C . VAL B 1 155 ? 32.169 16.805 12.439 1.00 35.02 152 VAL B C 1
ATOM 3918 O O . VAL B 1 155 ? 32.818 16.866 11.404 1.00 35.05 152 VAL B O 1
ATOM 3922 N N . SER B 1 156 ? 32.013 15.682 13.145 1.00 30.85 153 SER B N 1
ATOM 3923 C CA . SER B 1 156 ? 32.549 14.412 12.685 1.00 30.89 153 SER B CA 1
ATOM 3924 C C . SER B 1 156 ? 31.654 13.901 11.550 1.00 35.56 153 SER B C 1
ATOM 3925 O O . SER B 1 156 ? 30.424 14.006 11.643 1.00 34.47 153 SER B O 1
ATOM 3928 N N . LEU B 1 157 ? 32.284 13.368 10.486 1.00 31.94 154 LEU B N 1
ATOM 3929 C CA . LEU B 1 157 ? 31.696 12.852 9.239 1.00 33.40 154 LEU B CA 1
ATOM 3930 C C . LEU B 1 157 ? 31.310 13.964 8.267 1.00 35.87 154 LEU B C 1
ATOM 3931 O O . LEU B 1 157 ? 30.883 13.651 7.167 1.00 35.56 154 LEU B O 1
ATOM 3936 N N . SER B 1 158 ? 31.462 15.250 8.650 1.00 32.92 155 SER B N 1
ATOM 3937 C CA . SER B 1 158 ? 31.109 16.371 7.770 1.00 33.35 155 SER B CA 1
ATOM 3938 C C . SER B 1 158 ? 31.721 16.277 6.331 1.00 3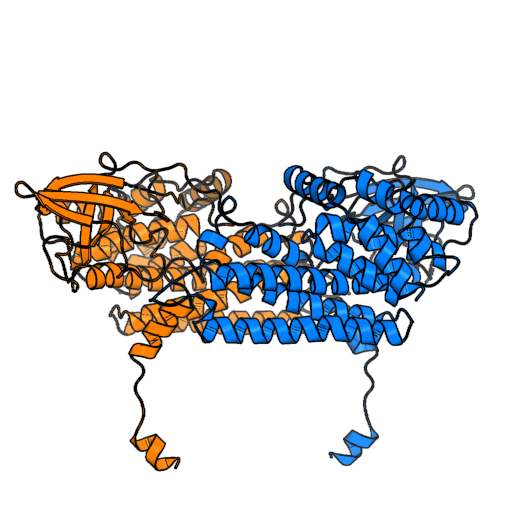7.27 155 SER B C 1
ATOM 3939 O O . SER B 1 158 ? 30.958 16.530 5.410 1.00 35.87 155 SER B O 1
ATOM 3942 N N . PRO B 1 159 ? 32.996 15.800 6.095 1.00 35.68 156 PRO B N 1
ATOM 3943 C CA . PRO B 1 159 ? 33.504 15.669 4.711 1.00 34.61 156 PRO B CA 1
ATOM 3944 C C . PRO B 1 159 ? 32.741 14.713 3.819 1.00 37.84 156 PRO B C 1
ATOM 3945 O O . PRO B 1 159 ? 32.833 14.859 2.610 1.00 37.26 156 PRO B O 1
ATOM 3949 N N . ILE B 1 160 ? 32.018 13.729 4.399 1.00 34.97 157 ILE B N 1
ATOM 3950 C CA . ILE B 1 160 ? 31.225 12.736 3.651 1.00 33.95 157 ILE B CA 1
ATOM 3951 C C . ILE B 1 160 ? 29.705 12.821 3.911 1.00 35.30 157 ILE B C 1
ATOM 3952 O O . ILE B 1 160 ? 28.947 12.091 3.264 1.00 37.15 157 ILE B O 1
ATOM 3957 N N . ALA B 1 161 ? 29.257 13.653 4.861 1.00 27.28 158 ALA B N 1
ATOM 3958 C CA . ALA B 1 161 ? 27.825 13.696 5.191 1.00 27.21 158 ALA B CA 1
ATOM 3959 C C . ALA B 1 161 ? 26.996 14.294 4.086 1.00 31.99 158 ALA B C 1
ATOM 3960 O O . ALA B 1 161 ? 27.522 15.045 3.291 1.00 31.35 158 ALA B O 1
ATOM 3962 N N . ASP B 1 162 ? 25.699 13.936 4.022 1.00 30.62 159 ASP B N 1
ATOM 3963 C CA . ASP B 1 162 ? 24.734 14.473 3.057 1.00 28.54 159 ASP B CA 1
ATOM 3964 C C . ASP B 1 162 ? 23.871 15.519 3.740 1.00 32.47 159 ASP B C 1
ATOM 3965 O O . ASP B 1 162 ? 23.479 16.509 3.094 1.00 31.16 159 ASP B O 1
ATOM 3970 N N . HIS B 1 163 ? 23.592 15.317 5.071 1.00 28.14 160 HIS B N 1
ATOM 3971 C CA . HIS B 1 163 ? 22.814 16.264 5.868 1.00 28.15 160 HIS B CA 1
ATOM 3972 C C . HIS B 1 163 ? 23.443 16.440 7.247 1.00 34.06 160 HIS B C 1
ATOM 3973 O O . HIS B 1 163 ? 24.034 15.500 7.780 1.00 34.77 160 HIS B O 1
ATOM 3980 N N . ILE B 1 164 ? 23.356 17.662 7.793 1.00 31.24 161 ILE B N 1
ATOM 3981 C CA . ILE B 1 164 ? 23.868 18.005 9.117 1.00 31.80 161 ILE B CA 1
ATOM 3982 C C . ILE B 1 164 ? 22.704 18.422 9.975 1.00 34.35 161 ILE B C 1
ATOM 3983 O O . ILE B 1 164 ? 21.898 19.247 9.516 1.00 31.64 161 ILE B O 1
ATOM 3988 N N . MET B 1 165 ? 22.581 17.811 11.189 1.00 31.41 162 MET B N 1
ATOM 3989 C CA . MET B 1 165 ? 21.561 18.141 12.200 1.00 30.50 162 MET B CA 1
ATOM 3990 C C . MET B 1 165 ? 22.175 19.304 12.963 1.00 35.40 162 MET B C 1
ATOM 3991 O O . MET B 1 165 ? 23.093 19.105 13.761 1.00 35.97 162 MET B O 1
ATOM 3996 N N . VAL B 1 166 ? 21.736 20.527 12.647 1.00 31.47 163 VAL B N 1
ATOM 3997 C CA . VAL B 1 166 ? 22.280 21.774 13.203 1.00 31.02 163 VAL B CA 1
ATOM 3998 C C . VAL B 1 166 ? 21.490 22.305 14.400 1.00 36.17 163 VAL B C 1
ATOM 3999 O O . VAL B 1 166 ? 20.290 22.606 14.294 1.00 35.82 163 VAL B O 1
ATOM 4003 N N . VAL B 1 167 ? 22.181 22.451 15.536 1.00 31.98 164 VAL B N 1
ATOM 4004 C CA . VAL B 1 167 ? 21.588 23.022 16.746 1.00 30.54 164 VAL B CA 1
ATOM 4005 C C . VAL B 1 167 ? 21.696 24.552 16.558 1.00 33.11 164 VAL B C 1
ATOM 4006 O O . VAL B 1 167 ? 22.778 25.078 16.258 1.00 31.28 164 VAL B O 1
ATOM 4010 N N . ALA B 1 168 ? 20.577 25.250 16.667 1.00 31.08 165 ALA B N 1
ATOM 4011 C CA . ALA B 1 168 ? 20.557 26.691 16.441 1.00 32.63 165 ALA B CA 1
ATOM 4012 C C . ALA B 1 168 ? 19.691 27.411 17.450 1.00 40.38 165 ALA B C 1
ATOM 4013 O O . ALA B 1 168 ? 18.770 26.824 18.057 1.00 39.84 165 ALA B O 1
ATOM 4015 N N . ARG B 1 169 ? 19.985 28.700 17.620 1.00 39.74 166 ARG B N 1
ATOM 4016 C CA . ARG B 1 169 ? 19.247 29.580 18.521 1.00 41.81 166 ARG B CA 1
ATOM 4017 C C . ARG B 1 169 ? 18.306 30.440 17.674 1.00 45.75 166 ARG B C 1
ATOM 4018 O O . ARG B 1 169 ? 18.762 31.095 16.733 1.00 44.67 166 ARG B O 1
ATOM 4026 N N . SER B 1 170 ? 16.999 30.393 17.975 1.00 44.11 167 SER B N 1
ATOM 4027 C CA . SER B 1 170 ? 15.981 31.162 17.253 1.00 46.04 167 SER B CA 1
ATOM 4028 C C . SER B 1 170 ? 15.961 32.627 17.678 1.00 55.65 167 SER B C 1
ATOM 4029 O O . SER B 1 170 ? 15.858 32.941 18.865 1.00 55.16 167 SER B O 1
ATOM 4032 N N . VAL B 1 171 ? 16.076 33.516 16.700 1.00 56.22 168 VAL B N 1
ATOM 4033 C CA . VAL B 1 171 ? 16.056 34.962 16.909 1.00 57.34 168 VAL B CA 1
ATOM 4034 C C . VAL B 1 171 ? 14.570 35.463 16.939 1.00 63.56 168 VAL B C 1
ATOM 4035 O O . VAL B 1 171 ? 14.284 36.493 17.559 1.00 64.73 168 VAL B O 1
ATOM 4039 N N . ASP B 1 172 ? 13.625 34.680 16.379 1.00 59.56 169 ASP B N 1
ATOM 4040 C CA . ASP B 1 172 ? 12.201 35.033 16.420 1.00 60.22 169 ASP B CA 1
ATOM 4041 C C . ASP B 1 172 ? 11.599 34.789 17.811 1.00 70.83 169 ASP B C 1
ATOM 4042 O O . ASP B 1 172 ? 10.572 35.381 18.151 1.00 70.76 169 ASP B O 1
ATOM 4047 N N . HIS B 1 173 ? 12.209 33.875 18.591 1.00 72.48 170 HIS B N 1
ATOM 4048 C CA . HIS B 1 173 ? 11.748 33.517 19.934 1.00 74.38 170 HIS B CA 1
ATOM 4049 C C . HIS B 1 173 ? 12.593 34.158 21.032 1.00 79.83 170 HIS B C 1
ATOM 4050 O O . HIS B 1 173 ? 13.718 34.592 20.768 1.00 79.54 170 HIS B O 1
ATOM 4057 N N . ASP B 1 174 ? 12.039 34.244 22.251 1.00 77.53 171 ASP B N 1
ATOM 4058 C CA . ASP B 1 174 ? 12.713 34.845 23.401 1.00 77.95 171 ASP B CA 1
ATOM 4059 C C . ASP B 1 174 ? 13.473 33.795 24.242 1.00 82.63 171 ASP B C 1
ATOM 4060 O O . ASP B 1 174 ? 12.895 32.749 24.554 1.00 81.46 171 ASP B O 1
ATOM 4065 N N . PRO B 1 175 ? 14.759 34.060 24.622 1.00 80.69 172 PRO B N 1
ATOM 4066 C CA . PRO B 1 175 ? 15.510 33.084 25.440 1.00 84.19 172 PRO B CA 1
ATOM 4067 C C . PRO B 1 175 ? 14.969 32.961 26.868 1.00 116.62 172 PRO B C 1
ATOM 4068 O O . PRO B 1 175 ? 15.007 31.882 27.458 1.00 78.18 172 PRO B O 1
ATOM 4072 N N . GLY B 1 180 ? 12.616 27.578 26.024 1.00 49.09 177 GLY B N 1
ATOM 4073 C CA . GLY B 1 180 ? 13.664 28.484 25.552 1.00 48.56 177 GLY B CA 1
ATOM 4074 C C . GLY B 1 180 ? 13.675 28.772 24.053 1.00 50.59 177 GLY B C 1
ATOM 4075 O O . GLY B 1 180 ? 12.635 28.761 23.392 1.00 48.16 177 GLY B O 1
ATOM 4076 N N . ASN B 1 181 ? 14.879 29.003 23.516 1.00 47.72 178 ASN B N 1
ATOM 4077 C CA . ASN B 1 181 ? 15.201 29.429 22.145 1.00 47.54 178 ASN B CA 1
ATOM 4078 C C . ASN B 1 181 ? 15.712 28.367 21.150 1.00 49.91 178 ASN B C 1
ATOM 4079 O O . ASN B 1 181 ? 15.662 28.592 19.934 1.00 50.43 178 ASN B O 1
ATOM 4084 N N . VAL B 1 182 ? 16.336 27.304 21.669 1.00 42.21 179 VAL B N 1
ATOM 4085 C CA . VAL B 1 182 ? 17.050 26.289 20.910 1.00 39.88 179 VAL B CA 1
ATOM 4086 C C . VAL B 1 182 ? 16.132 25.430 20.020 1.00 41.18 179 VAL B C 1
ATOM 4087 O O . VAL B 1 182 ? 15.100 24.900 20.460 1.00 39.33 179 VAL B O 1
ATOM 4091 N N . ALA B 1 183 ? 16.588 25.288 18.758 1.00 35.14 180 ALA B N 1
ATOM 4092 C CA . ALA B 1 183 ? 15.979 24.540 17.674 1.00 35.26 180 ALA B CA 1
ATOM 4093 C C . ALA B 1 183 ? 17.026 23.630 17.006 1.00 37.66 180 ALA B C 1
ATOM 4094 O O . ALA B 1 183 ? 18.253 23.839 17.140 1.00 33.28 180 ALA B O 1
ATOM 4096 N N . VAL B 1 184 ? 16.525 22.609 16.291 1.00 35.53 181 VAL B N 1
ATOM 4097 C CA . VAL B 1 184 ? 17.362 21.713 15.481 1.00 35.00 181 VAL B CA 1
ATOM 4098 C C . VAL B 1 184 ? 16.845 21.772 14.044 1.00 36.96 181 VAL B C 1
ATOM 4099 O O . VAL B 1 184 ? 15.644 21.650 13.831 1.00 37.43 181 VAL B O 1
ATOM 4103 N N . VAL B 1 185 ? 17.729 22.033 13.092 1.00 32.85 182 VAL B N 1
ATOM 4104 C CA . VAL B 1 185 ? 17.395 22.160 11.678 1.00 32.91 182 VAL B CA 1
ATOM 4105 C C . VAL B 1 185 ? 18.322 21.277 10.806 1.00 35.41 182 VAL B C 1
ATOM 4106 O O . VAL B 1 185 ? 19.537 21.239 11.044 1.00 34.06 182 VAL B O 1
ATOM 4110 N N . ALA B 1 186 ? 17.739 20.545 9.822 1.00 30.29 183 ALA B N 1
ATOM 4111 C CA . ALA B 1 186 ? 18.512 19.702 8.900 1.00 28.96 183 ALA B CA 1
ATOM 4112 C C . ALA B 1 186 ? 18.962 20.534 7.728 1.00 32.80 183 ALA B C 1
ATOM 4113 O O . ALA B 1 186 ? 18.147 21.214 7.104 1.00 32.24 183 ALA B O 1
ATOM 4115 N N . VAL B 1 187 ? 20.278 20.542 7.470 1.00 29.52 184 VAL B N 1
ATOM 4116 C CA . VAL B 1 187 ? 20.864 21.332 6.389 1.00 28.45 184 VAL B CA 1
ATOM 4117 C C . VAL B 1 187 ? 21.604 20.409 5.408 1.00 33.03 184 VAL B C 1
ATOM 4118 O O . VAL B 1 187 ? 22.471 19.645 5.851 1.00 30.60 184 VAL B O 1
ATOM 4122 N N . PRO B 1 188 ? 21.302 20.477 4.080 1.00 29.85 185 PRO B N 1
ATOM 4123 C CA . PRO B 1 188 ? 22.053 19.652 3.115 1.00 30.04 185 PRO B CA 1
ATOM 4124 C C . PRO B 1 188 ? 23.527 20.061 2.989 1.00 33.30 185 PRO B C 1
ATOM 4125 O O . PRO B 1 188 ? 23.870 21.239 3.133 1.00 33.67 185 PRO B O 1
ATOM 4129 N N . ALA B 1 189 ? 24.384 19.090 2.669 1.00 30.71 186 ALA B N 1
ATOM 4130 C CA . ALA B 1 189 ? 25.843 19.247 2.477 1.00 31.94 186 ALA B CA 1
ATOM 4131 C C . ALA B 1 189 ? 26.242 20.347 1.491 1.00 38.25 186 ALA B C 1
ATOM 4132 O O . ALA B 1 189 ? 27.230 21.066 1.713 1.00 40.77 186 ALA B O 1
ATOM 4134 N N . ALA B 1 190 ? 25.485 20.461 0.394 1.00 32.48 187 ALA B N 1
ATOM 4135 C CA . ALA B 1 190 ? 25.703 21.448 -0.671 1.00 30.61 187 ALA B CA 1
ATOM 4136 C C . ALA B 1 190 ? 25.480 22.869 -0.173 1.00 32.38 187 ALA B C 1
ATOM 4137 O O . ALA B 1 190 ? 25.965 23.805 -0.790 1.00 30.16 187 ALA B O 1
ATOM 4139 N N . GLN B 1 191 ? 24.731 23.027 0.937 1.00 32.57 188 GLN B N 1
ATOM 4140 C CA . GLN B 1 191 ? 24.399 24.336 1.507 1.00 33.11 188 GLN B CA 1
ATOM 4141 C C . GLN B 1 191 ? 25.322 24.761 2.673 1.00 36.62 188 GLN B C 1
ATOM 4142 O O . GLN B 1 191 ? 25.060 25.769 3.329 1.00 36.27 188 GLN B O 1
ATOM 4148 N N . VAL B 1 192 ? 26.426 24.010 2.896 1.00 33.21 189 VAL B N 1
ATOM 4149 C CA . VAL B 1 192 ? 27.424 24.284 3.945 1.00 32.20 189 VAL B CA 1
ATOM 4150 C C . VAL B 1 192 ? 28.812 24.273 3.377 1.00 35.96 189 VAL B C 1
ATOM 4151 O O . VAL B 1 192 ? 29.049 23.655 2.356 1.00 35.69 189 VAL B O 1
ATOM 4155 N N . SER B 1 193 ? 29.738 24.923 4.054 1.00 36.53 190 SER B N 1
ATOM 4156 C CA . SER B 1 193 ? 31.138 24.943 3.650 1.00 36.25 190 SER B CA 1
ATOM 4157 C C . SER B 1 193 ? 31.925 24.136 4.701 1.00 39.66 190 SER B C 1
ATOM 4158 O O . SER B 1 193 ? 32.060 24.552 5.847 1.00 38.98 190 SER B O 1
ATOM 4161 N N . VAL B 1 194 ? 32.375 22.941 4.316 1.00 36.32 191 VAL B N 1
ATOM 4162 C CA . VAL B 1 194 ? 33.129 22.066 5.217 1.00 34.50 191 VAL B CA 1
ATOM 4163 C C . VAL B 1 194 ? 34.594 22.453 5.103 1.00 39.13 191 VAL B C 1
ATOM 4164 O O . VAL B 1 194 ? 35.137 22.528 3.998 1.00 39.97 191 VAL B O 1
ATOM 4168 N N . GLN B 1 195 ? 35.218 22.729 6.249 1.00 34.76 192 GLN B N 1
ATOM 4169 C CA . GLN B 1 195 ? 36.624 23.117 6.329 1.00 33.72 192 GLN B CA 1
ATOM 4170 C C . GLN B 1 195 ? 37.545 21.914 6.191 1.00 38.55 192 GLN B C 1
ATOM 4171 O O . GLN B 1 195 ? 37.056 20.778 6.111 1.00 39.86 192 GLN B O 1
ATOM 4177 N N . THR B 1 196 ? 38.862 22.142 6.119 1.00 34.40 193 THR B N 1
ATOM 4178 C CA . THR B 1 196 ? 39.818 21.027 6.003 1.00 35.39 193 THR B CA 1
ATOM 4179 C C . THR B 1 196 ? 39.777 20.206 7.309 1.00 39.47 193 THR B C 1
ATOM 4180 O O . THR B 1 196 ? 39.795 20.806 8.385 1.00 38.52 193 THR B O 1
ATOM 4184 N N . PRO B 1 197 ? 39.683 18.855 7.252 1.00 37.08 194 PRO B N 1
ATOM 4185 C CA . PRO B 1 197 ? 39.653 18.080 8.515 1.00 36.20 194 PRO B CA 1
ATOM 4186 C C . PRO B 1 197 ? 40.872 18.326 9.409 1.00 38.65 194 PRO B C 1
ATOM 4187 O O . PRO B 1 197 ? 41.985 18.562 8.922 1.00 39.07 194 PRO B O 1
ATOM 4191 N N . TYR B 1 198 ? 40.639 18.300 10.723 1.00 33.10 195 TYR B N 1
ATOM 4192 C CA . TYR B 1 198 ? 41.681 18.477 11.744 1.00 31.08 195 TYR B CA 1
ATOM 4193 C C . TYR B 1 198 ? 42.603 17.263 11.804 1.00 35.61 195 TYR B C 1
ATOM 4194 O O . TYR B 1 198 ? 42.162 16.116 11.634 1.00 33.36 195 TYR B O 1
ATOM 4203 N N . ARG B 1 199 ? 43.888 17.525 12.092 1.00 33.87 196 ARG B N 1
ATOM 4204 C CA . ARG B 1 199 ? 44.865 16.495 12.438 1.00 33.99 196 ARG B CA 1
ATOM 4205 C C . ARG B 1 199 ? 44.562 16.324 13.939 1.00 35.99 196 ARG B C 1
ATOM 4206 O O . ARG B 1 199 ? 44.446 17.315 14.681 1.00 33.46 196 ARG B O 1
ATOM 4214 N N . LYS B 1 200 ? 44.312 15.097 14.350 1.00 33.28 197 LYS B N 1
ATOM 4215 C CA . LYS B 1 200 ? 43.901 14.810 15.725 1.00 32.70 197 LYS B CA 1
ATOM 4216 C C . LYS B 1 200 ? 44.860 13.884 16.423 1.00 34.71 197 LYS B C 1
ATOM 4217 O O . LYS B 1 200 ? 45.696 13.254 15.764 1.00 34.35 197 LYS B O 1
ATOM 4223 N N . VAL B 1 201 ? 44.738 13.792 17.767 1.00 28.38 198 VAL B N 1
ATOM 4224 C CA . VAL B 1 201 ? 45.620 12.969 18.598 1.00 26.53 198 VAL B CA 1
ATOM 4225 C C . VAL B 1 201 ? 45.428 11.479 18.263 1.00 31.24 198 VAL B C 1
ATOM 4226 O O . VAL B 1 201 ? 46.396 10.737 18.174 1.00 32.18 198 VAL B O 1
ATOM 4230 N N . GLY B 1 202 ? 44.190 11.087 18.025 1.00 26.52 199 GLY B N 1
ATOM 4231 C CA . GLY B 1 202 ? 43.841 9.727 17.649 1.00 25.72 199 GLY B CA 1
ATOM 4232 C C . GLY B 1 202 ? 42.550 9.764 16.878 1.00 31.03 199 GLY B C 1
ATOM 4233 O O . GLY B 1 202 ? 42.158 10.830 16.398 1.00 32.65 199 GLY B O 1
ATOM 4234 N N . ALA B 1 203 ? 41.861 8.618 16.780 1.00 28.63 200 ALA B N 1
ATOM 4235 C CA . ALA B 1 203 ? 40.612 8.476 16.010 1.00 29.88 200 ALA B CA 1
ATOM 4236 C C . ALA B 1 203 ? 40.789 9.038 14.552 1.00 33.80 200 ALA B C 1
ATOM 4237 O O . ALA B 1 203 ? 40.025 9.888 14.092 1.00 30.88 200 ALA B O 1
ATOM 4239 N N . GLY B 1 204 ? 41.874 8.586 13.889 1.00 33.27 201 GLY B N 1
ATOM 4240 C CA . GLY B 1 204 ? 42.250 8.955 12.516 1.00 32.91 201 GLY B CA 1
ATOM 4241 C C . GLY B 1 204 ? 41.091 8.945 11.524 1.00 36.24 201 GLY B C 1
ATOM 4242 O O . GLY B 1 204 ? 40.740 10.012 10.996 1.00 35.18 201 GLY B O 1
ATOM 4243 N N . PRO B 1 205 ? 40.390 7.791 11.330 1.00 32.59 202 PRO B N 1
ATOM 4244 C CA . PRO B 1 205 ? 39.240 7.785 10.386 1.00 32.78 202 PRO B CA 1
ATOM 4245 C C . PRO B 1 205 ? 37.991 8.588 10.821 1.00 37.00 202 PRO B C 1
ATOM 4246 O O . PRO B 1 205 ? 37.005 8.611 10.084 1.00 36.43 202 PRO B O 1
ATOM 4250 N N . LEU B 1 206 ? 38.010 9.256 11.985 1.00 33.70 203 LEU B N 1
ATOM 4251 C CA . LEU B 1 206 ? 36.857 10.071 12.387 1.00 33.23 203 LEU B CA 1
ATOM 4252 C C . LEU B 1 206 ? 37.077 11.469 11.807 1.00 38.83 203 LEU B C 1
ATOM 4253 O O . LEU B 1 206 ? 37.637 12.341 12.473 1.00 40.24 203 LEU B O 1
ATOM 4258 N N . ASP B 1 207 ? 36.739 11.643 10.528 1.00 35.08 204 ASP B N 1
ATOM 4259 C CA . ASP B 1 207 ? 36.927 12.882 9.773 1.00 35.65 204 ASP B CA 1
ATOM 4260 C C . ASP B 1 207 ? 36.149 13.989 10.440 1.00 38.86 204 ASP B C 1
ATOM 4261 O O . ASP B 1 207 ? 34.928 14.030 10.327 1.00 40.05 204 ASP B O 1
ATOM 4266 N N . THR B 1 208 ? 36.838 14.859 11.173 1.00 32.82 205 THR B N 1
ATOM 4267 C CA . THR B 1 208 ? 36.191 15.927 11.928 1.00 31.27 205 THR B CA 1
ATOM 4268 C C . THR B 1 208 ? 36.679 17.238 11.376 1.00 33.03 205 THR B C 1
ATOM 4269 O O . THR B 1 208 ? 37.886 17.417 11.170 1.00 30.67 205 THR B O 1
ATOM 4273 N N . ALA B 1 209 ? 35.743 18.171 11.149 1.00 30.85 206 ALA B N 1
ATOM 4274 C CA . ALA B 1 209 ? 36.070 19.490 10.587 1.00 31.22 206 ALA B CA 1
ATOM 4275 C C . ALA B 1 209 ? 35.086 20.551 11.055 1.00 35.37 206 ALA B C 1
ATOM 4276 O O . ALA B 1 209 ? 33.969 20.222 11.446 1.00 33.10 206 ALA B O 1
ATOM 4278 N N . ALA B 1 210 ? 35.474 21.833 10.932 1.00 35.01 207 ALA B N 1
ATOM 4279 C CA . ALA B 1 210 ? 34.563 22.946 11.208 1.00 36.37 207 ALA B CA 1
ATOM 4280 C C . ALA B 1 210 ? 33.613 23.047 10.005 1.00 42.82 207 ALA B C 1
ATOM 4281 O O . ALA B 1 210 ? 33.979 22.662 8.885 1.00 42.17 207 ALA B O 1
ATOM 4283 N N . VAL B 1 211 ? 32.396 23.543 10.239 1.00 41.46 208 VAL B N 1
ATOM 4284 C CA . VAL B 1 211 ? 31.380 23.707 9.198 1.00 41.45 208 VAL B CA 1
ATOM 4285 C C . VAL B 1 211 ? 30.806 25.119 9.237 1.00 46.58 208 VAL B C 1
ATOM 4286 O O . VAL B 1 211 ? 30.115 25.481 10.193 1.00 45.17 208 VAL B O 1
ATOM 4290 N N B CYS B 1 212 ? 31.084 25.904 8.180 1.00 44.94 209 CYS B N 1
ATOM 4291 C CA B CYS B 1 212 ? 30.569 27.262 8.047 1.00 46.25 209 CYS B CA 1
ATOM 4292 C C B CYS B 1 212 ? 29.235 27.204 7.312 1.00 43.40 209 CYS B C 1
ATOM 4293 O O B CYS B 1 212 ? 29.129 26.549 6.270 1.00 40.37 209 CYS B O 1
ATOM 4296 N N . ILE B 1 213 ? 28.202 27.816 7.920 1.00 38.40 210 ILE B N 1
ATOM 4297 C CA . ILE B 1 213 ? 26.814 27.859 7.452 1.00 37.74 210 ILE B CA 1
ATOM 4298 C C . ILE B 1 213 ? 26.315 29.320 7.347 1.00 42.37 210 ILE B C 1
ATOM 4299 O O . ILE B 1 213 ? 26.407 30.083 8.309 1.00 41.61 210 ILE B O 1
ATOM 4304 N N . ASP B 1 214 ? 25.757 29.677 6.176 1.00 38.80 211 ASP B N 1
ATOM 4305 C CA . ASP B 1 214 ? 25.106 30.955 5.847 1.00 38.22 211 ASP B CA 1
ATOM 4306 C C . ASP B 1 214 ? 24.180 30.595 4.689 1.00 40.54 211 ASP B C 1
ATOM 4307 O O . ASP B 1 214 ? 24.594 30.618 3.521 1.00 40.86 211 ASP B O 1
ATOM 4312 N N . THR B 1 215 ? 22.988 30.094 5.020 1.00 34.63 212 THR B N 1
ATOM 4313 C CA . THR B 1 215 ? 22.078 29.564 3.998 1.00 33.87 212 THR B CA 1
ATOM 4314 C C . THR B 1 215 ? 20.639 29.752 4.425 1.00 37.57 212 THR B C 1
ATOM 4315 O O . THR B 1 215 ? 20.384 30.350 5.458 1.00 35.93 212 THR B O 1
ATOM 4319 N N . TRP B 1 216 ? 19.703 29.264 3.597 1.00 34.78 213 TRP B N 1
ATOM 4320 C CA . TRP B 1 216 ? 18.272 29.294 3.834 1.00 34.00 213 TRP B CA 1
ATOM 4321 C C . TRP B 1 216 ? 17.775 27.884 3.561 1.00 34.25 213 TRP B C 1
ATOM 4322 O O . TRP B 1 216 ? 18.258 27.215 2.648 1.00 33.63 213 TRP B O 1
ATOM 4333 N N . VAL B 1 217 ? 16.807 27.436 4.332 1.00 29.14 214 VAL B N 1
ATOM 4334 C CA . VAL B 1 217 ? 16.235 26.097 4.159 1.00 28.95 214 VAL B CA 1
ATOM 4335 C C . VAL B 1 217 ? 14.697 26.171 4.209 1.00 34.23 214 VAL B C 1
ATOM 4336 O O . VAL B 1 217 ? 14.154 27.004 4.943 1.00 34.17 214 VAL B O 1
ATOM 4340 N N . PRO B 1 218 ? 13.968 25.266 3.527 1.00 31.21 215 PRO B N 1
ATOM 4341 C CA . PRO B 1 218 ? 12.499 25.257 3.662 1.00 30.10 215 PRO B CA 1
ATOM 4342 C C . PRO B 1 218 ? 12.060 24.989 5.097 1.00 37.58 215 PRO B C 1
ATOM 4343 O O . PRO B 1 218 ? 12.830 24.453 5.895 1.00 37.59 215 PRO B O 1
ATOM 4347 N N . ALA B 1 219 ? 10.791 25.329 5.410 1.00 35.50 216 ALA B N 1
ATOM 4348 C CA . ALA B 1 219 ? 10.174 25.115 6.718 1.00 34.69 216 ALA B CA 1
ATOM 4349 C C . ALA B 1 219 ? 10.187 23.643 7.143 1.00 37.40 216 ALA B C 1
ATOM 4350 O O . ALA B 1 219 ? 10.184 23.355 8.345 1.00 36.32 216 ALA B O 1
ATOM 4352 N N . ASP B 1 220 ? 10.165 22.724 6.168 1.00 33.68 217 ASP B N 1
ATOM 4353 C CA . ASP B 1 220 ? 10.076 21.278 6.405 1.00 34.14 217 ASP B CA 1
ATOM 4354 C C . ASP B 1 220 ? 11.415 20.655 6.859 1.00 34.26 217 ASP B C 1
ATOM 4355 O O . ASP B 1 220 ? 11.439 19.490 7.261 1.00 32.47 217 ASP B O 1
ATOM 4360 N N . ALA B 1 221 ? 12.506 21.447 6.809 1.00 28.27 218 ALA B N 1
ATOM 4361 C CA . ALA B 1 221 ? 13.829 21.060 7.256 1.00 28.19 218 ALA B CA 1
ATOM 4362 C C . ALA B 1 221 ? 13.953 21.261 8.803 1.00 35.31 218 ALA B C 1
ATOM 4363 O O . ALA B 1 221 ? 14.991 20.944 9.396 1.00 34.28 218 ALA B O 1
ATOM 4365 N N . LEU B 1 222 ? 12.893 21.801 9.444 1.00 33.15 219 LEU B N 1
ATOM 4366 C CA . LEU B 1 222 ? 12.901 22.040 10.878 1.00 32.72 219 LEU B CA 1
ATOM 4367 C C . LEU B 1 222 ? 12.697 20.744 11.643 1.00 35.21 219 LEU B C 1
ATOM 4368 O O . LEU B 1 222 ? 11.596 20.185 11.654 1.00 36.77 219 LEU B O 1
ATOM 4373 N N . VAL B 1 223 ? 13.761 20.256 12.272 1.00 29.12 220 VAL B N 1
ATOM 4374 C CA . VAL B 1 223 ? 13.670 19.014 13.043 1.00 28.26 220 VAL B CA 1
ATOM 4375 C C . VAL B 1 223 ? 12.958 19.233 14.377 1.00 30.96 220 VAL B C 1
ATOM 4376 O O . VAL B 1 223 ? 12.080 18.437 14.765 1.00 29.84 220 VAL B O 1
ATOM 4380 N N . ALA B 1 224 ? 13.325 20.321 15.064 1.00 27.14 221 ALA B N 1
ATOM 4381 C CA . ALA B 1 224 ? 12.773 20.613 16.382 1.00 27.34 221 ALA B CA 1
ATOM 4382 C C . ALA B 1 224 ? 12.655 22.102 16.548 1.00 33.08 221 ALA B C 1
ATOM 4383 O O . ALA B 1 224 ? 13.648 22.818 16.457 1.00 33.82 221 ALA B O 1
ATOM 4385 N N . ARG B 1 225 ? 11.431 22.579 16.725 1.00 32.58 222 ARG B N 1
ATOM 4386 C CA . ARG B 1 225 ? 11.113 24.004 16.868 1.00 33.96 222 ARG B CA 1
ATOM 4387 C C . ARG B 1 225 ? 11.750 24.598 18.127 1.00 39.12 222 ARG B C 1
ATOM 4388 O O . ARG B 1 225 ? 12.058 23.854 19.071 1.00 38.21 222 ARG B O 1
ATOM 4396 N N . ALA B 1 226 ? 11.927 25.939 18.125 1.00 36.46 223 ALA B N 1
ATOM 4397 C CA . ALA B 1 226 ? 12.505 26.749 19.201 1.00 36.44 223 ALA B CA 1
ATOM 4398 C C . ALA B 1 226 ? 11.904 26.344 20.543 1.00 39.04 223 ALA B C 1
ATOM 4399 O O . ALA B 1 226 ? 10.688 26.222 20.650 1.00 38.19 223 ALA B O 1
ATOM 4401 N N . GLY B 1 227 ? 12.763 25.994 21.498 1.00 37.03 224 GLY B N 1
ATOM 4402 C CA . GLY B 1 227 ? 12.324 25.523 22.806 1.00 37.11 224 GLY B CA 1
ATOM 4403 C C . GLY B 1 227 ? 12.160 24.013 22.922 1.00 42.85 224 GLY B C 1
ATOM 4404 O O . GLY B 1 227 ? 11.732 23.542 23.977 1.00 42.04 224 GLY B O 1
ATOM 4405 N N . THR B 1 228 ? 12.468 23.232 21.845 1.00 39.58 225 THR B N 1
ATOM 4406 C CA . THR B 1 228 ? 12.468 21.745 21.868 1.00 38.61 225 THR B CA 1
ATOM 4407 C C . THR B 1 228 ? 13.824 21.175 21.348 1.00 38.81 225 THR B C 1
ATOM 4408 O O . THR B 1 228 ? 14.069 19.969 21.446 1.00 37.94 225 THR B O 1
ATOM 4412 N N . GLY B 1 229 ? 14.679 22.067 20.847 1.00 32.73 226 GLY B N 1
ATOM 4413 C CA . GLY B 1 229 ? 16.000 21.765 20.308 1.00 33.19 226 GLY B CA 1
ATOM 4414 C C . GLY B 1 229 ? 16.938 21.032 21.247 1.00 37.56 226 GLY B C 1
ATOM 4415 O O . GLY B 1 229 ? 17.568 20.047 20.825 1.00 37.86 226 GLY B O 1
ATOM 4416 N N . LEU B 1 230 ? 17.007 21.466 22.538 1.00 32.31 227 LEU B N 1
ATOM 4417 C CA . LEU B 1 230 ? 17.851 20.808 23.547 1.00 31.61 227 LEU B CA 1
ATOM 4418 C C . LEU B 1 230 ? 17.354 19.431 23.872 1.00 32.15 227 LEU B C 1
ATOM 4419 O O . LEU B 1 230 ? 18.153 18.518 23.968 1.00 32.94 227 LEU B O 1
ATOM 4424 N N . ALA B 1 231 ? 16.052 19.241 23.933 1.00 27.01 228 ALA B N 1
ATOM 4425 C CA . ALA B 1 231 ? 15.515 17.910 24.146 1.00 28.08 228 ALA B CA 1
ATOM 4426 C C . ALA B 1 231 ? 15.893 16.966 22.967 1.00 34.59 228 ALA B C 1
ATOM 4427 O O . ALA B 1 231 ? 16.261 15.810 23.213 1.00 34.08 228 ALA B O 1
ATOM 4429 N N . ALA B 1 232 ? 15.855 17.486 21.706 1.00 32.27 229 ALA B N 1
ATOM 4430 C CA . ALA B 1 232 ? 16.186 16.721 20.489 1.00 31.82 229 ALA B CA 1
ATOM 4431 C C . ALA B 1 232 ? 17.646 16.339 20.450 1.00 33.85 229 ALA B C 1
ATOM 4432 O O . ALA B 1 232 ? 17.962 15.166 20.263 1.00 34.08 229 ALA B O 1
ATOM 4434 N N . ILE B 1 233 ? 18.536 17.288 20.708 1.00 30.87 230 ILE B N 1
ATOM 4435 C CA . ILE B 1 233 ? 19.965 16.984 20.726 1.00 30.35 230 ILE B CA 1
ATOM 4436 C C . ILE B 1 233 ? 20.338 16.077 21.929 1.00 33.39 230 ILE B C 1
ATOM 4437 O O . ILE B 1 233 ? 21.137 15.166 21.743 1.00 34.60 230 ILE B O 1
ATOM 4442 N N . SER B 1 234 ? 19.705 16.250 23.106 1.00 28.16 231 SER B N 1
ATOM 4443 C CA . SER B 1 234 ? 19.964 15.418 24.294 1.00 27.50 231 SER B CA 1
ATOM 4444 C C . SER B 1 234 ? 19.576 13.983 24.014 1.00 30.83 231 SER B C 1
ATOM 4445 O O . SER B 1 234 ? 20.277 13.061 24.456 1.00 32.19 231 SER B O 1
ATOM 4448 N N . TRP B 1 235 ? 18.472 13.794 23.280 1.00 25.88 232 TRP B N 1
ATOM 4449 C CA . TRP B 1 235 ? 17.990 12.474 22.867 1.00 26.89 232 TRP B CA 1
ATOM 4450 C C . TRP B 1 235 ? 19.034 11.718 21.996 1.00 30.76 232 TRP B C 1
ATOM 4451 O O . TRP B 1 235 ? 19.319 10.549 22.245 1.00 31.18 232 TRP B O 1
ATOM 4462 N N . GLY B 1 236 ? 19.596 12.414 21.013 1.00 27.90 233 GLY B N 1
ATOM 4463 C CA . GLY B 1 236 ? 20.626 11.898 20.117 1.00 27.71 233 GLY B CA 1
ATOM 4464 C C . GLY B 1 236 ? 21.910 11.609 20.863 1.00 30.61 233 GLY B C 1
ATOM 4465 O O . GLY B 1 236 ? 22.519 10.544 20.673 1.00 27.45 233 GLY B O 1
ATOM 4466 N N . LEU B 1 237 ? 22.293 12.541 21.774 1.00 28.78 234 LEU B N 1
ATOM 4467 C CA . LEU B 1 237 ? 23.479 12.374 22.638 1.00 28.72 234 LEU B CA 1
ATOM 4468 C C . LEU B 1 237 ? 23.323 11.202 23.612 1.00 29.52 234 LEU B C 1
ATOM 4469 O O . LEU B 1 237 ? 24.266 10.457 23.767 1.00 29.66 234 LEU B O 1
ATOM 4474 N N . ALA B 1 238 ? 22.112 10.969 24.180 1.00 24.89 235 ALA B N 1
ATOM 4475 C CA . ALA B 1 238 ? 21.845 9.828 25.063 1.00 22.96 235 ALA B CA 1
ATOM 4476 C C . ALA B 1 238 ? 22.037 8.544 24.279 1.00 26.94 235 ALA B C 1
ATOM 4477 O O . ALA B 1 238 ? 22.632 7.614 24.791 1.00 28.34 235 ALA B O 1
ATOM 4479 N N . HIS B 1 239 ? 21.527 8.496 23.037 1.00 22.65 236 HIS B N 1
ATOM 4480 C CA . HIS B 1 239 ? 21.633 7.352 22.121 1.00 22.77 236 HIS B CA 1
ATOM 4481 C C . HIS B 1 239 ? 23.114 7.090 21.823 1.00 24.59 236 HIS B C 1
ATOM 4482 O O . HIS B 1 239 ? 23.577 5.960 21.929 1.00 25.23 236 HIS B O 1
ATOM 4489 N N . GLU B 1 240 ? 23.863 8.151 21.562 1.00 21.48 237 GLU B N 1
ATOM 4490 C CA . GLU B 1 240 ? 25.298 8.132 21.290 1.00 21.96 237 GLU B CA 1
ATOM 4491 C C . GLU B 1 240 ? 26.120 7.658 22.462 1.00 26.98 237 GLU B C 1
ATOM 4492 O O . GLU B 1 240 ? 26.970 6.798 22.283 1.00 28.79 237 GLU B O 1
ATOM 4498 N N . ARG B 1 241 ? 25.852 8.195 23.659 1.00 23.73 238 ARG B N 1
ATOM 4499 C CA . ARG B 1 241 ? 26.523 7.832 24.914 1.00 22.83 238 ARG B CA 1
ATOM 4500 C C . ARG B 1 241 ? 26.362 6.348 25.248 1.00 25.13 238 ARG B C 1
ATOM 4501 O O . ARG B 1 241 ? 27.336 5.736 25.619 1.00 23.32 238 ARG B O 1
ATOM 4509 N N . MET B 1 242 ? 25.156 5.759 25.066 1.00 23.52 239 MET B N 1
ATOM 4510 C CA . MET B 1 242 ? 24.910 4.322 25.292 1.00 24.14 239 MET B CA 1
ATOM 4511 C C . MET B 1 242 ? 25.775 3.486 24.370 1.00 27.16 239 MET B C 1
ATOM 4512 O O . MET B 1 242 ? 26.334 2.474 24.792 1.00 27.51 239 MET B O 1
ATOM 4517 N N . SER B 1 243 ? 25.905 3.931 23.113 1.00 24.78 240 SER B N 1
ATOM 4518 C CA . SER B 1 243 ? 26.705 3.246 22.084 1.00 23.92 240 SER B CA 1
ATOM 4519 C C . SER B 1 243 ? 28.198 3.350 22.435 1.00 26.03 240 SER B C 1
ATOM 4520 O O . SER B 1 243 ? 28.865 2.332 22.449 1.00 27.03 240 SER B O 1
ATOM 4523 N N . ILE B 1 244 ? 28.705 4.550 22.764 1.00 22.42 241 ILE B N 1
ATOM 4524 C CA . ILE B 1 244 ? 30.102 4.733 23.229 1.00 21.73 241 ILE B CA 1
ATOM 4525 C C . ILE B 1 244 ? 30.431 3.776 24.368 1.00 25.78 241 ILE B C 1
ATOM 4526 O O . ILE B 1 244 ? 31.410 3.040 24.273 1.00 27.08 241 ILE B O 1
ATOM 4531 N N . ALA B 1 245 ? 29.551 3.662 25.365 1.00 22.68 242 ALA B N 1
ATOM 4532 C CA . ALA B 1 245 ? 29.797 2.727 26.476 1.00 20.91 242 ALA B CA 1
ATOM 4533 C C . ALA B 1 245 ? 29.935 1.264 25.996 1.00 24.40 242 ALA B C 1
ATOM 4534 O O . ALA B 1 245 ? 30.791 0.548 26.485 1.00 23.36 242 ALA B O 1
ATOM 4536 N N . GLY B 1 246 ? 29.086 0.836 25.054 1.00 22.13 243 GLY B N 1
ATOM 4537 C CA . GLY B 1 246 ? 29.128 -0.524 24.526 1.00 22.11 243 GLY B CA 1
ATOM 4538 C C . GLY B 1 246 ? 30.376 -0.730 23.695 1.00 28.10 243 GLY B C 1
ATOM 4539 O O . GLY B 1 246 ? 30.996 -1.797 23.753 1.00 29.99 243 GLY B O 1
ATOM 4540 N N . GLN B 1 247 ? 30.786 0.306 22.954 1.00 24.00 244 GLN B N 1
ATOM 4541 C CA . GLN B 1 247 ? 32.006 0.242 22.125 1.00 24.76 244 GLN B CA 1
ATOM 4542 C C . GLN B 1 247 ? 33.249 0.111 23.011 1.00 29.79 244 GLN B C 1
ATOM 4543 O O . GLN B 1 247 ? 34.125 -0.707 22.713 1.00 30.47 244 GLN B O 1
ATOM 4549 N N . ILE B 1 248 ? 33.268 0.849 24.148 1.00 25.32 245 ILE B N 1
ATOM 4550 C CA . ILE B 1 248 ? 34.345 0.788 25.139 1.00 24.13 245 ILE B CA 1
ATOM 4551 C C . ILE B 1 248 ? 34.417 -0.608 25.759 1.00 27.70 245 ILE B C 1
ATOM 4552 O O . ILE B 1 248 ? 35.497 -1.195 25.780 1.00 26.40 245 ILE B O 1
ATOM 4557 N N . ALA B 1 249 ? 33.263 -1.154 26.227 1.00 24.09 246 ALA B N 1
ATOM 4558 C CA . ALA B 1 249 ? 33.201 -2.491 26.817 1.00 23.66 246 ALA B CA 1
ATOM 4559 C C . ALA B 1 249 ? 33.789 -3.526 25.860 1.00 29.66 246 ALA B C 1
ATOM 4560 O O . ALA B 1 249 ? 34.621 -4.357 26.278 1.00 29.08 246 ALA B O 1
ATOM 4562 N N . ALA B 1 250 ? 33.388 -3.457 24.561 1.00 27.30 247 ALA B N 1
ATOM 4563 C CA . ALA B 1 250 ? 33.873 -4.442 23.578 1.00 26.54 247 ALA B CA 1
ATOM 4564 C C . ALA B 1 250 ? 35.347 -4.249 23.229 1.00 29.17 247 ALA B C 1
ATOM 4565 O O . ALA B 1 250 ? 36.093 -5.227 23.176 1.00 28.08 247 ALA B O 1
ATOM 4567 N N . SER B 1 251 ? 35.766 -2.991 23.013 1.00 26.32 248 SER B N 1
ATOM 4568 C CA . SER B 1 251 ? 37.172 -2.717 22.684 1.00 27.67 248 SER B CA 1
ATOM 4569 C C . SER B 1 251 ? 38.121 -3.065 23.813 1.00 30.61 248 SER B C 1
ATOM 4570 O O . SER B 1 251 ? 39.200 -3.582 23.522 1.00 30.87 248 SER B O 1
ATOM 4573 N N . CYS B 1 252 ? 37.709 -2.829 25.088 1.00 27.14 249 CYS B N 1
ATOM 4574 C CA . CYS B 1 252 ? 38.488 -3.167 26.286 1.00 27.78 249 CYS B CA 1
ATOM 4575 C C . CYS B 1 252 ? 38.643 -4.653 26.386 1.00 31.31 249 CYS B C 1
ATOM 4576 O O . CYS B 1 252 ? 39.736 -5.107 26.716 1.00 31.32 249 CYS B O 1
ATOM 4579 N N . GLN B 1 253 ? 37.545 -5.418 26.150 1.00 28.58 250 GLN B N 1
ATOM 4580 C CA . GLN B 1 253 ? 37.605 -6.880 26.149 1.00 28.94 250 GLN B CA 1
ATOM 4581 C C . GLN B 1 253 ? 38.607 -7.391 25.079 1.00 32.32 250 GLN B C 1
ATOM 4582 O O . GLN B 1 253 ? 39.420 -8.256 25.381 1.00 32.20 250 GLN B O 1
ATOM 4588 N N . ARG B 1 254 ? 38.576 -6.813 23.879 1.00 28.57 251 ARG B N 1
ATOM 4589 C CA . ARG B 1 254 ? 39.505 -7.171 22.826 1.00 30.25 251 ARG B CA 1
ATOM 4590 C C . ARG B 1 254 ? 40.958 -6.902 23.267 1.00 34.99 251 ARG B C 1
ATOM 4591 O O . ARG B 1 254 ? 41.783 -7.789 23.118 1.00 33.77 251 ARG B O 1
ATOM 4599 N N . ALA B 1 255 ? 41.247 -5.702 23.828 1.00 31.76 252 ALA B N 1
ATOM 4600 C CA . ALA B 1 255 ? 42.564 -5.335 24.343 1.00 31.13 252 ALA B CA 1
ATOM 4601 C C . ALA B 1 255 ? 43.038 -6.286 25.452 1.00 32.26 252 ALA B C 1
ATOM 4602 O O . ALA B 1 255 ? 44.195 -6.698 25.417 1.00 30.85 252 ALA B O 1
ATOM 4604 N N . ILE B 1 256 ? 42.148 -6.669 26.395 1.00 28.30 253 ILE B N 1
ATOM 4605 C CA . ILE B 1 256 ? 42.489 -7.586 27.499 1.00 27.80 253 ILE B CA 1
ATOM 4606 C C . ILE B 1 256 ? 42.916 -8.977 26.945 1.00 34.08 253 ILE B C 1
ATOM 4607 O O . ILE B 1 256 ? 43.937 -9.544 27.367 1.00 33.43 253 ILE B O 1
ATOM 4612 N N . GLY B 1 257 ? 42.158 -9.465 25.959 1.00 31.41 254 GLY B N 1
ATOM 4613 C CA . GLY B 1 257 ? 42.406 -10.737 25.294 1.00 30.87 254 GLY B CA 1
ATOM 4614 C C . GLY B 1 257 ? 43.731 -10.802 24.565 1.00 35.72 254 GLY B C 1
ATOM 4615 O O . GLY B 1 257 ? 44.448 -11.808 24.697 1.00 35.61 254 GLY B O 1
ATOM 4616 N N . ILE B 1 258 ? 44.071 -9.717 23.799 1.00 31.97 255 ILE B N 1
ATOM 4617 C CA . ILE B 1 258 ? 45.358 -9.565 23.066 1.00 32.59 255 ILE B CA 1
ATOM 4618 C C . ILE B 1 258 ? 46.515 -9.497 24.108 1.00 34.36 255 ILE B C 1
ATOM 4619 O O . ILE B 1 258 ? 47.514 -10.190 23.961 1.00 33.60 255 ILE B O 1
ATOM 4624 N N . THR B 1 259 ? 46.348 -8.663 25.164 1.00 30.80 256 THR B N 1
ATOM 4625 C CA . THR B 1 259 ? 47.348 -8.446 26.217 1.00 31.15 256 THR B CA 1
ATOM 4626 C C . THR B 1 259 ? 47.632 -9.740 26.956 1.00 36.12 256 THR B C 1
ATOM 4627 O O . THR B 1 259 ? 48.786 -10.011 27.251 1.00 37.00 256 THR B O 1
ATOM 4631 N N . LEU B 1 260 ? 46.599 -10.545 27.226 1.00 33.84 257 LEU B N 1
ATOM 4632 C CA . LEU B 1 260 ? 46.748 -11.853 27.860 1.00 34.80 257 LEU B CA 1
ATOM 4633 C C . LEU B 1 260 ? 47.547 -12.813 26.967 1.00 38.51 257 LEU B C 1
ATOM 4634 O O . LEU B 1 260 ? 48.391 -13.534 27.485 1.00 39.19 257 LEU B O 1
ATOM 4639 N N . ALA B 1 261 ? 47.331 -12.784 25.638 1.00 35.01 258 ALA B N 1
ATOM 4640 C CA . ALA B 1 261 ? 48.101 -13.615 24.702 1.00 35.49 258 ALA B CA 1
ATOM 4641 C C . ALA B 1 261 ? 49.596 -13.230 24.762 1.00 40.30 258 ALA B C 1
ATOM 4642 O O . ALA B 1 261 ? 50.463 -14.110 24.839 1.00 40.26 258 ALA B O 1
ATOM 4644 N N . ARG B 1 262 ? 49.879 -11.920 24.774 1.00 35.81 259 ARG B N 1
ATOM 4645 C CA . ARG B 1 262 ? 51.231 -11.397 24.921 1.00 35.70 259 ARG B CA 1
ATOM 4646 C C . ARG B 1 262 ? 51.841 -11.867 26.260 1.00 39.23 259 ARG B C 1
ATOM 4647 O O . ARG B 1 262 ? 52.988 -12.315 26.292 1.00 40.35 259 ARG B O 1
ATOM 4655 N N . MET B 1 263 ? 51.060 -11.793 27.345 1.00 33.31 260 MET B N 1
ATOM 4656 C CA . MET B 1 263 ? 51.501 -12.142 28.691 1.00 32.29 260 MET B CA 1
ATOM 4657 C C . MET B 1 263 ? 51.816 -13.599 28.834 1.00 39.31 260 MET B C 1
ATOM 4658 O O . MET B 1 263 ? 52.667 -13.977 29.653 1.00 38.67 260 MET B O 1
ATOM 4663 N N . MET B 1 264 ? 51.096 -14.436 28.075 1.00 38.24 261 MET B N 1
ATOM 4664 C CA . MET B 1 264 ? 51.300 -15.876 28.173 1.00 38.74 261 MET B CA 1
ATOM 4665 C C . MET B 1 264 ? 52.431 -16.371 27.266 1.00 43.76 261 MET B C 1
ATOM 4666 O O . MET B 1 264 ? 52.900 -17.480 27.477 1.00 44.58 261 MET B O 1
ATOM 4671 N N . SER B 1 265 ? 52.941 -15.524 26.355 1.00 40.37 262 SER B N 1
ATOM 4672 C CA . SER B 1 265 ? 54.070 -15.878 25.494 1.00 41.12 262 SER B CA 1
ATOM 4673 C C . SER B 1 265 ? 55.368 -15.182 25.918 1.00 49.64 262 SER B C 1
ATOM 4674 O O . SER B 1 265 ? 56.427 -15.804 25.868 1.00 49.49 262 SER B O 1
ATOM 4677 N N . ARG B 1 266 ? 55.294 -13.893 26.326 1.00 48.28 263 ARG B N 1
ATOM 4678 C CA . ARG B 1 266 ? 56.458 -13.113 26.760 1.00 47.50 263 ARG B CA 1
ATOM 4679 C C . ARG B 1 266 ? 57.062 -13.616 28.081 1.00 51.47 263 ARG B C 1
ATOM 4680 O O . ARG B 1 266 ? 56.384 -13.642 29.113 1.00 49.96 263 ARG B O 1
ATOM 4688 N N . ARG B 1 267 ? 58.353 -13.979 28.030 1.00 49.45 264 ARG B N 1
ATOM 4689 C CA . ARG B 1 267 ? 59.113 -14.470 29.182 1.00 50.14 264 ARG B CA 1
ATOM 4690 C C . ARG B 1 267 ? 60.051 -13.356 29.694 1.00 55.18 264 ARG B C 1
ATOM 4691 O O . ARG B 1 267 ? 60.627 -12.624 28.887 1.00 56.73 264 ARG B O 1
ATOM 4699 N N . GLN B 1 268 ? 60.170 -13.206 31.020 1.00 50.75 265 GLN B N 1
ATOM 4700 C CA . GLN B 1 268 ? 61.064 -12.245 31.685 1.00 49.93 265 GLN B CA 1
ATOM 4701 C C . GLN B 1 268 ? 61.310 -12.688 33.113 1.00 55.85 265 GLN B C 1
ATOM 4702 O O . GLN B 1 268 ? 60.349 -13.008 33.813 1.00 56.61 265 GLN B O 1
ATOM 4708 N N . PHE B 1 269 ? 62.603 -12.722 33.545 1.00 52.96 266 PHE B N 1
ATOM 4709 C CA . PHE B 1 269 ? 63.044 -13.167 34.880 1.00 52.58 266 PHE B CA 1
ATOM 4710 C C . PHE B 1 269 ? 62.604 -14.636 35.158 1.00 57.90 266 PHE B C 1
ATOM 4711 O O . PHE B 1 269 ? 62.105 -14.956 36.247 1.00 57.82 266 PHE B O 1
ATOM 4719 N N . GLY B 1 270 ? 62.754 -15.484 34.130 1.00 55.06 267 GLY B N 1
ATOM 4720 C CA . GLY B 1 270 ? 62.466 -16.915 34.166 1.00 55.10 267 GLY B CA 1
ATOM 4721 C C . GLY B 1 270 ? 61.017 -17.360 34.123 1.00 58.17 267 GLY B C 1
ATOM 4722 O O . GLY B 1 270 ? 60.758 -18.562 34.165 1.00 60.17 267 GLY B O 1
ATOM 4723 N N . GLN B 1 271 ? 60.064 -16.422 34.042 1.00 50.68 268 GLN B N 1
ATOM 4724 C CA . GLN B 1 271 ? 58.632 -16.736 34.003 1.00 47.86 268 GLN B CA 1
ATOM 4725 C C . GLN B 1 271 ? 57.963 -15.942 32.881 1.00 47.60 268 GLN B C 1
ATOM 4726 O O . GLN B 1 271 ? 58.476 -14.869 32.495 1.00 45.55 268 GLN B O 1
ATOM 4732 N N . THR B 1 272 ? 56.774 -16.426 32.408 1.00 39.52 269 THR B N 1
ATOM 4733 C CA . THR B 1 272 ? 55.938 -15.647 31.482 1.00 37.19 269 THR B CA 1
ATOM 4734 C C . THR B 1 272 ? 55.381 -14.470 32.303 1.00 35.23 269 THR B C 1
ATOM 4735 O O . THR B 1 272 ? 55.308 -14.555 33.540 1.00 31.60 269 THR B O 1
ATOM 4739 N N . LEU B 1 273 ? 54.955 -13.402 31.624 1.00 31.63 270 LEU B N 1
ATOM 4740 C CA . LEU B 1 273 ? 54.367 -12.228 32.306 1.00 30.38 270 LEU B CA 1
ATOM 4741 C C . LEU B 1 273 ? 53.135 -12.587 33.152 1.00 34.31 270 LEU B C 1
ATOM 4742 O O . LEU B 1 273 ? 52.970 -12.060 34.266 1.00 35.26 270 LEU B O 1
ATOM 4747 N N . PHE B 1 274 ? 52.323 -13.535 32.659 1.00 29.72 271 PHE B N 1
ATOM 4748 C CA . PHE B 1 274 ? 51.125 -14.014 33.348 1.00 29.89 271 PHE B CA 1
ATOM 4749 C C . PHE B 1 274 ? 51.471 -14.685 34.662 1.00 34.62 271 PHE B C 1
ATOM 4750 O O . PHE B 1 274 ? 50.678 -14.643 35.585 1.00 36.01 271 PHE B O 1
ATOM 4758 N N . GLU B 1 275 ? 52.666 -15.275 34.765 1.00 32.78 272 GLU B N 1
ATOM 4759 C CA . GLU B 1 275 ? 53.138 -15.929 35.988 1.00 32.96 272 GLU B CA 1
ATOM 4760 C C . GLU B 1 275 ? 53.630 -14.913 37.006 1.00 34.08 272 GLU B C 1
ATOM 4761 O O . GLU B 1 275 ? 53.782 -15.258 38.163 1.00 32.73 272 GLU B O 1
ATOM 4767 N N . HIS B 1 276 ? 53.843 -13.654 36.600 1.00 31.24 273 HIS B N 1
ATOM 4768 C CA . HIS B 1 276 ? 54.173 -12.591 37.544 1.00 31.81 273 HIS B CA 1
ATOM 4769 C C . HIS B 1 276 ? 52.851 -12.130 38.178 1.00 32.04 273 HIS B C 1
ATOM 4770 O O . HIS B 1 276 ? 52.010 -11.513 37.517 1.00 31.06 273 HIS B O 1
ATOM 4777 N N . GLN B 1 277 ? 52.619 -12.539 39.433 1.00 27.72 274 GLN B N 1
ATOM 4778 C CA . GLN B 1 277 ? 51.372 -12.250 40.151 1.00 26.12 274 GLN B CA 1
ATOM 4779 C C . GLN B 1 277 ? 50.894 -10.784 40.101 1.00 33.81 274 GLN B C 1
ATOM 4780 O O . GLN B 1 277 ? 49.674 -10.550 40.003 1.00 35.76 274 GLN B O 1
ATOM 4786 N N . ALA B 1 278 ? 51.822 -9.798 40.189 1.00 29.46 275 ALA B N 1
ATOM 4787 C CA . ALA B 1 278 ? 51.413 -8.386 40.164 1.00 27.73 275 ALA B CA 1
ATOM 4788 C C . ALA B 1 278 ? 50.719 -8.008 38.842 1.00 28.64 275 ALA B C 1
ATOM 4789 O O . ALA B 1 278 ? 49.757 -7.244 38.866 1.00 26.95 275 ALA B O 1
ATOM 4791 N N . LEU B 1 279 ? 51.175 -8.570 37.714 1.00 24.70 276 LEU B N 1
ATOM 4792 C CA . LEU B 1 279 ? 50.568 -8.324 36.403 1.00 25.03 276 LEU B CA 1
ATOM 4793 C C . LEU B 1 279 ? 49.239 -9.090 36.253 1.00 31.38 276 LEU B C 1
ATOM 4794 O O . LEU B 1 279 ? 48.254 -8.524 35.761 1.00 30.75 276 LEU B O 1
ATOM 4799 N N . ARG B 1 280 ? 49.210 -10.353 36.744 1.00 27.59 277 ARG B N 1
ATOM 4800 C CA . ARG B 1 280 ? 48.066 -11.252 36.695 1.00 28.07 277 ARG B CA 1
ATOM 4801 C C . ARG B 1 280 ? 46.880 -10.666 37.433 1.00 31.52 277 ARG B C 1
ATOM 4802 O O . ARG B 1 280 ? 45.786 -10.568 36.862 1.00 31.64 277 ARG B O 1
ATOM 4810 N N . LEU B 1 281 ? 47.086 -10.261 38.691 1.00 27.53 278 LEU B N 1
ATOM 4811 C CA . LEU B 1 281 ? 45.989 -9.716 39.500 1.00 26.12 278 LEU B CA 1
ATOM 4812 C C . LEU B 1 281 ? 45.493 -8.385 38.983 1.00 30.36 278 LEU B C 1
ATOM 4813 O O . LEU B 1 281 ? 44.294 -8.095 39.134 1.00 30.00 278 LEU B O 1
ATOM 4818 N N . ARG B 1 282 ? 46.402 -7.586 38.373 1.00 25.80 279 ARG B N 1
ATOM 4819 C CA . ARG B 1 282 ? 46.079 -6.274 37.811 1.00 25.58 279 ARG B CA 1
ATOM 4820 C C . ARG B 1 282 ? 45.120 -6.489 36.659 1.00 27.50 279 ARG B C 1
ATOM 4821 O O . ARG B 1 282 ? 44.115 -5.787 36.583 1.00 28.60 279 ARG B O 1
ATOM 4829 N N . MET B 1 283 ? 45.417 -7.457 35.797 1.00 23.65 280 MET B N 1
ATOM 4830 C CA . MET B 1 283 ? 44.579 -7.854 34.642 1.00 24.97 280 MET B CA 1
ATOM 4831 C C . MET B 1 283 ? 43.265 -8.466 35.079 1.00 27.85 280 MET B C 1
ATOM 4832 O O . MET B 1 283 ? 42.250 -8.138 34.486 1.00 30.01 280 MET B O 1
ATOM 4837 N N . ALA B 1 284 ? 43.268 -9.309 36.117 1.00 24.41 281 ALA B N 1
ATOM 4838 C CA . ALA B 1 284 ? 42.046 -9.906 36.693 1.00 25.31 281 ALA B CA 1
ATOM 4839 C C . ALA B 1 284 ? 41.088 -8.801 37.210 1.00 30.65 281 ALA B C 1
ATOM 4840 O O . ALA B 1 284 ? 39.889 -8.871 36.964 1.00 30.89 281 ALA B O 1
ATOM 4842 N N . ASP B 1 285 ? 41.637 -7.756 37.876 1.00 26.64 282 ASP B N 1
ATOM 4843 C CA . ASP B 1 285 ? 40.856 -6.600 38.362 1.00 24.76 282 ASP B CA 1
ATOM 4844 C C . ASP B 1 285 ? 40.253 -5.840 37.154 1.00 27.09 282 ASP B C 1
ATOM 4845 O O . ASP B 1 285 ? 39.060 -5.548 37.147 1.00 25.73 282 ASP B O 1
ATOM 4850 N N . LEU B 1 286 ? 41.058 -5.566 36.114 1.00 24.08 283 LEU B N 1
ATOM 4851 C CA . LEU B 1 286 ? 40.541 -4.871 34.912 1.00 24.53 283 LEU B CA 1
ATOM 4852 C C . LEU B 1 286 ? 39.469 -5.689 34.193 1.00 29.68 283 LEU B C 1
ATOM 4853 O O . LEU B 1 286 ? 38.433 -5.136 33.803 1.00 29.05 283 LEU B O 1
ATOM 4858 N N . GLN B 1 287 ? 39.686 -7.019 34.100 1.00 26.73 284 GLN B N 1
ATOM 4859 C CA . GLN B 1 287 ? 38.741 -7.965 33.525 1.00 26.21 284 GLN B CA 1
ATOM 4860 C C . GLN B 1 287 ? 37.414 -7.954 34.286 1.00 27.06 284 GLN B C 1
ATOM 4861 O O . GLN B 1 287 ? 36.361 -7.793 33.661 1.00 25.95 284 GLN B O 1
ATOM 4867 N N . ALA B 1 288 ? 37.481 -8.033 35.629 1.00 21.73 285 ALA B N 1
ATOM 4868 C CA . ALA B 1 288 ? 36.306 -8.034 36.491 1.00 21.14 285 ALA B CA 1
ATOM 4869 C C . ALA B 1 288 ? 35.499 -6.762 36.264 1.00 27.92 285 ALA B C 1
ATOM 4870 O O . ALA B 1 288 ? 34.288 -6.829 36.095 1.00 28.92 285 ALA B O 1
ATOM 4872 N N . ARG B 1 289 ? 36.176 -5.620 36.156 1.00 25.93 286 ARG B N 1
ATOM 4873 C CA . ARG B 1 289 ? 35.531 -4.326 35.948 1.00 26.19 286 ARG B CA 1
ATOM 4874 C C . ARG B 1 289 ? 34.935 -4.133 34.550 1.00 29.19 286 ARG B C 1
ATOM 4875 O O . ARG B 1 289 ? 33.893 -3.508 34.417 1.00 28.56 286 ARG B O 1
ATOM 4883 N N . VAL B 1 290 ? 35.557 -4.690 33.521 1.00 25.08 287 VAL B N 1
ATOM 4884 C CA . VAL B 1 290 ? 35.050 -4.588 32.142 1.00 22.53 287 VAL B CA 1
ATOM 4885 C C . VAL B 1 290 ? 33.836 -5.508 32.042 1.00 28.40 287 VAL B C 1
ATOM 4886 O O . VAL B 1 290 ? 32.849 -5.135 31.419 1.00 30.35 287 VAL B O 1
ATOM 4890 N N . ASP B 1 291 ? 33.874 -6.650 32.731 1.00 25.83 288 ASP B N 1
ATOM 4891 C CA . ASP B 1 291 ? 32.767 -7.597 32.801 1.00 27.76 288 ASP B CA 1
ATOM 4892 C C . ASP B 1 291 ? 31.564 -6.959 33.453 1.00 31.03 288 ASP B C 1
ATOM 4893 O O . ASP B 1 291 ? 30.458 -7.097 32.959 1.00 31.82 288 ASP B O 1
ATOM 4898 N N . LEU B 1 292 ? 31.796 -6.224 34.518 1.00 27.99 289 LEU B N 1
ATOM 4899 C CA . LEU B 1 292 ? 30.777 -5.507 35.264 1.00 28.62 289 LEU B CA 1
ATOM 4900 C C . LEU B 1 292 ? 30.105 -4.487 34.356 1.00 30.81 289 LEU B C 1
ATOM 4901 O O . LEU B 1 292 ? 28.895 -4.396 34.375 1.00 29.96 289 LEU B O 1
ATOM 4906 N N . LEU B 1 293 ? 30.881 -3.751 33.534 1.00 27.47 290 LEU B N 1
ATOM 4907 C CA . LEU B 1 293 ? 30.353 -2.774 32.588 1.00 26.68 290 LEU B CA 1
ATOM 4908 C C . LEU B 1 293 ? 29.488 -3.462 31.523 1.00 28.61 290 LEU B C 1
ATOM 4909 O O . LEU B 1 293 ? 28.428 -2.954 31.189 1.00 27.05 290 LEU B O 1
ATOM 4914 N N . ARG B 1 294 ? 29.913 -4.625 31.041 1.00 26.46 291 ARG B N 1
ATOM 4915 C CA . ARG B 1 294 ? 29.177 -5.380 30.025 1.00 27.04 291 ARG B CA 1
ATOM 4916 C C . ARG B 1 294 ? 27.851 -5.880 30.607 1.00 28.45 291 ARG B C 1
ATOM 4917 O O . ARG B 1 294 ? 26.812 -5.674 29.982 1.00 25.99 291 ARG B O 1
ATOM 4925 N N . TYR B 1 295 ? 27.879 -6.443 31.828 1.00 26.55 292 TYR B N 1
ATOM 4926 C CA . TYR B 1 295 ? 26.672 -6.893 32.538 1.00 27.76 292 TYR B CA 1
ATOM 4927 C C . TYR B 1 295 ? 25.745 -5.734 32.825 1.00 29.81 292 TYR B C 1
ATOM 4928 O O . TYR B 1 295 ? 24.529 -5.890 32.663 1.00 30.83 292 TYR B O 1
ATOM 4937 N N . ALA B 1 296 ? 26.303 -4.566 33.194 1.00 24.31 293 ALA B N 1
ATOM 4938 C CA . ALA B 1 296 ? 25.502 -3.342 33.438 1.00 24.83 293 ALA B CA 1
ATOM 4939 C C . ALA B 1 296 ? 24.764 -2.874 32.187 1.00 27.92 293 ALA B C 1
ATOM 4940 O O . ALA B 1 296 ? 23.624 -2.466 32.291 1.00 28.79 293 ALA B O 1
ATOM 4942 N N . LEU B 1 297 ? 25.391 -2.977 31.018 1.00 23.41 294 LEU B N 1
ATOM 4943 C CA . LEU B 1 297 ? 24.789 -2.612 29.739 1.00 23.77 294 LEU B CA 1
ATOM 4944 C C . LEU B 1 297 ? 23.605 -3.513 29.390 1.00 29.74 294 LEU B C 1
ATOM 4945 O O . LEU B 1 297 ? 22.586 -3.003 28.922 1.00 28.84 294 LEU B O 1
ATOM 4950 N N . HIS B 1 298 ? 23.720 -4.825 29.696 1.00 27.78 295 HIS B N 1
ATOM 4951 C CA . HIS B 1 298 ? 22.654 -5.815 29.574 1.00 30.83 295 HIS B CA 1
ATOM 4952 C C . HIS B 1 298 ? 21.525 -5.460 30.545 1.00 34.72 295 HIS B C 1
ATOM 4953 O O . HIS B 1 298 ? 20.371 -5.396 30.120 1.00 34.77 295 HIS B O 1
ATOM 4960 N N . GLY B 1 299 ? 21.895 -5.090 31.783 1.00 29.72 296 GLY B N 1
ATOM 4961 C CA . GLY B 1 299 ? 20.961 -4.670 32.823 1.00 28.39 296 GLY B CA 1
ATOM 4962 C C . GLY B 1 299 ? 20.173 -3.445 32.408 1.00 32.15 296 GLY B C 1
ATOM 4963 O O . GLY B 1 299 ? 18.947 -3.400 32.572 1.00 32.94 296 GLY B O 1
ATOM 4964 N N . ILE B 1 300 ? 20.864 -2.462 31.828 1.00 27.29 297 ILE B N 1
ATOM 4965 C CA . ILE B 1 300 ? 20.220 -1.253 31.321 1.00 28.29 297 ILE B CA 1
ATOM 4966 C C . ILE B 1 300 ? 19.251 -1.629 30.146 1.00 37.04 297 ILE B C 1
ATOM 4967 O O . ILE B 1 300 ? 18.100 -1.216 30.148 1.00 35.74 297 ILE B O 1
ATOM 4972 N N . ALA B 1 301 ? 19.724 -2.421 29.172 1.00 38.03 298 ALA B N 1
ATOM 4973 C CA . ALA B 1 301 ? 18.935 -2.849 27.995 1.00 38.74 298 ALA B CA 1
ATOM 4974 C C . ALA B 1 301 ? 17.626 -3.575 28.389 1.00 46.84 298 ALA B C 1
ATOM 4975 O O . ALA B 1 301 ? 16.596 -3.338 27.753 1.00 45.82 298 ALA B O 1
ATOM 4977 N N . GLU B 1 302 ? 17.675 -4.418 29.467 1.00 45.57 299 GLU B N 1
ATOM 4978 C CA . GLU B 1 302 ? 16.551 -5.166 30.030 1.00 45.86 299 GLU B CA 1
ATOM 4979 C C . GLU B 1 302 ? 15.448 -4.204 30.503 1.00 48.75 299 GLU B C 1
ATOM 4980 O O . GLU B 1 302 ? 14.282 -4.503 30.287 1.00 49.04 299 GLU B O 1
ATOM 4986 N N . GLN B 1 303 ? 15.807 -3.004 31.000 1.00 45.74 300 GLN B N 1
ATOM 4987 C CA . GLN B 1 303 ? 14.857 -1.930 31.365 1.00 45.84 300 GLN B CA 1
ATOM 4988 C C . GLN B 1 303 ? 14.087 -1.413 30.143 1.00 50.27 300 GLN B C 1
ATOM 4989 O O . GLN B 1 303 ? 13.050 -0.778 30.301 1.00 50.27 300 GLN B O 1
ATOM 4995 N N . GLY B 1 304 ? 14.667 -1.597 28.958 1.00 47.86 301 GLY B N 1
ATOM 4996 C CA . GLY B 1 304 ? 14.078 -1.269 27.671 1.00 48.23 301 GLY B CA 1
ATOM 4997 C C . GLY B 1 304 ? 13.652 0.156 27.434 1.00 54.75 301 GLY B C 1
ATOM 4998 O O . GLY B 1 304 ? 12.609 0.391 26.818 1.00 58.50 301 GLY B O 1
ATOM 4999 N N . ARG B 1 305 ? 14.451 1.110 27.876 1.00 48.72 302 ARG B N 1
ATOM 5000 C CA . ARG B 1 305 ? 14.139 2.519 27.657 1.00 47.55 302 ARG B CA 1
ATOM 5001 C C . ARG B 1 305 ? 15.417 3.324 27.648 1.00 47.05 302 ARG B C 1
ATOM 5002 O O . ARG B 1 305 ? 16.400 2.952 28.309 1.00 49.09 302 ARG B O 1
ATOM 5010 N N . LEU B 1 306 ? 15.431 4.383 26.840 1.00 36.37 303 LEU B N 1
ATOM 5011 C CA . LEU B 1 306 ? 16.589 5.242 26.739 1.00 32.97 303 LEU B CA 1
ATOM 5012 C C . LEU B 1 306 ? 16.349 6.388 27.697 1.00 34.64 303 LEU B C 1
ATOM 5013 O O . LEU B 1 306 ? 15.348 7.095 27.583 1.00 34.90 303 LEU B O 1
ATOM 5018 N N . GLU B 1 307 ? 17.222 6.492 28.708 1.00 30.28 304 GLU B N 1
ATOM 5019 C CA . GLU B 1 307 ? 17.168 7.502 29.770 1.00 29.46 304 GLU B CA 1
ATOM 5020 C C . GLU B 1 307 ? 18.431 8.319 29.685 1.00 32.27 304 GLU B C 1
ATOM 5021 O O . GLU B 1 307 ? 19.531 7.787 29.549 1.00 32.59 304 GLU B O 1
ATOM 5027 N N . LEU B 1 308 ? 18.258 9.614 29.675 1.00 29.43 305 LEU B N 1
ATOM 5028 C CA . LEU B 1 308 ? 19.323 10.598 29.526 1.00 29.91 305 LEU B CA 1
ATOM 5029 C C . LEU B 1 308 ? 20.411 10.466 30.596 1.00 33.27 305 LEU B C 1
ATOM 5030 O O . LEU B 1 308 ? 21.602 10.481 30.258 1.00 32.37 305 LEU B O 1
ATOM 5035 N N . ARG B 1 309 ? 19.995 10.335 31.869 1.00 29.01 306 ARG B N 1
ATOM 5036 C CA . ARG B 1 309 ? 20.900 10.234 33.018 1.00 29.09 306 ARG B CA 1
ATOM 5037 C C . ARG B 1 309 ? 21.635 8.930 33.076 1.00 30.06 306 ARG B C 1
ATOM 5038 O O . ARG B 1 309 ? 22.820 8.932 33.419 1.00 31.16 306 ARG B O 1
ATOM 5046 N N . THR B 1 310 ? 20.945 7.820 32.762 1.00 23.23 307 THR B N 1
ATOM 5047 C CA . THR B 1 310 ? 21.531 6.474 32.739 1.00 23.37 307 THR B CA 1
ATOM 5048 C C . THR B 1 310 ? 22.615 6.410 31.644 1.00 31.18 307 THR B C 1
ATOM 5049 O O . THR B 1 310 ? 23.692 5.873 31.885 1.00 32.98 307 THR B O 1
ATOM 5053 N N . ALA B 1 311 ? 22.335 6.983 30.454 1.00 28.83 308 ALA B N 1
ATOM 5054 C CA . ALA B 1 311 ? 23.276 7.019 29.334 1.00 27.83 308 ALA B CA 1
ATOM 5055 C C . ALA B 1 311 ? 24.470 7.855 29.745 1.00 30.19 308 ALA B C 1
ATOM 5056 O O . ALA B 1 311 ? 25.603 7.434 29.502 1.00 30.97 308 ALA B O 1
ATOM 5058 N N . ALA B 1 312 ? 24.225 9.030 30.372 1.00 25.12 309 ALA B N 1
ATOM 5059 C CA . ALA B 1 312 ? 25.313 9.912 30.852 1.00 25.85 309 ALA B CA 1
ATOM 5060 C C . ALA B 1 312 ? 26.230 9.180 31.858 1.00 27.83 309 ALA B C 1
ATOM 5061 O O . ALA B 1 312 ? 27.455 9.179 31.706 1.00 28.46 309 ALA B O 1
ATOM 5063 N N . ALA B 1 313 ? 25.624 8.518 32.839 1.00 23.73 310 ALA B N 1
ATOM 5064 C CA . ALA B 1 313 ? 26.333 7.803 33.926 1.00 22.59 310 ALA B CA 1
ATOM 5065 C C . ALA B 1 313 ? 27.162 6.610 33.415 1.00 28.47 310 ALA B C 1
ATOM 5066 O O . ALA B 1 313 ? 28.296 6.398 33.856 1.00 25.95 310 ALA B O 1
ATOM 5068 N N . VAL B 1 314 ? 26.603 5.836 32.475 1.00 26.21 311 VAL B N 1
ATOM 5069 C CA . VAL B 1 314 ? 27.331 4.680 31.961 1.00 24.02 311 VAL B CA 1
ATOM 5070 C C . VAL B 1 314 ? 28.483 5.122 31.015 1.00 26.01 311 VAL B C 1
ATOM 5071 O O . VAL B 1 314 ? 29.545 4.504 31.043 1.00 25.40 311 VAL B O 1
ATOM 5075 N N . LYS B 1 315 ? 28.295 6.190 30.230 1.00 21.99 312 LYS B N 1
ATOM 5076 C CA . LYS B 1 315 ? 29.339 6.619 29.303 1.00 22.89 312 LYS B CA 1
ATOM 5077 C C . LYS B 1 315 ? 30.526 7.242 30.068 1.00 27.38 312 LYS B C 1
ATOM 5078 O O . LYS B 1 315 ? 31.661 6.846 29.771 1.00 27.97 312 LYS B O 1
ATOM 5084 N N . VAL B 1 316 ? 30.296 8.164 31.039 1.00 22.84 313 VAL B N 1
ATOM 5085 C CA . VAL B 1 316 ? 31.425 8.724 31.818 1.00 22.01 313 VAL B CA 1
ATOM 5086 C C . VAL B 1 316 ? 32.202 7.588 32.575 1.00 24.73 313 VAL B C 1
ATOM 5087 O O . VAL B 1 316 ? 33.439 7.563 32.566 1.00 23.32 313 VAL B O 1
ATOM 5091 N N . THR B 1 317 ? 31.471 6.632 33.153 1.00 21.57 314 THR B N 1
ATOM 5092 C CA . THR B 1 317 ? 32.092 5.537 33.896 1.00 21.89 314 THR B CA 1
ATOM 5093 C C . THR B 1 317 ? 32.992 4.698 32.969 1.00 25.29 314 THR B C 1
ATOM 5094 O O . THR B 1 317 ? 34.145 4.427 33.301 1.00 25.61 314 THR B O 1
ATOM 5098 N N . ALA B 1 318 ? 32.454 4.317 31.811 1.00 20.99 315 ALA B N 1
ATOM 5099 C CA . ALA B 1 318 ? 33.095 3.508 30.798 1.00 20.43 315 ALA B CA 1
ATOM 5100 C C . ALA B 1 318 ? 34.302 4.225 30.211 1.00 24.67 315 ALA B C 1
ATOM 5101 O O . ALA B 1 318 ? 35.354 3.604 30.093 1.00 24.19 315 ALA B O 1
ATOM 5103 N N . ALA B 1 319 ? 34.170 5.533 29.879 1.00 21.32 316 ALA B N 1
ATOM 5104 C CA . ALA B 1 319 ? 35.276 6.352 29.349 1.00 20.88 316 ALA B CA 1
ATOM 5105 C C . ALA B 1 319 ? 36.475 6.322 30.291 1.00 25.03 316 ALA B C 1
ATOM 5106 O O . ALA B 1 319 ? 37.582 6.062 29.835 1.00 24.94 316 ALA B O 1
ATOM 5108 N N . ARG B 1 320 ? 36.240 6.552 31.607 1.00 22.29 317 ARG B N 1
ATOM 5109 C CA . ARG B 1 320 ? 37.272 6.574 32.657 1.00 22.76 317 ARG B CA 1
ATOM 5110 C C . ARG B 1 320 ? 37.873 5.196 32.886 1.00 27.34 317 ARG B C 1
ATOM 5111 O O . ARG B 1 320 ? 39.093 5.091 32.998 1.00 28.05 317 ARG B O 1
ATOM 5119 N N . LEU B 1 321 ? 37.033 4.136 32.870 1.00 22.58 318 LEU B N 1
ATOM 5120 C CA . LEU B 1 321 ? 37.493 2.751 32.949 1.00 22.03 318 LEU B CA 1
ATOM 5121 C C . LEU B 1 321 ? 38.348 2.383 31.734 1.00 26.48 318 LEU B C 1
ATOM 5122 O O . LEU B 1 321 ? 39.415 1.808 31.899 1.00 27.84 318 LEU B O 1
ATOM 5127 N N . GLY B 1 322 ? 37.866 2.702 30.533 1.00 24.65 319 GLY B N 1
ATOM 5128 C CA . GLY B 1 322 ? 38.534 2.398 29.265 1.00 23.35 319 GLY B CA 1
ATOM 5129 C C . GLY B 1 322 ? 39.905 3.038 29.187 1.00 28.24 319 GLY B C 1
ATOM 5130 O O . GLY B 1 322 ? 40.854 2.392 28.729 1.00 27.07 319 GLY B O 1
ATOM 5131 N N . GLU B 1 323 ? 40.047 4.293 29.718 1.00 23.83 320 GLU B N 1
ATOM 5132 C CA . GLU B 1 323 ? 41.355 4.959 29.710 1.00 24.98 320 GLU B CA 1
ATOM 5133 C C . GLU B 1 323 ? 42.370 4.160 30.551 1.00 30.35 320 GLU B C 1
ATOM 5134 O O . GLU B 1 323 ? 43.498 3.947 30.121 1.00 32.30 320 GLU B O 1
ATOM 5140 N N . GLU B 1 324 ? 41.937 3.669 31.710 1.00 24.32 321 GLU B N 1
ATOM 5141 C CA . GLU B 1 324 ? 42.777 2.894 32.587 1.00 22.95 321 GLU B CA 1
ATOM 5142 C C . GLU B 1 324 ? 43.141 1.534 31.963 1.00 28.57 321 GLU B C 1
ATOM 5143 O O . GLU B 1 324 ? 44.319 1.149 32.002 1.00 30.24 321 GLU B O 1
ATOM 5149 N N . VAL B 1 325 ? 42.141 0.802 31.418 1.00 24.22 322 VAL B N 1
ATOM 5150 C CA . VAL B 1 325 ? 42.386 -0.494 30.759 1.00 24.74 322 VAL B CA 1
ATOM 5151 C C . VAL B 1 325 ? 43.442 -0.365 29.629 1.00 28.95 322 VAL B C 1
ATOM 5152 O O . VAL B 1 325 ? 44.417 -1.109 29.588 1.00 29.53 322 VAL B O 1
ATOM 5156 N N . ILE B 1 326 ? 43.249 0.567 28.722 1.00 26.60 323 ILE B N 1
ATOM 5157 C CA . ILE B 1 326 ? 44.191 0.690 27.597 1.00 26.09 323 ILE B CA 1
ATOM 5158 C C . ILE B 1 326 ? 45.590 1.142 28.069 1.00 30.85 323 ILE B C 1
ATOM 5159 O O . ILE B 1 326 ? 46.592 0.573 27.627 1.00 31.51 323 ILE B O 1
ATOM 5164 N N . SER B 1 327 ? 45.651 2.059 29.034 1.00 25.69 324 SER B N 1
ATOM 5165 C CA . SER B 1 327 ? 46.943 2.499 29.580 1.00 24.79 324 SER B CA 1
ATOM 5166 C C . SER B 1 327 ? 47.724 1.339 30.241 1.00 27.00 324 SER B C 1
ATOM 5167 O O . SER B 1 327 ? 48.927 1.230 30.052 1.00 28.22 324 SER B O 1
ATOM 5170 N N . GLU B 1 328 ? 47.044 0.485 30.984 1.00 22.60 325 GLU B N 1
ATOM 5171 C CA . GLU B 1 328 ? 47.652 -0.650 31.672 1.00 23.39 325 GLU B CA 1
ATOM 5172 C C . GLU B 1 328 ? 48.007 -1.814 30.720 1.00 30.51 325 GLU B C 1
ATOM 5173 O O . GLU B 1 328 ? 49.010 -2.509 30.951 1.00 30.96 325 GLU B O 1
ATOM 5179 N N . CYS B 1 329 ? 47.212 -2.003 29.650 1.00 27.33 326 CYS B N 1
ATOM 5180 C CA . CYS B 1 329 ? 47.529 -2.988 28.617 1.00 27.12 326 CYS B CA 1
ATOM 5181 C C . CYS B 1 329 ? 48.775 -2.500 27.871 1.00 28.61 326 CYS B C 1
ATOM 5182 O O . CYS B 1 329 ? 49.698 -3.294 27.682 1.00 26.47 326 CYS B O 1
ATOM 5185 N N . MET B 1 330 ? 48.830 -1.176 27.531 1.00 23.95 327 MET B N 1
ATOM 5186 C CA . MET B 1 330 ? 49.973 -0.588 26.857 1.00 25.34 327 MET B CA 1
ATOM 5187 C C . MET B 1 330 ? 51.255 -0.767 27.687 1.00 30.84 327 MET B C 1
ATOM 5188 O O . MET B 1 330 ? 52.292 -1.162 27.136 1.00 30.07 327 MET B O 1
ATOM 5193 N N . HIS B 1 331 ? 51.148 -0.553 29.017 1.00 26.37 328 HIS B N 1
ATOM 5194 C CA . HIS B 1 331 ? 52.255 -0.688 29.949 1.00 26.48 328 HIS B CA 1
ATOM 5195 C C . HIS B 1 331 ? 52.865 -2.109 29.933 1.00 32.58 328 HIS B C 1
ATOM 5196 O O . HIS B 1 331 ? 54.094 -2.247 30.027 1.00 31.79 328 HIS B O 1
ATOM 5203 N N . ILE B 1 332 ? 52.000 -3.155 29.842 1.00 30.50 329 ILE B N 1
ATOM 5204 C CA . ILE B 1 332 ? 52.387 -4.577 29.860 1.00 30.10 329 ILE B CA 1
ATOM 5205 C C . ILE B 1 332 ? 53.111 -4.978 28.555 1.00 34.05 329 ILE B C 1
ATOM 5206 O O . ILE B 1 332 ? 53.875 -5.938 28.541 1.00 33.98 329 ILE B O 1
ATOM 5211 N N . PHE B 1 333 ? 52.940 -4.194 27.503 1.00 30.66 330 PHE B N 1
ATOM 5212 C CA . PHE B 1 333 ? 53.655 -4.400 26.247 1.00 30.94 330 PHE B CA 1
ATOM 5213 C C . PHE B 1 333 ? 55.097 -3.797 26.291 1.00 35.31 330 PHE B C 1
ATOM 5214 O O . PHE B 1 333 ? 55.849 -3.972 25.332 1.00 35.77 330 PHE B O 1
ATOM 5222 N N . GLY B 1 334 ? 55.452 -3.126 27.400 1.00 30.58 331 GLY B N 1
ATOM 5223 C CA . GLY B 1 334 ? 56.754 -2.496 27.627 1.00 30.55 331 GLY B CA 1
ATOM 5224 C C . GLY B 1 334 ? 57.215 -1.605 26.484 1.00 35.60 331 GLY B C 1
ATOM 5225 O O . GLY B 1 334 ? 56.421 -0.836 25.927 1.00 34.82 331 GLY B O 1
ATOM 5226 N N . GLY B 1 335 ? 58.490 -1.723 26.115 1.00 31.63 332 GLY B N 1
ATOM 5227 C CA . GLY B 1 335 ? 59.068 -0.946 25.016 1.00 31.02 332 GLY B CA 1
ATOM 5228 C C . GLY B 1 335 ? 58.350 -1.162 23.694 1.00 35.58 332 GLY B C 1
ATOM 5229 O O . GLY B 1 335 ? 58.068 -0.195 22.980 1.00 34.95 332 GLY B O 1
ATOM 5230 N N . ALA B 1 336 ? 57.989 -2.437 23.389 1.00 33.40 333 ALA B N 1
ATOM 5231 C CA . ALA B 1 336 ? 57.231 -2.801 22.173 1.00 34.09 333 ALA B CA 1
ATOM 5232 C C . ALA B 1 336 ? 55.929 -2.015 22.066 1.00 39.85 333 ALA B C 1
ATOM 5233 O O . ALA B 1 336 ? 55.568 -1.615 20.958 1.00 40.54 333 ALA B O 1
ATOM 5235 N N . GLY B 1 337 ? 55.281 -1.731 23.218 1.00 36.36 334 GLY B N 1
ATOM 5236 C CA . GLY B 1 337 ? 54.045 -0.942 23.287 1.00 35.54 334 GLY B CA 1
ATOM 5237 C C . GLY B 1 337 ? 54.225 0.483 22.793 1.00 38.68 334 GLY B C 1
ATOM 5238 O O . GLY B 1 337 ? 53.283 1.111 22.304 1.00 37.38 334 GLY B O 1
ATOM 5239 N N . TYR B 1 338 ? 55.468 0.977 22.871 1.00 35.36 335 TYR B N 1
ATOM 5240 C CA . TYR B 1 338 ? 55.844 2.322 22.467 1.00 35.20 335 TYR B CA 1
ATOM 5241 C C . TYR B 1 338 ? 56.312 2.423 20.989 1.00 38.20 335 TYR B C 1
ATOM 5242 O O . TYR B 1 338 ? 56.470 3.528 20.462 1.00 35.59 335 TYR B O 1
ATOM 5251 N N . LEU B 1 339 ? 56.484 1.267 20.326 1.00 36.27 336 LEU B N 1
ATOM 5252 C CA . LEU B 1 339 ? 56.923 1.205 18.933 1.00 37.03 336 LEU B CA 1
ATOM 5253 C C . LEU B 1 339 ? 55.739 0.997 17.991 1.00 40.53 336 LEU B C 1
ATOM 5254 O O . LEU B 1 339 ? 55.109 -0.062 17.984 1.00 39.06 336 LEU B O 1
ATOM 5259 N N . VAL B 1 340 ? 55.419 2.042 17.233 1.00 38.79 337 VAL B N 1
ATOM 5260 C CA . VAL B 1 340 ? 54.297 2.106 16.288 1.00 39.66 337 VAL B CA 1
ATOM 5261 C C . VAL B 1 340 ? 54.331 0.981 15.208 1.00 43.22 337 VAL B C 1
ATOM 5262 O O . VAL B 1 340 ? 53.278 0.499 14.812 1.00 42.86 337 VAL B O 1
ATOM 5266 N N . ASP B 1 341 ? 55.513 0.543 14.769 1.00 40.58 338 ASP B N 1
ATOM 5267 C CA . ASP B 1 341 ? 55.597 -0.506 13.744 1.00 39.93 338 ASP B CA 1
ATOM 5268 C C . ASP B 1 341 ? 55.731 -1.886 14.352 1.00 45.31 338 ASP B C 1
ATOM 5269 O O . ASP B 1 341 ? 55.742 -2.872 13.614 1.00 47.98 338 ASP B O 1
ATOM 5274 N N . GLU B 1 342 ? 55.739 -1.979 15.685 1.00 38.44 339 GLU B N 1
ATOM 5275 C CA . GLU B 1 342 ? 55.799 -3.279 16.326 1.00 37.90 339 GLU B CA 1
ATOM 5276 C C . GLU B 1 342 ? 54.420 -3.686 16.868 1.00 42.14 339 GLU B C 1
ATOM 5277 O O . GLU B 1 342 ? 54.037 -4.865 16.761 1.00 41.92 339 GLU B O 1
ATOM 5283 N N . THR B 1 343 ? 53.716 -2.732 17.523 1.00 36.90 340 THR B N 1
ATOM 5284 C CA . THR B 1 343 ? 52.373 -2.942 18.102 1.00 35.73 340 THR B CA 1
ATOM 5285 C C . THR B 1 343 ? 51.462 -1.755 17.794 1.00 40.72 340 THR B C 1
ATOM 5286 O O . THR B 1 343 ? 51.946 -0.655 17.469 1.00 39.89 340 THR B O 1
ATOM 5290 N N . THR B 1 344 ? 50.139 -1.979 17.887 1.00 37.92 341 THR B N 1
ATOM 5291 C CA . THR B 1 344 ? 49.129 -0.935 17.664 1.00 37.59 341 THR B CA 1
ATOM 5292 C C . THR B 1 344 ? 48.556 -0.411 19.012 1.00 40.71 341 THR B C 1
ATOM 5293 O O . THR B 1 344 ? 47.598 0.345 19.011 1.00 42.03 341 THR B O 1
ATOM 5297 N N . LEU B 1 345 ? 49.146 -0.798 20.148 1.00 36.65 342 LEU B N 1
ATOM 5298 C CA . LEU B 1 345 ? 48.727 -0.352 21.502 1.00 36.84 342 LEU B CA 1
ATOM 5299 C C . LEU B 1 345 ? 48.646 1.184 21.651 1.00 38.71 342 LEU B C 1
ATOM 5300 O O . LEU B 1 345 ? 47.728 1.684 22.283 1.00 37.32 342 LEU B O 1
ATOM 5305 N N . GLY B 1 346 ? 49.591 1.900 21.049 1.00 35.21 343 GLY B N 1
ATOM 5306 C CA . GLY B 1 346 ? 49.626 3.356 21.059 1.00 35.06 343 GLY B CA 1
ATOM 5307 C C . GLY B 1 346 ? 48.422 3.964 20.368 1.00 38.98 343 GLY B C 1
ATOM 5308 O O . GLY B 1 346 ? 47.832 4.928 20.876 1.00 39.37 343 GLY B O 1
ATOM 5309 N N . LYS B 1 347 ? 48.011 3.358 19.238 1.00 32.97 344 LYS B N 1
ATOM 5310 C CA . LYS B 1 347 ? 46.832 3.792 18.481 1.00 32.29 344 LYS B CA 1
ATOM 5311 C C . LYS B 1 347 ? 45.574 3.613 19.351 1.00 33.72 344 LYS B C 1
ATOM 5312 O O . LYS B 1 347 ? 44.773 4.552 19.462 1.00 31.47 344 LYS B O 1
ATOM 5318 N N . TRP B 1 348 ? 45.449 2.444 20.014 1.00 31.48 345 TRP B N 1
ATOM 5319 C CA . TRP B 1 348 ? 44.338 2.131 20.931 1.00 33.96 345 TRP B CA 1
ATOM 5320 C C . TRP B 1 348 ? 44.250 3.132 22.065 1.00 35.60 345 TRP B C 1
ATOM 5321 O O . TRP B 1 348 ? 43.172 3.634 22.401 1.00 34.16 345 TRP B O 1
ATOM 5332 N N . TRP B 1 349 ? 45.415 3.426 22.643 1.00 32.05 346 TRP B N 1
ATOM 5333 C CA . TRP B 1 349 ? 45.570 4.348 23.750 1.00 30.99 346 TRP B CA 1
ATOM 5334 C C . TRP B 1 349 ? 45.188 5.774 23.322 1.00 31.00 346 TRP B C 1
ATOM 5335 O O . TRP B 1 349 ? 44.308 6.353 23.953 1.00 27.74 346 TRP B O 1
ATOM 5346 N N . ARG B 1 350 ? 45.706 6.251 22.164 1.00 27.39 347 ARG B N 1
ATOM 5347 C CA . ARG B 1 350 ? 45.397 7.576 21.599 1.00 28.11 347 ARG B CA 1
ATOM 5348 C C . ARG B 1 350 ? 43.883 7.721 21.258 1.00 32.72 347 ARG B C 1
ATOM 5349 O O . ARG B 1 350 ? 43.304 8.784 21.485 1.00 33.14 347 ARG B O 1
ATOM 5357 N N . ASP B 1 351 ? 43.252 6.641 20.747 1.00 28.57 348 ASP B N 1
ATOM 5358 C CA . ASP B 1 351 ? 41.828 6.552 20.413 1.00 27.00 348 ASP B CA 1
ATOM 5359 C C . ASP B 1 351 ? 40.985 6.667 21.661 1.00 30.30 348 ASP B C 1
ATOM 5360 O O . ASP B 1 351 ? 40.057 7.476 21.703 1.00 30.82 348 ASP B O 1
ATOM 5365 N N . MET B 1 352 ? 41.313 5.858 22.685 1.00 24.81 349 MET B N 1
ATOM 5366 C CA . MET B 1 352 ? 40.604 5.851 23.949 1.00 24.91 349 MET B CA 1
ATOM 5367 C C . MET B 1 352 ? 40.610 7.224 24.696 1.00 30.02 349 MET B C 1
ATOM 5368 O O . MET B 1 352 ? 39.619 7.548 25.315 1.00 31.43 349 MET B O 1
ATOM 5373 N N . LYS B 1 353 ? 41.651 8.051 24.551 1.00 26.98 350 LYS B N 1
ATOM 5374 C CA . LYS B 1 353 ? 41.735 9.361 25.206 1.00 27.24 350 LYS B CA 1
ATOM 5375 C C . LYS B 1 353 ? 40.582 10.319 24.810 1.00 33.13 350 LYS B C 1
ATOM 5376 O O . LYS B 1 353 ? 40.230 11.232 25.577 1.00 34.33 350 LYS B O 1
ATOM 5382 N N . LEU B 1 354 ? 39.964 10.071 23.648 1.00 27.38 351 LEU B N 1
ATOM 5383 C CA . LEU B 1 354 ? 38.833 10.840 23.176 1.00 25.42 351 LEU B CA 1
ATOM 5384 C C . LEU B 1 354 ? 37.565 10.572 24.030 1.00 27.36 351 LEU B C 1
ATOM 5385 O O . LEU B 1 354 ? 36.699 11.450 24.123 1.00 28.52 351 LEU B O 1
ATOM 5390 N N . ALA B 1 355 ? 37.435 9.356 24.594 1.00 21.70 352 ALA B N 1
ATOM 5391 C CA . ALA B 1 355 ? 36.236 8.895 25.311 1.00 22.59 352 ALA B CA 1
ATOM 5392 C C . ALA B 1 355 ? 35.752 9.815 26.433 1.00 30.32 352 ALA B C 1
ATOM 5393 O O . ALA B 1 355 ? 34.554 9.948 26.612 1.00 32.28 352 ALA B O 1
ATOM 5395 N N . ARG B 1 356 ? 36.669 10.452 27.171 1.00 27.24 353 ARG B N 1
ATOM 5396 C CA . ARG B 1 356 ? 36.319 11.334 28.294 1.00 28.10 353 ARG B CA 1
ATOM 5397 C C . ARG B 1 356 ? 35.899 12.724 27.808 1.00 33.56 353 ARG B C 1
ATOM 5398 O O . ARG B 1 356 ? 35.355 13.505 28.593 1.00 33.48 353 ARG B O 1
ATOM 5406 N N . VAL B 1 357 ? 36.143 13.032 26.525 1.00 30.37 354 VAL B N 1
ATOM 5407 C CA . VAL B 1 357 ? 35.828 14.359 26.007 1.00 32.11 354 VAL B CA 1
ATOM 5408 C C . VAL B 1 357 ? 34.730 14.318 24.932 1.00 36.88 354 VAL B C 1
ATOM 5409 O O . VAL B 1 357 ? 33.728 15.032 25.060 1.00 37.35 354 VAL B O 1
ATOM 5413 N N . GLY B 1 358 ? 34.921 13.503 23.898 1.00 33.89 355 GLY B N 1
ATOM 5414 C CA . GLY B 1 358 ? 33.933 13.350 22.834 1.00 32.88 355 GLY B CA 1
ATOM 5415 C C . GLY B 1 358 ? 32.675 12.682 23.341 1.00 37.55 355 GLY B C 1
ATOM 5416 O O . GLY B 1 358 ? 32.751 11.697 24.076 1.00 38.54 355 GLY B O 1
ATOM 5417 N N . GLY B 1 359 ? 31.521 13.215 22.944 1.00 34.63 356 GLY B N 1
ATOM 5418 C CA . GLY B 1 359 ? 30.225 12.688 23.346 1.00 33.42 356 GLY B CA 1
ATOM 5419 C C . GLY B 1 359 ? 29.833 13.111 24.749 1.00 35.83 356 GLY B C 1
ATOM 5420 O O . GLY B 1 359 ? 29.002 12.453 25.379 1.00 36.84 356 GLY B O 1
ATOM 5421 N N . GLY B 1 360 ? 30.439 14.188 25.246 1.00 29.05 357 GLY B N 1
ATOM 5422 C CA . GLY B 1 360 ? 30.143 14.726 26.569 1.00 27.25 357 GLY B CA 1
ATOM 5423 C C . GLY B 1 360 ? 31.295 14.477 27.505 1.00 31.61 357 GLY B C 1
ATOM 5424 O O . GLY B 1 360 ? 31.673 13.324 27.728 1.00 31.17 357 GLY B O 1
ATOM 5425 N N . THR B 1 361 ? 31.878 15.565 28.048 1.00 28.59 358 THR B N 1
ATOM 5426 C CA . THR B 1 361 ? 32.984 15.510 29.017 1.00 27.12 358 THR B CA 1
ATOM 5427 C C . THR B 1 361 ? 32.517 14.894 30.325 1.00 27.65 358 THR B C 1
ATOM 5428 O O . THR B 1 361 ? 31.320 14.946 30.624 1.00 26.54 358 THR B O 1
ATOM 5432 N N . ASP B 1 362 ? 33.455 14.354 31.130 1.00 23.89 359 ASP B N 1
ATOM 5433 C CA . ASP B 1 362 ? 33.123 13.777 32.445 1.00 23.51 359 ASP B CA 1
ATOM 5434 C C . ASP B 1 362 ? 32.290 14.700 33.289 1.00 28.06 359 ASP B C 1
ATOM 5435 O O . ASP B 1 362 ? 31.301 14.258 33.869 1.00 28.13 359 ASP B O 1
ATOM 5440 N N . GLU B 1 363 ? 32.679 15.988 33.352 1.00 25.87 360 GLU B N 1
ATOM 5441 C CA . GLU B 1 363 ? 32.042 17.007 34.210 1.00 25.66 360 GLU B CA 1
ATOM 5442 C C . GLU B 1 363 ? 30.614 17.288 33.837 1.00 29.93 360 GLU B C 1
ATOM 5443 O O . GLU B 1 363 ? 29.766 17.284 34.717 1.00 30.74 360 GLU B O 1
ATOM 5449 N N . VAL B 1 364 ? 30.326 17.421 32.523 1.00 26.27 361 VAL B N 1
ATOM 5450 C CA . VAL B 1 364 ? 28.989 17.666 31.979 1.00 25.17 361 VAL B CA 1
ATOM 5451 C C . VAL B 1 364 ? 28.088 16.474 32.296 1.00 26.32 361 VAL B C 1
ATOM 5452 O O . VAL B 1 364 ? 26.987 16.646 32.804 1.00 27.31 361 VAL B O 1
ATOM 5456 N N . LEU B 1 365 ? 28.594 15.271 32.087 1.00 22.85 362 LEU B N 1
ATOM 5457 C CA . LEU B 1 365 ? 27.856 14.038 32.386 1.00 22.55 362 LEU B CA 1
ATOM 5458 C C . LEU B 1 365 ? 27.648 13.840 33.869 1.00 28.70 362 LEU B C 1
ATOM 5459 O O . LEU B 1 365 ? 26.562 13.424 34.259 1.00 29.69 362 LEU B O 1
ATOM 5464 N N . TRP B 1 366 ? 28.644 14.203 34.719 1.00 25.24 363 TRP B N 1
ATOM 5465 C CA . TRP B 1 366 ? 28.425 14.129 36.165 1.00 24.57 363 TRP B CA 1
ATOM 5466 C C . TRP B 1 366 ? 27.406 15.187 36.612 1.00 28.34 363 TRP B C 1
ATOM 5467 O O . TRP B 1 366 ? 26.623 14.892 37.482 1.00 29.19 363 TRP B O 1
ATOM 5478 N N . GLU B 1 367 ? 27.358 16.366 35.990 1.00 26.45 364 GLU B N 1
ATOM 5479 C CA . GLU B 1 367 ? 26.316 17.374 36.293 1.00 26.77 364 GLU B CA 1
ATOM 5480 C C . GLU B 1 367 ? 24.917 16.849 35.953 1.00 33.84 364 GLU B C 1
ATOM 5481 O O . GLU B 1 367 ? 23.982 17.089 36.721 1.00 35.84 364 GLU B O 1
ATOM 5487 N N . LEU B 1 368 ? 24.782 16.075 34.847 1.00 29.88 365 LEU B N 1
ATOM 5488 C CA . LEU B 1 368 ? 23.505 15.466 34.493 1.00 29.56 365 LEU B CA 1
ATOM 5489 C C . LEU B 1 368 ? 23.113 14.439 35.507 1.00 32.10 365 LEU B C 1
ATOM 5490 O O . LEU B 1 368 ? 21.941 14.384 35.891 1.00 33.52 365 LEU B O 1
ATOM 5495 N N . VAL B 1 369 ? 24.064 13.606 35.932 1.00 25.81 366 VAL B N 1
ATOM 5496 C CA . VAL B 1 369 ? 23.777 12.593 36.941 1.00 25.77 366 VAL B CA 1
ATOM 5497 C C . VAL B 1 369 ? 23.339 13.260 38.266 1.00 31.83 366 VAL B C 1
ATOM 5498 O O . VAL B 1 369 ? 22.322 12.876 38.848 1.00 31.58 366 VAL B O 1
ATOM 5502 N N . ALA B 1 370 ? 24.087 14.265 38.708 1.00 29.36 367 ALA B N 1
ATOM 5503 C CA . ALA B 1 370 ? 23.854 14.967 39.969 1.00 29.14 367 ALA B CA 1
ATOM 5504 C C . ALA B 1 370 ? 22.475 15.619 40.001 1.00 35.90 367 ALA B C 1
ATOM 5505 O O . ALA B 1 370 ? 21.792 15.551 41.024 1.00 35.04 367 ALA B O 1
ATOM 5507 N N . ALA B 1 371 ? 22.034 16.188 38.854 1.00 34.73 368 ALA B N 1
ATOM 5508 C CA . ALA B 1 371 ? 20.748 16.888 38.712 1.00 33.86 368 ALA B CA 1
ATOM 5509 C C . ALA B 1 371 ? 19.533 16.032 39.035 1.00 37.84 368 ALA B C 1
ATOM 5510 O O . ALA B 1 371 ? 18.520 16.561 39.489 1.00 40.15 368 ALA B O 1
ATOM 5512 N N . GLY B 1 372 ? 19.666 14.721 38.893 1.00 31.75 369 GLY B N 1
ATOM 5513 C CA . GLY B 1 372 ? 18.584 13.794 39.182 1.00 30.67 369 GLY B CA 1
ATOM 5514 C C . GLY B 1 372 ? 18.790 12.961 40.425 1.00 37.29 369 GLY B C 1
ATOM 5515 O O . GLY B 1 372 ? 18.054 11.996 40.650 1.00 38.93 369 GLY B O 1
ATOM 5516 N N . MET B 1 373 ? 19.789 13.313 41.242 1.00 32.46 370 MET B N 1
ATOM 5517 C CA . MET B 1 373 ? 20.067 12.563 42.462 1.00 32.32 370 MET B CA 1
ATOM 5518 C C . MET B 1 373 ? 19.083 12.995 43.539 1.00 38.11 370 MET B C 1
ATOM 5519 O O . MET B 1 373 ? 18.833 14.190 43.701 1.00 39.82 370 MET B O 1
ATOM 5524 N N . THR B 1 374 ? 18.546 12.042 44.277 1.00 35.40 371 THR B N 1
ATOM 5525 C CA . THR B 1 374 ? 17.516 12.328 45.253 1.00 36.92 371 THR B CA 1
ATOM 5526 C C . THR B 1 374 ? 17.965 12.075 46.720 1.00 40.46 371 THR B C 1
ATOM 5527 O O . THR B 1 374 ? 18.396 10.969 47.057 1.00 41.07 371 THR B O 1
ATOM 5531 N N . PRO B 1 375 ? 17.792 13.073 47.609 1.00 36.07 372 PRO B N 1
ATOM 5532 C CA . PRO B 1 375 ? 18.139 12.861 49.027 1.00 35.70 372 PRO B CA 1
ATOM 5533 C C . PRO B 1 375 ? 17.214 11.863 49.713 1.00 41.34 372 PRO B C 1
ATOM 5534 O O . PRO B 1 375 ? 16.053 11.709 49.323 1.00 42.59 372 PRO B O 1
ATOM 5538 N N . ASP B 1 376 ? 17.735 11.197 50.739 1.00 36.44 373 ASP B N 1
ATOM 5539 C CA . ASP B 1 376 ? 16.997 10.252 51.543 1.00 36.41 373 ASP B CA 1
ATOM 5540 C C . ASP B 1 376 ? 16.808 10.884 52.931 1.00 41.89 373 ASP B C 1
ATOM 5541 O O . ASP B 1 376 ? 17.647 10.716 53.804 1.00 39.73 373 ASP B O 1
ATOM 5546 N N . HIS B 1 377 ? 15.687 11.593 53.118 1.00 42.31 374 HIS B N 1
ATOM 5547 C CA . HIS B 1 377 ? 15.266 12.263 54.365 1.00 43.82 374 HIS B CA 1
ATOM 5548 C C . HIS B 1 377 ? 15.045 11.336 55.560 1.00 49.03 374 HIS B C 1
ATOM 5549 O O . HIS B 1 377 ? 15.432 11.671 56.682 1.00 48.47 374 HIS B O 1
ATOM 5556 N N . ASP B 1 378 ? 14.411 10.184 55.326 1.00 47.62 375 ASP B N 1
ATOM 5557 C CA . ASP B 1 378 ? 14.139 9.202 56.378 1.00 47.78 375 ASP B CA 1
ATOM 5558 C C . ASP B 1 378 ? 15.409 8.559 56.928 1.00 50.98 375 ASP B C 1
ATOM 5559 O O . ASP B 1 378 ? 15.535 8.389 58.140 1.00 50.36 375 ASP B O 1
ATOM 5564 N N . GLY B 1 379 ? 16.314 8.178 56.031 1.00 48.08 376 GLY B N 1
ATOM 5565 C CA . GLY B 1 379 ? 17.587 7.589 56.410 1.00 48.12 376 GLY B CA 1
ATOM 5566 C C . GLY B 1 379 ? 18.440 8.602 57.145 1.00 52.19 376 GLY B C 1
ATOM 5567 O O . GLY B 1 379 ? 19.013 8.284 58.190 1.00 51.23 376 GLY B O 1
ATOM 5568 N N . TYR B 1 380 ? 18.473 9.853 56.627 1.00 49.58 377 TYR B N 1
ATOM 5569 C CA . TYR B 1 380 ? 19.201 10.959 57.250 1.00 49.86 377 TYR B CA 1
ATOM 5570 C C . TYR B 1 380 ? 18.678 11.229 58.668 1.00 55.80 377 TYR B C 1
ATOM 5571 O O . TYR B 1 380 ? 19.481 11.375 59.587 1.00 55.33 377 TYR B O 1
ATOM 5580 N N . ALA B 1 381 ? 17.340 11.197 58.860 1.00 53.68 378 ALA B N 1
ATOM 5581 C CA . ALA B 1 381 ? 16.701 11.336 60.186 1.00 53.37 378 ALA B CA 1
ATOM 5582 C C . ALA B 1 381 ? 17.177 10.208 61.124 1.00 58.76 378 ALA B C 1
ATOM 5583 O O . ALA B 1 381 ? 17.402 10.462 62.301 1.00 58.48 378 ALA B O 1
ATOM 5585 N N . ALA B 1 382 ? 17.381 8.984 60.589 1.00 56.47 379 ALA B N 1
ATOM 5586 C CA . ALA B 1 382 ? 17.846 7.827 61.366 1.00 57.20 379 ALA B CA 1
ATOM 5587 C C . ALA B 1 382 ? 19.354 7.885 61.731 1.00 64.62 379 ALA B C 1
ATOM 5588 O O . ALA B 1 382 ? 19.769 7.283 62.729 1.00 64.83 379 ALA B O 1
ATOM 5590 N N . VAL B 1 383 ? 20.168 8.586 60.914 1.00 61.92 380 VAL B N 1
ATOM 5591 C CA . VAL B 1 383 ? 21.612 8.687 61.150 1.00 61.68 380 VAL B CA 1
ATOM 5592 C C . VAL B 1 383 ? 21.951 9.816 62.124 1.00 63.78 380 VAL B C 1
ATOM 5593 O O . VAL B 1 383 ? 22.989 9.726 62.781 1.00 63.62 380 VAL B O 1
ATOM 5597 N N . VAL B 1 384 ? 21.083 10.859 62.225 1.00 58.39 381 VAL B N 1
ATOM 5598 C CA . VAL B 1 384 ? 21.313 12.005 63.116 1.00 54.71 381 VAL B CA 1
ATOM 5599 C C . VAL B 1 384 ? 20.405 11.989 64.364 1.00 99.50 381 VAL B C 1
ATOM 5600 O O . VAL B 1 384 ? 19.277 11.502 64.333 1.00 77.20 381 VAL B O 1
#

Solvent-accessible surface area: 30198 Å² total; per-residue (Å²): 106,92,51,88,101,4,89,42,29,9,79,145,0,34,26,146,126,0,88,47,58,10,57,97,4,29,85,108,114,138,5,13,63,75,0,0,69,13,0,7,128,31,20,0,0,81,34,1,2,44,138,62,53,140,10,57,2,12,10,3,0,18,4,0,26,13,2,4,110,27,23,7,24,0,0,0,27,0,0,4,25,0,1,1,0,0,0,0,4,55,67,34,3,140,29,120,72,0,122,71,6,4,71,46,0,10,130,3,51,1,0,0,0,24,0,10,28,7,105,41,1,20,40,8,22,119,84,4,126,0,68,3,89,65,101,115,70,0,30,29,0,101,19,82,0,22,55,0,15,0,4,57,36,8,44,20,1,0,0,0,0,86,7,65,78,148,106,33,7,1,0,0,0,0,28,32,105,64,21,61,51,73,120,63,56,156,33,5,2,0,16,0,6,7,8,0,16,0,44,6,109,26,88,0,49,52,72,0,47,6,5,162,21,39,35,0,57,59,0,2,36,18,3,35,0,1,3,16,2,3,14,0,0,14,8,2,12,22,0,61,106,3,5,36,64,0,53,64,59,0,97,88,54,134,12,101,61,77,15,20,63,77,47,108,64,14,71,98,54,4,55,71,2,48,60,79,2,37,131,11,81,143,43,0,70,27,27,18,149,92,54,133,16,57,80,95,36,0,0,35,12,1,2,86,0,0,98,20,0,29,69,0,4,11,24,0,6,8,10,15,19,19,5,1,9,7,57,104,74,22,66,4,3,73,33,7,60,10,17,8,30,11,2,24,25,23,18,23,0,36,27,0,95,125,70,32,54,91,29,130,126,99,100,133,123,28,146,65,91,131,121,106,91,49,88,104,4,91,42,34,10,79,151,0,34,46,149,162,0,89,43,35,10,63,88,4,24,89,118,96,141,8,14,63,73,0,0,72,35,0,7,128,32,21,0,0,81,35,1,1,47,138,60,53,142,11,57,2,10,9,3,1,18,4,0,28,15,1,4,106,26,15,8,23,0,0,0,25,0,0,3,28,0,2,2,0,0,0,0,3,53,66,32,4,138,23,118,76,0,122,70,4,6,70,45,0,10,132,4,52,1,0,0,0,24,0,10,32,7,100,40,0,20,41,10,23,120,77,1,112,0,60,4,101,62,102,117,71,2,30,49,0,152,15,80,1,20,58,1,15,0,4,58,37,7,45,22,2,0,0,0,0,64,4,68,75,102,127,119,77,8,8,1,0,0,0,0,28,37,103,65,20,64,53,76,120,56,57,157,34,6,1,0,14,0,7,5,8,0,16,0,47,5,95,26,85,1,67,48,76,0,44,6,5,162,19,40,36,0,61,58,0,3,34,15,1,40,1,0,3,15,2,3,15,0,0,15,8,3,10,21,0,62,98,2,5,38,66,0,54,65,61,0,98,80,55,135,13,101,58,77,21,20,63,78,46,109,66,15,74,98,52,4,54,70,1,48,58,83,2,37,128,12,81,148,40,0,70,30,28,18,156,97,53,141,17,54,78,96,37,0,0,34,13,1,2,87,0,0,100,17,0,28,69,0,4,11,23,0,6,8,11,14,19,18,5,1,10,7,57,105,74,21,72,4,2,57,29,6,58,10,17,7,28,12,2,22,26,24,17,23,1,34,28,0,95,125,70,31,52,91,34,134,125,93,100,132,122,27,144,66,90,117,124

Radius of gyration: 29.16 Å; Cα contacts (8 Å, |Δi|>4): 1429; chains: 2; bounding box: 87×52×71 Å

Foldseek 3Di:
DLLVVLLVLLVVLLDPVVLVQQVVLQVVLAADLVSLLSCLQSQNLCSQCVLHLFGLLSSLLSLLLSLLQSLFLQHLLQNLQQSLVLSLLSNQQDFPVSVVLSNCSSNSNFGEWEQQADPVQHQNSCPAPWEWEDDPQWIWTWDKGAWIWCLVPGQWYFHWHAYPPDCGIWTFIDGSVQKDWDQFDDALASSRRRITMIGGGGIDHNSRTRGGTPCSVVSVLSSLLSSLLSLLSSLLNNLVSLLVVLVVQQCPPDDPRGRNCVVVVLVVVSVVLVVVSVVSSVVSVVVSVVRHRDSLSSLVSLLSSLVSSLVSLVSSLVSCPPLSVDVVNDCSSNSNSSSPCSCPPSHHSVSSVVSNVVPDDDDPVVVVVVD/DLLVVLLVLLVVLLDPVVLVVLVVLQVVLAADLVSLLSCLQSCNLCSQCVLHLFGLLSSLLSLLLSLLLSLFLLHLLQNLQQSLVLNLLSNQQDFPVSVVQSNCSSNSNFGEWEQQADPVRHQNSLPAPWEWEDDPQWIWTFDKGAWIWCLVPGQKYFHWHAYPVDVVVGIWTFIDGSVQKDWDQFDDALASSNRRTTMIGHGGIDHRSRTRGGTPCRVVSVLSSLLSSLLSLLSSLLNNLVSLLVVLVVQQCPPDDPHGRNCVVVVLVVVSVVLVVVSVVLSVVSVVVSVVRHRDSLSSLVSQQVSLVSSLVSLVSSLVSCPPLSVDVVNDCSSNSNSSSPCSCPPSHHSVSSVVSNVVPDDDDPVVVVVVD

Secondary structure (DSSP, 8-state):
-HHHHHHHHHHHHS-HHHHHHHHHHHHHTS--HHHHHHHHHTTHHHHHHTT-SS--HHHHHHHHHHHHHT--HHHHHHHHHHHHHHHHHHHH--SHHHHHHHHHHHHTSS-EEEE---SS-SS-GGG---EEEEETTEEEEEEEEEEEETTTT-SEEEEEEEETT---EEEEEEEGGGEEEPPPPPBSS-TTS-EEEEEEEEEEEGGGEEE-TTTHHHHHHHHHHHHHHHHHHHHHHHHHHHHHHHHHHHHH-EETTEEGGGSHHHHHHHHHHHHHHHHHHHHHHHHHHT-S--HHHHHHHHHHHHHHHHHHHHHHHHHTHHHHTBTTT-SHHHHHHHHGGGGTTTS-HHHHHHHHHHT----HHHHHHH-/-HHHHHHHHHHHHS-HHHHHHHHHHHHHTS--HHHHHHHHHTTHHHHHHTT-SS--HHHHHHHHHHHHHT--HHHHHHHHHHHHHHHHHHHH--SHHHHHHHHHHHHTSS-EEEE---SS-SS-GGG---EEEEETTEEEEEEEEEEEETTTT-SEEEEEEEESSS----EEEEEEEGGGEEEPPPPPBSS-TTS-EEEEEEEEEEEGGGEEE-TTTHHHHHHHHHHHHHHHHHHHHHHHHHHHHHHHHHHHHH-EETTEEGGGSHHHHHHHHHHHHHHHHHHHHHHHHHHT-S--HHHHHHHHHHHHHHHHHHHHHHHHHTHHHHTBTTT-SHHHHHHHHGGGGTTTS-HHHHHHHHHHT----HHHHHHH-

CATH classification: 1.10.540.10 (+2 more: 2.40.110.10, 1.20.140.10)

B-factor: mean 43.62, std 16.64, range [17.25, 131.45]

Nearest PDB structures (foldseek):
  4xvx-assembly1_A  TM=1.003E+00  e=7.105E-58  Mycobacterium tuberculosis H37Rv
  4xvx-assembly1_B  TM=1.002E+00  e=3.003E-56  Mycobacterium tuberculosis H37Rv
  2vig-assembly2_F  TM=8.532E-01  e=5.562E-20  Homo sapiens
  2vig-assembly2_H  TM=8.510E-01  e=1.033E-18  Homo sapiens
  3d6b-assembly1_D  TM=8.525E-01  e=1.026E-13  Burkholderia pseudomallei 1710b

InterPro domains:
  IPR006091 Acyl-CoA dehydrogenase/oxidase, middle domain [PF02770] (117-211)
  IPR009075 Acyl-CoA dehydrogenase/oxidase, C-terminal [PF00441] (224-370)
  IPR009100 Acyl-CoA dehydrogenase/oxidase, N-terminal and middle domain superfamily [SSF56645] (5-220)
  IPR036250 Acyl-CoA dehydrogenase-like, C-terminal [SSF47203] (224-371)
  IPR037069 Acyl-CoA dehydrogenase/oxidase, N-terminal domain superfamily [G3DSA:1.10.540.10] (1-115)
  IPR046373 Acyl-CoA oxidase/dehydrogenase, middle domain superfamily [G3DSA:2.40.110.10] (116-222)

Organism: Mycobacterium tuberculosis (strain ATCC 25618 / H37Rv) (NCBI:txid83332)

GO terms:
  GO:0019540 catechol-containing siderophore biosynthetic process (P, IDA)
  GO:0141148 enoyl-[acyl-carrier-protein] reductase (NADPH) activity (F, IDA)

Sequence (744 aa):
SDLDDFRGLLAKAFDDERVVAWTAEAEAQERFPRQLIEHLGVCGVFDAKWATDARPDVGKLVELAFALGQLASAGIGVGVSLHDSAIAILRRFGKSDYLRDICDQAIRGAAVLCIGASEESGGSDLQIVETEIRSRDGGFEVRGVKKFVSLSPIADHIMVVARSVDHGNVAVVAVPAAQVSVQTPYRKVGAGPLDTAAVCIDTWVPADALVARAGTGLAAISWGLAHERMSIAGQIAASCQRAIGITLARMMSRRQFGQTLFEHQALRLRMADLQARVDLLRYALHGIAEQGRLELRTAAAVKVTAARLGEEVISECMHIFGGAGYLVDETTLGKWWRDMKLARVGGGTDEVLWELVAAGMTPDHDGYAAVVSDLDDFRGLLAKAFDERVVAWTAEAEAQERFPRQLIEHLGVCGVFDAKWATDARPDVGKLVELAFALGQLASAGIGVGVSLHDSAIAILRRFGKSDYLRDICDQAIRGAAVLCIGASEESGGSDLQIVETEIRSRDGGFEVRGVKKFVSLSPIADHIMVVARSVDHDPGNVAVVAVPAAQVSVQTPYRKVGAGPLDTAAVCIDTWVPADALVARAGTGLAAISWGLAHERMSIAGQIAASCQRAIGITLARMMSRRQFGQTLFEHQALRLRMADLQARVDLLRYALHGIAEQGRLELRTAAAVKVTAARLGEEVISECMHIFGGAGYLVDETTLGKWWRDMKLARVGGGTDEVLWELVAAGMTPDHDGYAAVV